Protein AF-0000000065935507 (afdb_homodimer)

Solvent-accessible surface area (backbone atoms only — not comparable to full-atom values): 35168 Å² total; per-residue (Å²): 128,72,79,51,70,60,95,55,45,67,59,52,52,48,49,51,38,52,49,48,50,52,52,51,53,55,51,49,30,61,72,34,66,67,34,59,68,48,77,45,73,50,75,39,92,76,32,50,29,35,41,39,28,42,26,56,72,30,75,40,30,46,34,33,30,43,33,37,37,39,36,36,39,64,70,74,57,65,78,54,33,73,77,38,58,78,31,60,92,25,48,35,40,38,35,35,28,38,34,30,37,34,44,63,52,44,59,37,47,29,39,38,38,36,42,35,42,40,38,17,71,67,43,48,29,37,32,33,36,37,37,37,30,58,55,52,66,33,51,54,54,53,32,46,33,45,47,36,49,38,52,22,34,41,74,69,37,76,64,50,40,65,25,19,31,45,34,17,42,60,67,49,42,33,74,63,72,71,31,28,71,23,68,33,39,34,27,50,45,69,44,49,46,80,14,61,65,60,70,75,87,55,79,84,36,65,16,38,52,43,24,61,71,70,41,74,45,87,37,48,63,68,49,51,51,48,37,54,51,35,44,60,60,26,45,59,76,31,45,50,62,48,43,70,71,32,69,81,61,84,81,51,72,67,50,48,50,49,35,23,39,52,40,31,52,51,47,49,35,42,44,65,63,33,62,68,49,43,49,33,48,73,67,70,41,66,47,60,71,61,56,43,62,49,57,53,51,27,20,48,63,77,80,73,74,63,55,86,85,34,69,62,31,47,37,63,71,56,45,22,39,89,69,62,73,81,72,43,60,68,59,49,52,51,28,54,76,67,72,32,30,126,130,72,78,52,69,61,95,57,45,66,60,52,51,49,49,52,38,50,50,48,49,51,53,50,52,54,51,50,31,61,72,34,66,67,33,59,67,47,77,47,74,51,72,39,93,76,32,49,29,34,40,40,30,40,26,56,72,30,75,42,32,46,34,32,30,44,34,37,37,38,38,36,39,66,69,73,58,65,78,54,32,74,78,38,58,78,31,60,92,25,49,35,40,38,33,35,27,38,34,30,38,34,43,64,51,43,60,38,47,31,40,38,38,35,42,35,40,40,36,17,70,68,41,49,28,36,33,33,36,37,36,38,31,56,56,53,66,34,52,52,55,53,33,46,34,44,48,36,49,39,53,24,32,40,75,70,37,74,64,51,42,66,24,19,30,45,36,16,41,60,66,49,42,34,74,63,72,72,31,27,70,21,70,30,39,35,30,49,47,68,45,50,47,80,14,61,65,58,71,76,87,55,81,83,38,65,15,38,52,42,24,61,72,70,42,71,44,87,39,50,64,66,50,52,52,47,36,52,52,36,44,59,60,26,46,58,75,31,45,50,61,47,43,70,72,34,68,80,61,83,79,53,72,67,50,47,52,48,34,24,38,51,38,31,52,51,46,48,34,43,44,66,64,34,61,68,50,44,50,31,47,74,67,69,42,64,46,62,70,62,55,43,63,48,57,55,52,26,21,50,64,76,82,73,73,63,56,85,85,34,68,62,30,47,36,61,72,54,45,21,40,89,71,63,72,80,74,43,60,68,59,50,52,51,28,53,76,68,73,32,31,125

Radius of gyration: 26.81 Å; Cα contacts (8 Å, |Δi|>4): 1349; chains: 2; bounding box: 56×71×61 Å

Sequence (684 aa):
MSKEPPNNSREKTKNLLLKLQDNICKNLENIDGKAKFTEESWLREEGGGGRSRVLKNGSIFEQAGVNFSEVYGKELPQSIISQRPEAKGHEWFATGTSMVLHPKNPFIPTVHLNYRYFEAGPVWWFGGGADLTPYYPYLSDVRHFHKEHSNACEKVNKKLHLVFKPWCDEYFFLKHRNESRGIGGIFYDYQDGSGNIYKGSNKDGNAYKESNNIGELNLNWNNLFALAENCGEAFLSSYQPIIEKRVSQNYTKEEREFQLYRRGRYVEFNLVWDRGTIFGLQTNGRTESILMSLPPLARWEYGYKAKQGSREDLLTKIFTRPQDWQNDKVLEEFCLENNIFDMSKEPPNNSREKTKNLLLKLQDNICKNLENIDGKAKFTEESWLREEGGGGRSRVLKNGSIFEQAGVNFSEVYGKELPQSIISQRPEAKGHEWFATGTSMVLHPKNPFIPTVHLNYRYFEAGPVWWFGGGADLTPYYPYLSDVRHFHKEHSNACEKVNKKLHLVFKPWCDEYFFLKHRNESRGIGGIFYDYQDGSGNIYKGSNKDGNAYKESNNIGELNLNWNNLFALAENCGEAFLSSYQPIIEKRVSQNYTKEEREFQLYRRGRYVEFNLVWDRGTIFGLQTNGRTESILMSLPPLARWEYGYKAKQGSREDLLTKIFTRPQDWQNDKVLEEFCLENNIFD

Foldseek 3Di:
DDLADDPCLQVLLLVLQVVLLVVVQVVVCVLQVAWHWDWDWDADPQAWTWIWTWTDDTLWFNIKIKIKTKGKHQADDPVVCVVPVVLGRFIKIKIKIKIWTHTQFLQAWIKIKMWMKMDRGSAIFIWMFMFTAHLQAALQLVQLLQVLLQVLQVVLNNLLSQQFQQVQQVQQADPVVRWGLWAGHGTFIGHSQPFQGHDDDDCPTSNNVSSVVVGGDGDHPVSVSSSSSSNSVSVCVSRVVSCVVPVPDDDDPVSSQSSQASLVVVVCCQCPRNPVLVVCVVVVHDNCNSCSNRDPHHDHDPPDDDDPLDSNNCCRVPTGHHDPSNDDVVVVVVCVVSVRND/DDLADDPCLQVLLLVLQVVLLVVVQVVVCVLQVFWHWDWDWDADPQAWTWIWTWTDDTLWFNIKIKIKTKGKHQADDPVVCVVVVVLGRFIKIKIKIKIWTHTQFLQAWIKIKMWMKMDRGSAIFIWMFMFTAHLQAALQLVQLLQVLLQVLQVVLNNLLSQQFQQVQQVQQADPVVRWGLWAGHGTFIGHSQPFQGHDDDDCPTSNNVSSVVVGGDGDHPVSVSSSSSSNSVSVCVSRVVSCVVPVPDDDDPVSSQSSQASLVVVVCCQCPRNPVLVVCVVVVHDNCNSCSNRDPHHDHDPPDDDDPLDSNNCCRVPTGHHDPSNDDVVVVVVCVVSVRND

Nearest PDB structures (foldseek):
  5eo6-assembly1_B  TM=9.504E-01  e=3.084E-32  Acinetobacter baumannii
  8t7w-assembly1_A  TM=9.229E-01  e=5.937E-33  Klebsiella aerogenes KCTC 2190
  5eo6-assembly1_A  TM=9.235E-01  e=1.359E-31  Acinetobacter baumannii
  3e8j-assembly1_A  TM=9.431E-01  e=3.891E-29  Leishmania naiffi
  3ejo-assembly1_B  TM=9.286E-01  e=7.946E-29  Leishmania donovani

Structure (mmCIF, N/CA/C/O backbone):
data_AF-0000000065935507-model_v1
#
loop_
_entity.id
_entity.type
_entity.pdbx_description
1 polymer 'Oxygen-dependent coproporphyrinogen-III oxidase'
#
loop_
_atom_site.group_PDB
_atom_site.id
_atom_site.type_symbol
_atom_site.label_atom_id
_atom_site.label_alt_id
_atom_site.label_comp_id
_atom_site.label_asym_id
_atom_site.label_entity_id
_atom_site.label_seq_id
_atom_site.pdbx_PDB_ins_code
_atom_site.Cartn_x
_atom_site.Cartn_y
_atom_site.Cartn_z
_atom_site.occupancy
_atom_site.B_iso_or_equiv
_atom_site.auth_seq_id
_atom_site.auth_comp_id
_atom_site.auth_asym_id
_atom_site.auth_atom_id
_atom_site.pdbx_PDB_model_num
ATOM 1 N N . MET A 1 1 ? 22.297 33.375 19.266 1 43.69 1 MET A N 1
ATOM 2 C CA . MET A 1 1 ? 21.297 32.594 19.984 1 43.69 1 MET A CA 1
ATOM 3 C C . MET A 1 1 ? 21.641 31.125 19.984 1 43.69 1 MET A C 1
ATOM 5 O O . MET A 1 1 ? 22.156 30.594 19 1 43.69 1 MET A O 1
ATOM 9 N N . SER A 1 2 ? 21.719 30.406 21.078 1 53.28 2 SER A N 1
ATOM 10 C CA . SER A 1 2 ? 22.266 29.062 21.25 1 53.28 2 SER A CA 1
ATOM 11 C C . SER A 1 2 ? 21.578 28.062 20.328 1 53.28 2 SER A C 1
ATOM 13 O O . SER A 1 2 ? 20.359 28.047 20.219 1 53.28 2 SER A O 1
ATOM 15 N N . LYS A 1 3 ? 22.328 27.531 19.562 1 74.06 3 LYS A N 1
ATOM 16 C CA . LYS A 1 3 ? 21.953 26.516 18.609 1 74.06 3 LYS A CA 1
ATOM 17 C C . LYS A 1 3 ? 21.516 25.234 19.312 1 74.06 3 LYS A C 1
ATOM 19 O O . LYS A 1 3 ? 20.969 24.328 18.672 1 74.06 3 LYS A O 1
ATOM 24 N N . GLU A 1 4 ? 21.594 25.406 20.656 1 82.94 4 GLU A N 1
ATOM 25 C CA . GLU A 1 4 ? 21.25 24.203 21.406 1 82.94 4 GLU A CA 1
ATOM 26 C C . GLU A 1 4 ? 19.812 24.281 21.938 1 82.94 4 GLU A C 1
ATOM 28 O O . GLU A 1 4 ? 19.328 25.375 22.25 1 82.94 4 GLU A O 1
ATOM 33 N N . PRO A 1 5 ? 19.172 23.203 22.031 1 92.44 5 PRO A N 1
ATOM 34 C CA . PRO A 1 5 ? 17.828 23.219 22.609 1 92.44 5 PRO A CA 1
ATOM 35 C C . PRO A 1 5 ? 17.828 23.5 24.109 1 92.44 5 PRO A C 1
ATOM 37 O O . PRO A 1 5 ? 18.844 23.281 24.781 1 92.44 5 PRO A O 1
ATOM 40 N N . PRO A 1 6 ? 16.797 24.109 24.625 1 92.06 6 PRO A N 1
ATOM 41 C CA . PRO A 1 6 ? 16.734 24.344 26.062 1 92.06 6 PRO A CA 1
ATOM 42 C C . PRO A 1 6 ? 16.781 23.047 26.875 1 92.06 6 PRO A C 1
ATOM 44 O O . PRO A 1 6 ? 16.469 21.984 26.359 1 92.06 6 PRO A O 1
ATOM 47 N N . ASN A 1 7 ? 17.109 23.078 28.156 1 90.5 7 ASN A N 1
ATOM 48 C CA . ASN A 1 7 ? 17.297 21.906 29.016 1 90.5 7 ASN A CA 1
ATOM 49 C C . ASN A 1 7 ? 16 21.125 29.172 1 90.5 7 ASN A C 1
ATOM 51 O O . ASN A 1 7 ? 16.031 19.906 29.391 1 90.5 7 ASN A O 1
ATOM 55 N N . ASN A 1 8 ? 14.898 21.75 29.016 1 95.44 8 ASN A N 1
ATOM 56 C CA . ASN A 1 8 ? 13.625 21.062 29.203 1 95.44 8 ASN A CA 1
ATOM 57 C C . ASN A 1 8 ? 12.906 20.859 27.859 1 95.44 8 ASN A C 1
ATOM 59 O O . ASN A 1 8 ? 11.672 20.781 27.828 1 95.44 8 ASN A O 1
ATOM 63 N N . SER A 1 9 ? 13.68 20.844 26.797 1 96.75 9 SER A N 1
ATOM 64 C CA . SER A 1 9 ? 13.109 20.781 25.453 1 96.75 9 SER A CA 1
ATOM 65 C C . SER A 1 9 ? 12.273 19.516 25.281 1 96.75 9 SER A C 1
ATOM 67 O O . SER A 1 9 ? 11.172 19.562 24.719 1 96.75 9 SER A O 1
ATOM 69 N N . ARG A 1 10 ? 12.766 18.391 25.812 1 96.44 10 ARG A N 1
ATOM 70 C CA . ARG A 1 10 ? 12.07 17.109 25.672 1 96.44 10 ARG A CA 1
ATOM 71 C C . ARG A 1 10 ? 10.719 17.141 26.375 1 96.44 10 ARG A C 1
ATOM 73 O O . ARG A 1 10 ? 9.695 16.797 25.766 1 96.44 10 ARG A O 1
ATOM 80 N N . GLU A 1 11 ? 10.734 17.578 27.5 1 97.31 11 GLU A N 1
ATOM 81 C CA . GLU A 1 11 ? 9.516 17.656 28.297 1 97.31 11 GLU A CA 1
ATOM 82 C C . GLU A 1 11 ? 8.523 18.656 27.703 1 97.31 11 GLU A C 1
ATOM 84 O O . GLU A 1 11 ? 7.32 18.375 27.656 1 97.31 11 GLU A O 1
ATOM 89 N N . LYS A 1 12 ? 9.016 19.797 27.266 1 97.94 12 LYS A N 1
ATOM 90 C CA . LYS A 1 12 ? 8.164 20.828 26.688 1 97.94 12 LYS A CA 1
ATOM 91 C C . LYS A 1 12 ? 7.457 20.312 25.438 1 97.94 12 LYS A C 1
ATOM 93 O O . LYS A 1 12 ? 6.254 20.516 25.266 1 97.94 12 LYS A O 1
ATOM 98 N N . THR A 1 13 ? 8.234 19.688 24.641 1 98.38 13 THR A N 1
ATOM 99 C CA . THR A 1 13 ? 7.664 19.219 23.375 1 98.38 13 THR A CA 1
ATOM 100 C C . THR A 1 13 ? 6.691 18.078 23.625 1 98.38 13 THR A C 1
ATOM 102 O O . THR A 1 13 ? 5.621 18.016 23.016 1 98.38 13 THR A O 1
ATOM 105 N N . LYS A 1 14 ? 7.105 17.172 24.484 1 98.06 14 LYS A N 1
ATOM 106 C CA . LYS A 1 14 ? 6.215 16.078 24.875 1 98.06 14 LYS A CA 1
ATOM 107 C C . LYS A 1 14 ? 4.875 16.609 25.375 1 98.06 14 LYS A C 1
ATOM 109 O O . LYS A 1 14 ? 3.816 16.156 24.953 1 98.06 14 LYS A O 1
ATOM 114 N N . ASN A 1 15 ? 4.961 17.562 26.219 1 98.38 15 ASN A N 1
ATOM 115 C CA . ASN A 1 15 ? 3.748 18.125 26.797 1 98.38 15 ASN A CA 1
ATOM 116 C C . ASN A 1 15 ? 2.879 18.797 25.75 1 98.38 15 ASN A C 1
ATOM 118 O O . ASN A 1 15 ? 1.651 18.688 25.781 1 98.38 15 ASN A O 1
ATOM 122 N N . LEU A 1 16 ? 3.504 19.516 24.906 1 98.56 16 LEU A N 1
ATOM 123 C CA . LEU A 1 16 ? 2.779 20.156 23.812 1 98.56 16 LEU A CA 1
ATOM 124 C C . LEU A 1 16 ? 2.002 19.141 23 1 98.56 16 LEU A C 1
ATOM 126 O O . LEU A 1 16 ? 0.812 19.328 22.734 1 98.56 16 LEU A O 1
ATOM 130 N N . LEU A 1 17 ? 2.646 18.078 22.656 1 98.69 17 LEU A N 1
ATOM 131 C CA . LEU A 1 17 ? 2.066 17.109 21.75 1 98.69 17 LEU A CA 1
ATOM 132 C C . LEU A 1 17 ? 1.008 16.266 22.438 1 98.69 17 LEU A C 1
ATOM 134 O O . LEU A 1 17 ? 0.019 15.867 21.828 1 98.69 17 LEU A O 1
ATOM 138 N N . LEU A 1 18 ? 1.213 16 23.703 1 98.5 18 LEU A N 1
ATOM 139 C CA . LEU A 1 18 ? 0.191 15.328 24.5 1 98.5 18 LEU A CA 1
ATOM 140 C C . LEU A 1 18 ? -1.058 16.188 24.625 1 98.5 18 LEU A C 1
ATOM 142 O O . LEU A 1 18 ? -2.178 15.703 24.469 1 98.5 18 LEU A O 1
ATOM 146 N N . LYS A 1 19 ? -0.816 17.438 24.906 1 98.38 19 LYS A N 1
ATOM 147 C CA . LYS A 1 19 ? -1.931 18.375 25 1 98.38 19 LYS A CA 1
ATOM 148 C C . LYS A 1 19 ? -2.684 18.484 23.688 1 98.38 19 LYS A C 1
ATOM 150 O O . LYS A 1 19 ? -3.91 18.594 23.672 1 98.38 19 LYS A O 1
ATOM 155 N N . LEU A 1 20 ? -1.916 18.531 22.688 1 98.5 20 LEU A N 1
ATOM 156 C CA . LEU A 1 20 ? -2.525 18.578 21.359 1 98.5 20 LEU A CA 1
ATOM 157 C C . LEU A 1 20 ? -3.43 17.375 21.125 1 98.5 20 LEU A C 1
ATOM 159 O O . LEU A 1 20 ? -4.566 17.531 20.672 1 98.5 20 LEU A O 1
ATOM 163 N N . GLN A 1 21 ? -2.945 16.172 21.391 1 98.69 21 GLN A N 1
ATOM 164 C CA . GLN A 1 21 ? -3.768 14.977 21.266 1 98.69 21 GLN A CA 1
ATOM 165 C C . GLN A 1 21 ? -5.039 15.086 22.094 1 98.69 21 GLN A C 1
ATOM 167 O O . GLN A 1 21 ? -6.137 14.812 21.609 1 98.69 21 GLN A O 1
ATOM 172 N N . ASP A 1 22 ? -4.895 15.508 23.344 1 98.56 22 ASP A N 1
ATOM 173 C CA . ASP A 1 22 ? -6.023 15.609 24.25 1 98.56 22 ASP A CA 1
ATOM 174 C C . ASP A 1 22 ? -7.086 16.562 23.719 1 98.56 22 ASP A C 1
ATOM 176 O O . ASP A 1 22 ? -8.273 16.234 23.703 1 98.56 22 ASP A O 1
ATOM 180 N N . ASN A 1 23 ? -6.652 17.688 23.344 1 98.44 23 ASN A N 1
ATOM 181 C CA . ASN A 1 23 ? -7.566 18.719 22.875 1 98.44 23 ASN A CA 1
ATOM 182 C C . ASN A 1 23 ? -8.297 18.266 21.609 1 98.44 23 ASN A C 1
ATOM 184 O O . ASN A 1 23 ? -9.508 18.453 21.484 1 98.44 23 ASN A O 1
ATOM 188 N N . ILE A 1 24 ? -7.543 17.719 20.688 1 98.44 24 ILE A N 1
ATOM 189 C CA . ILE A 1 24 ? -8.133 17.281 19.422 1 98.44 24 ILE A CA 1
ATOM 190 C C . ILE A 1 24 ? -9.164 16.188 19.703 1 98.44 24 ILE A C 1
ATOM 192 O O . ILE A 1 24 ? -10.297 16.25 19.203 1 98.44 24 ILE A O 1
ATOM 196 N N . CYS A 1 25 ? -8.797 15.18 20.5 1 98.62 25 CYS A N 1
ATOM 197 C CA . CYS A 1 25 ? -9.695 14.062 20.766 1 98.62 25 CYS A CA 1
ATOM 198 C C . CYS A 1 25 ? -10.969 14.547 21.453 1 98.62 25 CYS A C 1
ATOM 200 O O . CYS A 1 25 ? -12.07 14.148 21.062 1 98.62 25 CYS A O 1
ATOM 202 N N . LYS A 1 26 ? -10.789 15.414 22.406 1 98.5 26 LYS A N 1
ATOM 203 C CA . LYS A 1 26 ? -11.945 15.938 23.125 1 98.5 26 LYS A CA 1
ATOM 204 C C . LYS A 1 26 ? -12.906 16.656 22.188 1 98.5 26 LYS A C 1
ATOM 206 O O . LYS A 1 26 ? -14.109 16.406 22.219 1 98.5 26 LYS A O 1
ATOM 211 N N . ASN A 1 27 ? -12.391 17.484 21.375 1 98.38 27 ASN A N 1
ATOM 212 C CA . ASN A 1 27 ? -13.227 18.266 20.469 1 98.38 27 ASN A CA 1
ATOM 213 C C . ASN A 1 27 ? -13.859 17.391 19.391 1 98.38 27 ASN A C 1
ATOM 215 O O . ASN A 1 27 ? -15.016 17.578 19.031 1 98.38 27 ASN A O 1
ATOM 219 N N . LEU A 1 28 ? -13.109 16.406 18.891 1 98.38 28 LEU A N 1
ATOM 220 C CA . LEU A 1 28 ? -13.648 15.516 17.875 1 98.38 28 LEU A CA 1
ATOM 221 C C . LEU A 1 28 ? -14.781 14.664 18.453 1 98.38 28 LEU A C 1
ATOM 223 O O . LEU A 1 28 ? -15.75 14.359 17.75 1 98.38 28 LEU A O 1
ATOM 227 N N . GLU A 1 29 ? -14.648 14.219 19.703 1 98.62 29 GLU A N 1
ATOM 228 C CA . GLU A 1 29 ? -15.75 13.5 20.344 1 98.62 29 GLU A CA 1
ATOM 229 C C . GLU A 1 29 ? -17 14.367 20.422 1 98.62 29 GLU A C 1
ATOM 231 O O . GLU A 1 29 ? -18.109 13.883 20.156 1 98.62 29 GLU A O 1
ATOM 236 N N . ASN A 1 30 ? -16.766 15.602 20.75 1 98.19 30 ASN A N 1
ATOM 237 C CA . ASN A 1 30 ? -17.891 16.516 20.812 1 98.19 30 ASN A CA 1
ATOM 238 C C . ASN A 1 30 ? -18.531 16.734 19.438 1 98.19 30 ASN A C 1
ATOM 240 O O . ASN A 1 30 ? -19.766 16.781 19.328 1 98.19 30 ASN A O 1
ATOM 244 N N . ILE A 1 31 ? -17.719 16.906 18.453 1 97.5 31 ILE A N 1
ATOM 245 C CA . ILE A 1 31 ? -18.172 17.109 17.094 1 97.5 31 ILE A CA 1
ATOM 246 C C . ILE A 1 31 ? -18.938 15.875 16.609 1 97.5 31 ILE A C 1
ATOM 248 O O . ILE A 1 31 ? -20.016 15.992 16.031 1 97.5 31 ILE A O 1
ATOM 252 N N . ASP A 1 32 ? -18.422 14.703 16.859 1 97.94 32 ASP A N 1
ATOM 253 C CA . ASP A 1 32 ? -19.062 13.461 16.438 1 97.94 32 ASP A CA 1
ATOM 254 C C . ASP A 1 32 ? -20.375 13.227 17.188 1 97.94 32 ASP A C 1
ATOM 256 O O . ASP A 1 32 ? -21.391 12.883 16.578 1 97.94 32 ASP A O 1
ATOM 260 N N . GLY A 1 33 ? -20.312 13.383 18.484 1 97.5 33 GLY A N 1
ATOM 261 C CA . GLY A 1 33 ? -21.516 13.32 19.312 1 97.5 33 GLY A CA 1
ATOM 262 C C . GLY A 1 33 ? -21.953 11.898 19.625 1 97.5 33 GLY A C 1
ATOM 263 O O . GLY A 1 33 ? -22.828 11.68 20.469 1 97.5 33 GLY A O 1
ATOM 264 N N . LYS A 1 34 ? -21.438 10.914 18.984 1 96.56 34 LYS A N 1
ATOM 265 C CA . LYS A 1 34 ? -21.875 9.531 19.172 1 96.56 34 LYS A CA 1
ATOM 266 C C . LYS A 1 34 ? -20.734 8.664 19.719 1 96.56 34 LYS A C 1
ATOM 268 O O . LYS A 1 34 ? -20.859 8.094 20.812 1 96.56 34 LYS A O 1
ATOM 273 N N . ALA A 1 35 ? -19.656 8.625 19.062 1 97.12 35 ALA A N 1
ATOM 274 C CA . ALA A 1 35 ? -18.578 7.703 19.422 1 97.12 35 ALA A CA 1
ATOM 275 C C . ALA A 1 35 ? -17.5 8.414 20.234 1 97.12 35 ALA A C 1
ATOM 277 O O . ALA A 1 35 ? -17.375 9.641 20.172 1 97.12 35 ALA A O 1
ATOM 278 N N . LYS A 1 36 ? -16.766 7.656 20.984 1 98.12 36 LYS A N 1
ATOM 279 C CA . LYS A 1 36 ? -15.641 8.148 21.781 1 98.12 36 LYS A CA 1
ATOM 280 C C . LYS A 1 36 ? -14.344 7.453 21.391 1 98.12 36 LYS A C 1
ATOM 282 O O . LYS A 1 36 ? -14.359 6.363 20.828 1 98.12 36 LYS A O 1
ATOM 287 N N . PHE A 1 37 ? -13.258 8.062 21.734 1 98.44 37 PHE A N 1
ATOM 288 C CA . PHE A 1 37 ? -11.953 7.48 21.453 1 98.44 37 PHE A CA 1
ATOM 289 C C . PHE A 1 37 ? -11.641 6.359 22.438 1 98.44 37 PHE A C 1
ATOM 291 O O . PHE A 1 37 ? -11.867 6.504 23.641 1 98.44 37 PHE A O 1
ATOM 298 N N . THR A 1 38 ? -11.227 5.258 21.906 1 97.5 38 THR A N 1
ATOM 299 C CA . THR A 1 38 ? -10.594 4.219 22.703 1 97.5 38 THR A CA 1
ATOM 300 C C . THR A 1 38 ? -9.086 4.438 22.781 1 97.5 38 THR A C 1
ATOM 302 O O . THR A 1 38 ? -8.422 4.617 21.766 1 97.5 38 THR A O 1
ATOM 305 N N . GLU A 1 39 ? -8.602 4.422 24.016 1 97.12 39 GLU A N 1
ATOM 306 C CA . GLU A 1 39 ? -7.18 4.684 24.234 1 97.12 39 GLU A CA 1
ATOM 307 C C . GLU A 1 39 ? -6.414 3.387 24.484 1 97.12 39 GLU A C 1
ATOM 309 O O . GLU A 1 39 ? -6.898 2.504 25.188 1 97.12 39 GLU A O 1
ATOM 314 N N . GLU A 1 40 ? -5.332 3.23 23.828 1 95.94 40 GLU A N 1
ATOM 315 C CA . GLU A 1 40 ? -4.406 2.127 24.062 1 95.94 40 GLU A CA 1
ATOM 316 C C . GLU A 1 40 ? -2.973 2.631 24.203 1 95.94 40 GLU A C 1
ATOM 318 O O . GLU A 1 40 ? -2.445 3.291 23.312 1 95.94 40 GLU A O 1
ATOM 323 N N . SER A 1 41 ? -2.412 2.293 25.328 1 95.56 41 SER A N 1
ATOM 324 C CA . SER A 1 41 ? -1.013 2.641 25.562 1 95.56 41 SER A CA 1
ATOM 325 C C . SER A 1 41 ? -0.1 1.445 25.297 1 95.56 41 SER A C 1
ATOM 327 O O . SER A 1 41 ? -0.513 0.296 25.469 1 95.56 41 SER A O 1
ATOM 329 N N . TRP A 1 42 ? 0.991 1.725 24.906 1 93.19 42 TRP A N 1
ATOM 330 C CA . TRP A 1 42 ? 1.962 0.666 24.641 1 93.19 42 TRP A CA 1
ATOM 331 C C . TRP A 1 42 ? 3.377 1.139 24.953 1 93.19 42 TRP A C 1
ATOM 333 O O . TRP A 1 42 ? 3.652 2.342 24.953 1 93.19 42 TRP A O 1
ATOM 343 N N . LEU A 1 43 ? 4.203 0.151 25.234 1 93.62 43 LEU A N 1
ATOM 344 C CA . LEU A 1 43 ? 5.605 0.414 25.531 1 93.62 43 LEU A CA 1
ATOM 345 C C . LEU A 1 43 ? 6.512 -0.177 24.453 1 93.62 43 LEU A C 1
ATOM 347 O O . LEU A 1 43 ? 6.172 -1.188 23.844 1 93.62 43 LEU A O 1
ATOM 351 N N . ARG A 1 44 ? 7.543 0.513 24.203 1 91.31 44 ARG A N 1
ATOM 352 C CA . ARG A 1 44 ? 8.578 0.023 23.297 1 91.31 44 ARG A CA 1
ATOM 353 C C . ARG A 1 44 ? 9.727 -0.605 24.078 1 91.31 44 ARG A C 1
ATOM 355 O O . ARG A 1 44 ? 10.172 -0.06 25.094 1 91.31 44 ARG A O 1
ATOM 362 N N . GLU A 1 45 ? 10.219 -1.662 23.609 1 87.12 45 GLU A N 1
ATOM 363 C CA . GLU A 1 45 ? 11.242 -2.422 24.312 1 87.12 45 GLU A CA 1
ATOM 364 C C . GLU A 1 45 ? 12.508 -1.592 24.531 1 87.12 45 GLU A C 1
ATOM 366 O O . GLU A 1 45 ? 13.117 -1.637 25.594 1 87.12 45 GLU A O 1
ATOM 371 N N . GLU A 1 46 ? 12.891 -0.806 23.578 1 86.56 46 GLU A N 1
ATOM 372 C CA . GLU A 1 46 ? 14.141 -0.052 23.641 1 86.56 46 GLU A CA 1
ATOM 373 C C . GLU A 1 46 ? 13.977 1.228 24.453 1 86.56 46 GLU A C 1
ATOM 375 O O . GLU A 1 46 ? 14.961 1.836 24.875 1 86.56 46 GLU A O 1
ATOM 380 N N . GLY A 1 47 ? 12.695 1.694 24.578 1 91.19 47 GLY A N 1
ATOM 381 C CA . GLY A 1 47 ? 12.438 2.883 25.375 1 91.19 47 GLY A CA 1
ATOM 382 C C . GLY A 1 47 ? 11.266 3.701 24.875 1 91.19 47 GLY A C 1
ATOM 383 O O . GLY A 1 47 ? 11.172 3.996 23.672 1 91.19 47 GLY A O 1
ATOM 384 N N . GLY A 1 48 ? 10.484 4.035 25.781 1 94.69 48 GLY A N 1
ATOM 385 C CA . GLY A 1 48 ? 9.32 4.855 25.484 1 94.69 48 GLY A CA 1
ATOM 386 C C . GLY A 1 48 ? 8.102 4.043 25.078 1 94.69 48 GLY A C 1
ATOM 387 O O . GLY A 1 48 ? 7.879 2.953 25.609 1 94.69 48 GLY A O 1
ATOM 388 N N . GLY A 1 49 ? 7.324 4.656 24.234 1 95.5 49 GLY A N 1
ATOM 389 C CA . GLY A 1 49 ? 6.066 4.047 23.828 1 95.5 49 GLY A CA 1
ATOM 390 C C . GLY A 1 49 ? 5.105 5.035 23.203 1 95.5 49 GLY A C 1
ATOM 391 O O . GLY A 1 49 ? 5.516 5.895 22.422 1 95.5 49 GLY A O 1
ATOM 392 N N . GLY A 1 50 ? 3.871 4.797 23.438 1 96.81 50 GLY A N 1
ATOM 393 C CA . GLY A 1 50 ? 2.904 5.68 22.797 1 96.81 50 GLY A CA 1
ATOM 394 C C . GLY A 1 50 ? 1.489 5.477 23.312 1 96.81 50 GLY A C 1
ATOM 395 O O . GLY A 1 50 ? 1.255 4.652 24.203 1 96.81 50 GLY A O 1
ATOM 396 N N . ARG A 1 51 ? 0.703 6.344 22.938 1 97.81 51 ARG A N 1
ATOM 397 C CA . ARG A 1 51 ? -0.723 6.363 23.234 1 97.81 51 ARG A CA 1
ATOM 398 C C . ARG A 1 51 ? -1.556 6.492 21.969 1 97.81 51 ARG A C 1
ATOM 400 O O . ARG A 1 51 ? -1.561 7.543 21.328 1 97.81 51 ARG A O 1
ATOM 407 N N . SER A 1 52 ? -2.23 5.395 21.641 1 97.62 52 SER A N 1
ATOM 408 C CA . SER A 1 52 ? -3.117 5.41 20.469 1 97.62 52 SER A CA 1
ATOM 409 C C . SER A 1 52 ? -4.555 5.719 20.875 1 97.62 52 SER A C 1
ATOM 411 O O . SER A 1 52 ? -5.059 5.168 21.859 1 97.62 52 SER A O 1
ATOM 413 N N . ARG A 1 53 ? -5.117 6.617 20.203 1 98.56 53 ARG A N 1
ATOM 414 C CA . ARG A 1 53 ? -6.535 6.902 20.391 1 98.56 53 ARG A CA 1
ATOM 415 C C . ARG A 1 53 ? -7.297 6.785 19.062 1 98.56 53 ARG A C 1
ATOM 417 O O . ARG A 1 53 ? -7.035 7.531 18.125 1 98.56 53 ARG A O 1
ATOM 424 N N . VAL A 1 54 ? -8.258 5.875 19.094 1 98.44 54 VAL A N 1
ATOM 425 C CA . VAL A 1 54 ? -8.969 5.598 17.844 1 98.44 54 VAL A CA 1
ATOM 426 C C . VAL A 1 54 ? -10.477 5.621 18.094 1 98.44 54 VAL A C 1
ATOM 428 O O . VAL A 1 54 ? -10.961 5.02 19.047 1 98.44 54 VAL A O 1
ATOM 431 N N . LEU A 1 55 ? -11.188 6.395 17.344 1 98.31 55 LEU A N 1
ATOM 432 C CA . LEU A 1 55 ? -12.641 6.441 17.297 1 98.31 55 LEU A CA 1
ATOM 433 C C . LEU A 1 55 ? -13.172 5.738 16.062 1 98.31 55 LEU A C 1
ATOM 435 O O . LEU A 1 55 ? -12.719 6.008 14.945 1 98.31 55 LEU A O 1
ATOM 439 N N . LYS A 1 56 ? -14.109 4.801 16.266 1 96.81 56 LYS A N 1
ATOM 440 C CA . LYS A 1 56 ? -14.672 4.043 15.148 1 96.81 56 LYS A CA 1
ATOM 441 C C . LYS A 1 56 ? -16.188 4.141 15.133 1 96.81 56 LYS A C 1
ATOM 443 O O . LYS A 1 56 ? -16.828 4.258 16.188 1 96.81 56 LYS A O 1
ATOM 448 N N . ASN A 1 57 ? -16.688 4.035 13.938 1 95.94 57 ASN A N 1
ATOM 449 C CA . ASN A 1 57 ? -18.125 3.943 13.711 1 95.94 57 ASN A CA 1
ATOM 450 C C . ASN A 1 57 ? -18.875 5.074 14.406 1 95.94 57 ASN A C 1
ATOM 452 O O . ASN A 1 57 ? -19.844 4.824 15.133 1 95.94 57 ASN A O 1
ATOM 456 N N . GLY A 1 58 ? -18.359 6.301 14.203 1 97.75 58 GLY A N 1
ATOM 457 C CA . GLY A 1 58 ? -19.047 7.473 14.727 1 97.75 58 GLY A CA 1
ATOM 458 C C . GLY A 1 58 ? -20.125 7.98 13.797 1 97.75 58 GLY A C 1
ATOM 459 O O . GLY A 1 58 ? -20.406 7.375 12.766 1 97.75 58 GLY A O 1
ATOM 460 N N . SER A 1 59 ? -20.797 9 14.273 1 98.06 59 SER A N 1
ATOM 461 C CA . SER A 1 59 ? -21.828 9.617 13.438 1 98.06 59 SER A CA 1
ATOM 462 C C . SER A 1 59 ? -21.219 10.352 12.25 1 98.06 59 SER A C 1
ATOM 464 O O . SER A 1 59 ? -21.812 10.406 11.172 1 98.06 59 SER A O 1
ATOM 466 N N . ILE A 1 60 ? -20.031 10.922 12.492 1 98.38 60 ILE A N 1
ATOM 467 C CA . ILE A 1 60 ? -19.359 11.703 11.461 1 98.38 60 ILE A CA 1
ATOM 468 C C . ILE A 1 60 ? -18.109 10.953 10.984 1 98.38 60 ILE A C 1
ATOM 470 O O . ILE A 1 60 ? -17.891 10.82 9.773 1 98.38 60 ILE A O 1
ATOM 474 N N . PHE A 1 61 ? -17.391 10.445 11.922 1 98.44 61 PHE A N 1
ATOM 475 C CA . PHE A 1 61 ? -16.125 9.812 11.586 1 98.44 61 PHE A CA 1
ATOM 476 C C . PHE A 1 61 ? -16.266 8.297 11.523 1 98.44 61 PHE A C 1
ATOM 478 O O . PHE A 1 61 ? -16.547 7.652 12.531 1 98.44 61 PHE A O 1
ATOM 485 N N . GLU A 1 62 ? -16.016 7.762 10.312 1 97.62 62 GLU A N 1
ATOM 486 C CA . GLU A 1 62 ? -15.953 6.309 10.164 1 97.62 62 GLU A CA 1
ATOM 487 C C . GLU A 1 62 ? -14.766 5.723 10.922 1 97.62 62 GLU A C 1
ATOM 489 O O . GLU A 1 62 ? -14.883 4.664 11.539 1 97.62 62 GLU A O 1
ATOM 494 N N . GLN A 1 63 ? -13.664 6.398 10.859 1 97.62 63 GLN A N 1
ATOM 495 C CA . GLN A 1 63 ? -12.477 6.16 11.68 1 97.62 63 GLN A CA 1
ATOM 496 C C . GLN A 1 63 ? -11.695 7.449 11.906 1 97.62 63 GLN A C 1
ATOM 498 O O . GLN A 1 63 ? -11.516 8.242 10.984 1 97.62 63 GLN A O 1
ATOM 503 N N . ALA A 1 64 ? -11.336 7.648 13.094 1 98.44 64 ALA A N 1
ATOM 504 C CA . ALA A 1 64 ? -10.484 8.766 13.492 1 98.44 64 ALA A CA 1
ATOM 505 C C . ALA A 1 64 ? -9.359 8.289 14.414 1 98.44 64 ALA A C 1
ATOM 507 O O . ALA A 1 64 ? -9.617 7.684 15.453 1 98.44 64 ALA A O 1
ATOM 508 N N . GLY A 1 65 ? -8.18 8.484 13.984 1 98.56 65 GLY A N 1
ATOM 509 C CA . GLY A 1 65 ? -7.043 8.125 14.812 1 98.56 65 GLY A CA 1
ATOM 510 C C . GLY A 1 65 ? -6.172 9.312 15.172 1 98.56 65 GLY A C 1
ATOM 511 O O . GLY A 1 65 ? -5.883 10.156 14.328 1 98.56 65 GLY A O 1
ATOM 512 N N . VAL A 1 66 ? -5.828 9.453 16.391 1 98.69 66 VAL A N 1
ATOM 513 C CA . VAL A 1 66 ? -4.887 10.438 16.906 1 98.69 66 VAL A CA 1
ATOM 514 C C . VAL A 1 66 ? -3.846 9.75 17.797 1 98.69 66 VAL A C 1
ATOM 516 O O . VAL A 1 66 ? -4.121 9.414 18.938 1 98.69 66 VAL A O 1
ATOM 519 N N . ASN A 1 67 ? -2.699 9.648 17.281 1 98.38 67 ASN A N 1
ATOM 520 C CA . ASN A 1 67 ? -1.657 8.898 17.969 1 98.38 67 ASN A CA 1
ATOM 521 C C . ASN A 1 67 ? -0.587 9.82 18.547 1 98.38 67 ASN A C 1
ATOM 523 O O . ASN A 1 67 ? -0.265 10.852 17.953 1 98.38 67 ASN A O 1
ATOM 527 N N . PHE A 1 68 ? -0.118 9.469 19.672 1 98.38 68 PHE A N 1
ATOM 528 C CA . PHE A 1 68 ? 1.051 10.078 20.297 1 98.38 68 PHE A CA 1
ATOM 529 C C . PHE A 1 68 ? 2.137 9.039 20.547 1 98.38 68 PHE A C 1
ATOM 531 O O . PHE A 1 68 ? 1.84 7.891 20.891 1 98.38 68 PHE A O 1
ATOM 538 N N . SER A 1 69 ? 3.328 9.391 20.312 1 97.25 69 SER A N 1
ATOM 539 C CA . SER A 1 69 ? 4.438 8.5 20.656 1 97.25 69 SER A CA 1
ATOM 540 C C . SER A 1 69 ? 5.617 9.289 21.219 1 97.25 69 SER A C 1
ATOM 542 O O . SER A 1 69 ? 5.785 10.469 20.922 1 97.25 69 SER A O 1
ATOM 544 N N . GLU A 1 70 ? 6.309 8.742 22.094 1 97.06 70 GLU A N 1
ATOM 545 C CA . GLU A 1 70 ? 7.598 9.164 22.641 1 97.06 70 GLU A CA 1
ATOM 546 C C . GLU A 1 70 ? 8.57 7.996 22.719 1 97.06 70 GLU A C 1
ATOM 548 O O . GLU A 1 70 ? 8.359 7.047 23.469 1 97.06 70 GLU A O 1
ATOM 553 N N . VAL A 1 71 ? 9.57 8.047 21.953 1 94.31 71 VAL A N 1
ATOM 554 C CA . VAL A 1 71 ? 10.523 6.945 21.922 1 94.31 71 VAL A CA 1
ATOM 555 C C . VAL A 1 71 ? 11.938 7.477 22.125 1 94.31 71 VAL A C 1
ATOM 557 O O . VAL A 1 71 ? 12.234 8.617 21.766 1 94.31 71 VAL A O 1
ATOM 560 N N . TYR A 1 72 ? 12.734 6.77 22.781 1 94.25 72 TYR A N 1
ATOM 561 C CA . TYR A 1 72 ? 14.125 7.152 23 1 94.25 72 TYR A CA 1
ATOM 562 C C . TYR A 1 72 ? 15.031 5.926 23.031 1 94.25 72 TYR A C 1
ATOM 564 O O . TYR A 1 72 ? 14.547 4.793 23.125 1 94.25 72 TYR A O 1
ATOM 572 N N . GLY A 1 73 ? 16.266 6.129 22.828 1 92 73 GLY A N 1
ATOM 573 C CA . GLY A 1 73 ? 17.25 5.059 22.812 1 92 73 GLY A CA 1
ATOM 574 C C . GLY A 1 73 ? 18.656 5.551 23.062 1 92 73 GLY A C 1
ATOM 575 O O . GLY A 1 73 ? 18.906 6.758 23.125 1 92 73 GLY A O 1
ATOM 576 N N . LYS A 1 74 ? 19.547 4.531 23.203 1 89.69 74 LYS A N 1
ATOM 577 C CA . LYS A 1 74 ? 20.922 4.844 23.594 1 89.69 74 LYS A CA 1
ATOM 578 C C . LYS A 1 74 ? 21.766 5.219 22.375 1 89.69 74 LYS A C 1
ATOM 580 O O . LYS A 1 74 ? 22.594 6.125 22.453 1 89.69 74 LYS A O 1
ATOM 585 N N . GLU A 1 75 ? 21.578 4.488 21.297 1 84.62 75 GLU A N 1
ATOM 586 C CA . GLU A 1 75 ? 22.406 4.77 20.125 1 84.62 75 GLU A CA 1
ATOM 587 C C . GLU A 1 75 ? 21.562 4.848 18.859 1 84.62 75 GLU A C 1
ATOM 589 O O . GLU A 1 75 ? 20.594 4.094 18.703 1 84.62 75 GLU A O 1
ATOM 594 N N . LEU A 1 76 ? 21.969 5.844 18.016 1 85 76 LEU A N 1
ATOM 595 C CA . LEU A 1 76 ? 21.328 5.973 16.703 1 85 76 LEU A CA 1
ATOM 596 C C . LEU A 1 76 ? 21.922 4.984 15.711 1 85 76 LEU A C 1
ATOM 598 O O . LEU A 1 76 ? 23.094 4.609 15.836 1 85 76 LEU A O 1
ATOM 602 N N . PRO A 1 77 ? 21 4.562 14.812 1 75 77 PRO A N 1
ATOM 603 C CA . PRO A 1 77 ? 21.562 3.721 13.758 1 75 77 PRO A CA 1
ATOM 604 C C . PRO A 1 77 ? 22.688 4.414 12.992 1 75 77 PRO A C 1
ATOM 606 O O . PRO A 1 77 ? 22.719 5.641 12.891 1 75 77 PRO A O 1
ATOM 609 N N . GLN A 1 78 ? 23.516 3.609 12.445 1 76.75 78 GLN A N 1
ATOM 610 C CA . GLN A 1 78 ? 24.688 4.105 11.711 1 76.75 78 GLN A CA 1
ATOM 611 C C . GLN A 1 78 ? 24.25 4.961 10.523 1 76.75 78 GLN A C 1
ATOM 613 O O . GLN A 1 78 ? 24.922 5.926 10.164 1 76.75 78 GLN A O 1
ATOM 618 N N . SER A 1 79 ? 23.156 4.637 9.977 1 71.69 79 SER A N 1
ATOM 619 C CA . SER A 1 79 ? 22.672 5.383 8.82 1 71.69 79 SER A CA 1
ATOM 620 C C . SER A 1 79 ? 22.391 6.84 9.18 1 71.69 79 SER A C 1
ATOM 622 O O . SER A 1 79 ? 22.578 7.734 8.352 1 71.69 79 SER A O 1
ATOM 624 N N . ILE A 1 80 ? 22.016 7.145 10.328 1 74.38 80 ILE A N 1
ATOM 625 C CA . ILE A 1 80 ? 21.734 8.5 10.773 1 74.38 80 ILE A CA 1
ATOM 626 C C . ILE A 1 80 ? 23.031 9.18 11.219 1 74.38 80 ILE A C 1
ATOM 628 O O . ILE A 1 80 ? 23.266 10.344 10.898 1 74.38 80 ILE A O 1
ATOM 632 N N . ILE A 1 81 ? 23.875 8.352 11.844 1 81.31 81 ILE A N 1
ATOM 633 C CA . ILE A 1 81 ? 25.109 8.891 12.383 1 81.31 81 ILE A CA 1
ATOM 634 C C . ILE A 1 81 ? 26.016 9.359 11.234 1 81.31 81 ILE A C 1
ATOM 636 O O . ILE A 1 81 ? 26.719 10.367 11.359 1 81.31 81 ILE A O 1
ATOM 640 N N . SER A 1 82 ? 25.875 8.625 10.156 1 82.62 82 SER A N 1
ATOM 641 C CA . SER A 1 82 ? 26.688 9.008 9.008 1 82.62 82 SER A CA 1
ATOM 642 C C . SER A 1 82 ? 26.297 10.391 8.484 1 82.62 82 SER A C 1
ATOM 644 O O . SER A 1 82 ? 27.141 11.141 7.992 1 82.62 82 SER A O 1
ATOM 646 N N . GLN A 1 83 ? 25.078 10.781 8.68 1 78.31 83 GLN A N 1
ATOM 647 C CA . GLN A 1 83 ? 24.578 12.062 8.211 1 78.31 83 GLN A CA 1
ATOM 648 C C . GLN A 1 83 ? 24.734 13.141 9.281 1 78.31 83 GLN A C 1
ATOM 650 O O . GLN A 1 83 ? 24.891 14.32 8.961 1 78.31 83 GLN A O 1
ATOM 655 N N . ARG A 1 84 ? 24.719 12.703 10.469 1 85.62 84 ARG A N 1
ATOM 656 C CA . ARG A 1 84 ? 24.812 13.609 11.609 1 85.62 84 ARG A CA 1
ATOM 657 C C . ARG A 1 84 ? 25.797 13.094 12.648 1 85.62 84 ARG A C 1
ATOM 659 O O . ARG A 1 84 ? 25.422 12.734 13.758 1 85.62 84 ARG A O 1
ATOM 666 N N . PRO A 1 85 ? 27.031 13.172 12.336 1 87.56 85 PRO A N 1
ATOM 667 C CA . PRO A 1 85 ? 28.047 12.625 13.219 1 87.56 85 PRO A CA 1
ATOM 668 C C . PRO A 1 85 ? 28.016 13.242 14.617 1 87.56 85 PRO A C 1
ATOM 670 O O . PRO A 1 85 ? 28.438 12.609 15.586 1 87.56 85 PRO A O 1
ATOM 673 N N . GLU A 1 86 ? 27.594 14.422 14.688 1 86.94 86 GLU A N 1
ATOM 674 C CA . GLU A 1 86 ? 27.547 15.125 15.969 1 86.94 86 GLU A CA 1
ATOM 675 C C . GLU A 1 86 ? 26.609 14.43 16.953 1 86.94 86 GLU A C 1
ATOM 677 O O . GLU A 1 86 ? 26.656 14.695 18.156 1 86.94 86 GLU A O 1
ATOM 682 N N . ALA A 1 87 ? 25.766 13.656 16.469 1 88.19 87 ALA A N 1
ATOM 683 C CA . ALA A 1 87 ? 24.812 12.953 17.312 1 88.19 87 ALA A CA 1
ATOM 684 C C . ALA A 1 87 ? 25.438 11.711 17.938 1 88.19 87 ALA A C 1
ATOM 686 O O . ALA A 1 87 ? 24.859 11.109 18.844 1 88.19 87 ALA A O 1
ATOM 687 N N . LYS A 1 88 ? 26.609 11.297 17.469 1 87.94 88 LYS A N 1
ATOM 688 C CA . LYS A 1 88 ? 27.266 10.078 17.938 1 87.94 88 LYS A CA 1
ATOM 689 C C . LYS A 1 88 ? 27.453 10.117 19.453 1 87.94 88 LYS A C 1
ATOM 691 O O . LYS A 1 88 ? 27.891 11.133 20 1 87.94 88 LYS A O 1
ATOM 696 N N . GLY A 1 89 ? 27.125 9.055 20.094 1 87.38 89 GLY A N 1
ATOM 697 C CA . GLY A 1 89 ? 27.375 8.914 21.516 1 87.38 89 GLY A CA 1
ATOM 698 C C . GLY A 1 89 ? 26.266 9.508 22.375 1 87.38 89 GLY A C 1
ATOM 699 O O . GLY A 1 89 ? 26.297 9.391 23.594 1 87.38 89 GLY A O 1
ATOM 700 N N . HIS A 1 90 ? 25.375 10.133 21.781 1 90.5 90 HIS A N 1
ATOM 701 C CA . HIS A 1 90 ? 24.266 10.742 22.531 1 90.5 90 HIS A CA 1
ATOM 702 C C . HIS A 1 90 ? 23.031 9.859 22.484 1 90.5 90 HIS A C 1
ATOM 704 O O . HIS A 1 90 ? 22.781 9.164 21.5 1 90.5 90 HIS A O 1
ATOM 710 N N . GLU A 1 91 ? 22.281 9.953 23.594 1 92.5 91 GLU A N 1
ATOM 711 C CA . GLU A 1 91 ? 20.938 9.359 23.578 1 92.5 91 GLU A CA 1
ATOM 712 C C . GLU A 1 91 ? 20 10.164 22.688 1 92.5 91 GLU A C 1
ATOM 714 O O . GLU A 1 91 ? 20.125 11.383 22.578 1 92.5 91 GLU A O 1
ATOM 719 N N . TRP A 1 92 ? 19.156 9.461 22.031 1 94.19 92 TRP A N 1
ATOM 720 C CA . TRP A 1 92 ? 18.234 10.18 21.172 1 94.19 92 TRP A CA 1
ATOM 721 C C . TRP A 1 92 ? 16.812 10.086 21.703 1 94.19 92 TRP A C 1
ATOM 723 O O . TRP A 1 92 ? 16.5 9.203 22.516 1 94.19 92 TRP A O 1
ATOM 733 N N . PHE A 1 93 ? 16.016 11.094 21.328 1 95.19 93 PHE A N 1
ATOM 734 C CA . PHE A 1 93 ? 14.625 11.266 21.734 1 95.19 93 PHE A CA 1
ATOM 735 C C . PHE A 1 93 ? 13.773 11.742 20.562 1 95.19 93 PHE A C 1
ATOM 737 O O . PHE A 1 93 ? 14.195 12.609 19.797 1 95.19 93 PHE A O 1
ATOM 744 N N . ALA A 1 94 ? 12.688 11.016 20.344 1 95.94 94 ALA A N 1
ATOM 745 C CA . ALA A 1 94 ? 11.727 11.438 19.328 1 95.94 94 ALA A CA 1
ATOM 746 C C . ALA A 1 94 ? 10.297 11.383 19.875 1 95.94 94 ALA A C 1
ATOM 748 O O . ALA A 1 94 ? 9.945 10.461 20.609 1 95.94 94 ALA A O 1
ATOM 749 N N . THR A 1 95 ? 9.539 12.391 19.547 1 98.06 95 THR A N 1
ATOM 750 C CA . THR A 1 95 ? 8.133 12.43 19.953 1 98.06 95 THR A CA 1
ATOM 751 C C . THR A 1 95 ? 7.273 13.031 18.828 1 98.06 95 THR A C 1
ATOM 753 O O . THR A 1 95 ? 7.789 13.695 17.938 1 98.06 95 THR A O 1
ATOM 756 N N . GLY A 1 96 ? 6.016 12.625 18.812 1 98.12 96 GLY A N 1
ATOM 757 C CA . GLY A 1 96 ? 5.137 13.148 17.781 1 98.12 96 GLY A CA 1
ATOM 758 C C . GLY A 1 96 ? 3.674 12.82 18.016 1 98.12 96 GLY A C 1
ATOM 759 O O . GLY A 1 96 ? 3.354 11.875 18.75 1 98.12 96 GLY A O 1
ATOM 760 N N . THR A 1 97 ? 2.875 13.633 17.516 1 98.56 97 THR A N 1
ATOM 761 C CA . THR A 1 97 ? 1.441 13.383 17.406 1 98.56 97 THR A CA 1
ATOM 762 C C . THR A 1 97 ? 1.01 13.359 15.938 1 98.56 97 THR A C 1
ATOM 764 O O . THR A 1 97 ? 1.354 14.258 15.164 1 98.56 97 THR A O 1
ATOM 767 N N . SER A 1 98 ? 0.372 12.289 15.555 1 98.12 98 SER A N 1
ATOM 768 C CA . SER A 1 98 ? -0.138 12.117 14.195 1 98.12 98 SER A CA 1
ATOM 769 C C . SER A 1 98 ? -1.624 11.773 14.203 1 98.12 98 SER A C 1
ATOM 771 O O . SER A 1 98 ? -2.104 11.086 15.109 1 98.12 98 SER A O 1
ATOM 773 N N . MET A 1 99 ? -2.289 12.297 13.219 1 98.56 99 MET A N 1
ATOM 774 C CA . MET A 1 99 ? -3.738 12.125 13.172 1 98.56 99 MET A CA 1
ATOM 775 C C . MET A 1 99 ? -4.211 11.922 11.734 1 98.56 99 MET A C 1
ATOM 777 O O . MET A 1 99 ? -3.727 12.594 10.82 1 98.56 99 MET A O 1
ATOM 781 N N . VAL A 1 100 ? -5.137 11.031 11.531 1 98.75 100 VAL A N 1
ATOM 782 C CA . VAL A 1 100 ? -5.887 10.891 10.289 1 98.75 100 VAL A CA 1
ATOM 783 C C . VAL A 1 100 ? -7.371 10.695 10.602 1 98.75 100 VAL A C 1
ATOM 785 O O . VAL A 1 100 ? -7.73 9.867 11.438 1 98.75 100 VAL A O 1
ATOM 788 N N . LEU A 1 101 ? -8.219 11.445 9.961 1 98.81 101 LEU A N 1
ATOM 789 C CA . LEU A 1 101 ? -9.664 11.336 10.125 1 98.81 101 LEU A CA 1
ATOM 790 C C . LEU A 1 101 ? -10.336 10.953 8.805 1 98.81 101 LEU A C 1
ATOM 792 O O . LEU A 1 101 ? -10.148 11.625 7.793 1 98.81 101 LEU A O 1
ATOM 796 N N . HIS A 1 102 ? -11.078 9.898 8.852 1 98.81 102 HIS A N 1
ATOM 797 C CA . HIS A 1 102 ? -11.859 9.469 7.695 1 98.81 102 HIS A CA 1
ATOM 798 C C . HIS A 1 102 ? -13.352 9.625 7.949 1 98.81 102 HIS A C 1
ATOM 800 O O . HIS A 1 102 ? -13.969 8.758 8.57 1 98.81 102 HIS A O 1
ATOM 806 N N . PRO A 1 103 ? -13.945 10.625 7.418 1 98.62 103 PRO A N 1
ATOM 807 C CA . PRO A 1 103 ? -15.383 10.82 7.613 1 98.62 103 PRO A CA 1
ATOM 808 C C . PRO A 1 103 ? -16.234 9.875 6.762 1 98.62 103 PRO A C 1
ATOM 810 O O . PRO A 1 103 ? -15.758 9.375 5.738 1 98.62 103 PRO A O 1
ATOM 813 N N . LYS A 1 104 ? -17.406 9.672 7.156 1 97.81 104 LYS A N 1
ATOM 814 C CA . LYS A 1 104 ? -18.359 8.844 6.43 1 97.81 104 LYS A CA 1
ATOM 815 C C . LYS A 1 104 ? -18.969 9.609 5.254 1 97.81 104 LYS A C 1
ATOM 817 O O . LYS A 1 104 ? -19.094 9.062 4.156 1 97.81 104 LYS A O 1
ATOM 822 N N . ASN A 1 105 ? -19.344 10.852 5.504 1 98.31 105 ASN A N 1
ATOM 823 C CA . ASN A 1 105 ? -19.953 11.703 4.492 1 98.31 105 ASN A CA 1
ATOM 824 C C . ASN A 1 105 ? -18.938 12.141 3.441 1 98.31 105 ASN A C 1
ATOM 826 O O . ASN A 1 105 ? -17.922 12.781 3.77 1 98.31 105 ASN A O 1
ATOM 830 N N . PRO A 1 106 ? -19.188 11.875 2.145 1 98.5 106 PRO A N 1
ATOM 831 C CA . PRO A 1 106 ? -18.219 12.188 1.101 1 98.5 106 PRO A CA 1
ATOM 832 C C . PRO A 1 106 ? -17.984 13.688 0.95 1 98.5 106 PRO A C 1
ATOM 834 O O . PRO A 1 106 ? -17.016 14.102 0.301 1 98.5 106 PRO A O 1
ATOM 837 N N . PHE A 1 107 ? -18.797 14.492 1.521 1 98.5 107 PHE A N 1
ATOM 838 C CA . PHE A 1 107 ? -18.641 15.938 1.391 1 98.5 107 PHE A CA 1
ATOM 839 C C . PHE A 1 107 ? -17.703 16.484 2.459 1 98.5 107 PHE A C 1
ATOM 841 O O . PHE A 1 107 ? -17.297 17.641 2.4 1 98.5 107 PHE A O 1
ATOM 848 N N . ILE A 1 108 ? -17.391 15.711 3.463 1 98.69 108 ILE A N 1
ATOM 849 C CA . ILE A 1 108 ? -16.406 16.047 4.469 1 98.69 108 ILE A CA 1
ATOM 850 C C . ILE A 1 108 ? -15.055 15.422 4.102 1 98.69 108 ILE A C 1
ATOM 852 O O . ILE A 1 108 ? -14.953 14.203 3.961 1 98.69 108 ILE A O 1
ATOM 856 N N . PRO A 1 109 ? -14.023 16.203 3.943 1 98.81 109 PRO A N 1
ATOM 857 C CA . PRO A 1 109 ? -12.742 15.68 3.477 1 98.81 109 PRO A CA 1
ATOM 858 C C . PRO A 1 109 ? -12.023 14.852 4.543 1 98.81 109 PRO A C 1
ATOM 860 O O . PRO A 1 109 ? -12.234 15.062 5.738 1 98.81 109 PRO A O 1
ATOM 863 N N . THR A 1 110 ? -11.25 13.898 4.125 1 98.88 110 THR A N 1
ATOM 864 C CA . THR A 1 110 ? -10.227 13.305 4.977 1 98.88 110 THR A CA 1
ATOM 865 C C . THR A 1 110 ? -9.148 14.328 5.316 1 98.88 110 THR A C 1
ATOM 867 O O . THR A 1 110 ? -8.797 15.172 4.484 1 98.88 110 THR A O 1
ATOM 870 N N . VAL A 1 111 ? -8.617 14.266 6.531 1 98.81 111 VAL A N 1
ATOM 871 C CA . VAL A 1 111 ? -7.578 15.203 6.938 1 98.81 111 VAL A CA 1
ATOM 872 C C . VAL A 1 111 ? -6.477 14.453 7.688 1 98.81 111 VAL A C 1
ATOM 874 O O . VAL A 1 111 ? -6.734 13.43 8.32 1 98.81 111 VAL A O 1
ATOM 877 N N . HIS A 1 112 ? -5.281 14.906 7.508 1 98.69 112 HIS A N 1
ATOM 878 C CA . HIS A 1 112 ? -4.086 14.367 8.148 1 98.69 112 HIS A CA 1
ATOM 879 C C . HIS A 1 112 ? -3.264 15.477 8.797 1 98.69 112 HIS A C 1
ATOM 881 O O . HIS A 1 112 ? -3.156 16.578 8.242 1 98.69 112 HIS A O 1
ATOM 887 N N . LEU A 1 113 ? -2.713 15.281 9.945 1 98.25 113 LEU A N 1
ATOM 888 C CA . LEU A 1 113 ? -1.682 16.156 10.492 1 98.25 113 LEU A CA 1
ATOM 889 C C . LEU A 1 113 ? -0.6 15.344 11.195 1 98.25 113 LEU A C 1
ATOM 891 O O . LEU A 1 113 ? -0.851 14.219 11.641 1 98.25 113 LEU A O 1
ATOM 895 N N . ASN A 1 114 ? 0.534 15.805 11.25 1 98 114 ASN A N 1
ATOM 896 C CA . ASN A 1 114 ? 1.694 15.25 11.945 1 98 114 ASN A CA 1
ATOM 897 C C . ASN A 1 114 ? 2.617 16.359 12.453 1 98 114 ASN A C 1
ATOM 899 O O . ASN A 1 114 ? 3.027 17.234 11.688 1 98 114 ASN A O 1
ATOM 903 N N . TYR A 1 115 ? 2.895 16.391 13.727 1 98.69 115 TYR A N 1
ATOM 904 C CA . TYR A 1 115 ? 3.887 17.266 14.336 1 98.69 115 TYR A CA 1
ATOM 905 C C . TYR A 1 115 ? 4.863 16.469 15.195 1 98.69 115 TYR A C 1
ATOM 907 O O . TYR A 1 115 ? 4.453 15.672 16.047 1 98.69 115 TYR A O 1
ATOM 915 N N . ARG A 1 116 ? 6.109 16.672 14.992 1 98.19 116 ARG A N 1
ATOM 916 C CA . ARG A 1 116 ? 7.102 15.797 15.617 1 98.19 116 ARG A CA 1
ATOM 917 C C . ARG A 1 116 ? 8.367 16.578 15.977 1 98.19 116 ARG A C 1
ATOM 919 O O . ARG A 1 116 ? 8.594 17.672 15.445 1 98.19 116 ARG A O 1
ATOM 926 N N . TYR A 1 117 ? 9.141 16.031 16.891 1 98.12 117 TYR A N 1
ATOM 927 C CA . TYR A 1 117 ? 10.398 16.578 17.406 1 98.12 117 TYR A CA 1
ATOM 928 C C . TYR A 1 117 ? 11.43 15.477 17.609 1 98.12 117 TYR A C 1
ATOM 930 O O . TYR A 1 117 ? 11.102 14.383 18.062 1 98.12 117 TYR A O 1
ATOM 938 N N . PHE A 1 118 ? 12.633 15.758 17.234 1 96.31 118 PHE A N 1
ATOM 939 C CA . PHE A 1 118 ? 13.766 14.852 17.422 1 96.31 118 PHE A CA 1
ATOM 940 C C . PHE A 1 118 ? 14.922 15.57 18.109 1 96.31 118 PHE A C 1
ATOM 942 O O . PHE A 1 118 ? 15.172 16.75 17.844 1 96.31 118 PHE A O 1
ATOM 949 N N . GLU A 1 119 ? 15.617 14.82 18.953 1 95.38 119 GLU A N 1
ATOM 950 C CA . GLU A 1 119 ? 16.766 15.391 19.641 1 95.38 119 GLU A CA 1
ATOM 951 C C . GLU A 1 119 ? 17.812 14.32 19.969 1 95.38 119 GLU A C 1
ATOM 953 O O . GLU A 1 119 ? 17.453 13.211 20.375 1 95.38 119 GLU A O 1
ATOM 958 N N . ALA A 1 120 ? 19.016 14.594 19.703 1 93.75 120 ALA A N 1
ATOM 959 C CA . ALA A 1 120 ? 20.188 13.797 20.109 1 93.75 120 ALA A CA 1
ATOM 960 C C . ALA A 1 120 ? 21.391 14.695 20.375 1 93.75 120 ALA A C 1
ATOM 962 O O . ALA A 1 120 ? 22.188 14.969 19.469 1 93.75 120 ALA A O 1
ATOM 963 N N . GLY A 1 121 ? 21.531 14.984 21.641 1 89.94 121 GLY A N 1
ATOM 964 C CA . GLY A 1 121 ? 22.578 15.953 21.969 1 89.94 121 GLY A CA 1
ATOM 965 C C . GLY A 1 121 ? 22.344 17.312 21.344 1 89.94 121 GLY A C 1
ATOM 966 O O . GLY A 1 121 ? 21.281 17.906 21.516 1 89.94 121 GLY A O 1
ATOM 967 N N . PRO A 1 122 ? 23.344 17.734 20.547 1 88.94 122 PRO A N 1
ATOM 968 C CA . PRO A 1 122 ? 23.188 19.062 19.922 1 88.94 122 PRO A CA 1
ATOM 969 C C . PRO A 1 122 ? 22.297 19.031 18.688 1 88.94 122 PRO A C 1
ATOM 971 O O . PRO A 1 122 ? 21.938 20.094 18.172 1 88.94 122 PRO A O 1
ATOM 974 N N . VAL A 1 123 ? 21.953 17.859 18.266 1 92.06 123 VAL A N 1
ATOM 975 C CA . VAL A 1 123 ? 21.141 17.719 17.062 1 92.06 123 VAL A CA 1
ATOM 976 C C . VAL A 1 123 ? 19.656 17.703 17.438 1 92.06 123 VAL A C 1
ATOM 978 O O . VAL A 1 123 ? 19.25 16.984 18.344 1 92.06 123 VAL A O 1
ATOM 981 N N . TRP A 1 124 ? 18.969 18.562 16.797 1 95.06 124 TRP A N 1
ATOM 982 C CA . TRP A 1 124 ? 17.531 18.594 17.016 1 95.06 124 TRP A CA 1
ATOM 983 C C . TRP A 1 124 ? 16.797 19.141 15.789 1 95.06 124 TRP A C 1
ATOM 985 O O . TRP A 1 124 ? 17.391 19.859 14.977 1 95.06 124 TRP A O 1
ATOM 995 N N . TRP A 1 125 ? 15.547 18.766 15.617 1 96.06 125 TRP A N 1
ATOM 996 C CA . TRP A 1 125 ? 14.734 19.391 14.578 1 96.06 125 TRP A CA 1
ATOM 997 C C . TRP A 1 125 ? 13.25 19.156 14.844 1 96.06 125 TRP A C 1
ATOM 999 O O . TRP A 1 125 ? 12.867 18.234 15.562 1 96.06 125 TRP A O 1
ATOM 1009 N N . PHE A 1 126 ? 12.492 20.109 14.336 1 98 126 PHE A N 1
ATOM 1010 C CA . PHE A 1 126 ? 11.039 19.984 14.281 1 98 126 PHE A CA 1
ATOM 1011 C C . PHE A 1 126 ? 10.57 19.594 12.883 1 98 126 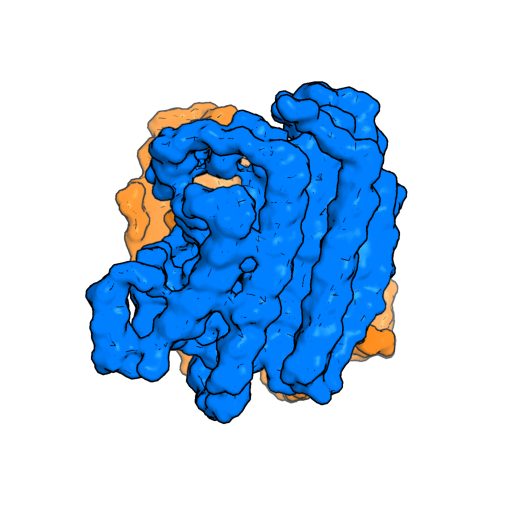PHE A C 1
ATOM 1013 O O . PHE A 1 126 ? 11.211 19.969 11.891 1 98 126 PHE A O 1
ATOM 1020 N N . GLY A 1 127 ? 9.477 18.828 12.828 1 98 127 GLY A N 1
ATOM 1021 C CA . GLY A 1 127 ? 8.727 18.562 11.609 1 98 127 GLY A CA 1
ATOM 1022 C C . GLY A 1 127 ? 7.227 18.562 11.82 1 98 127 GLY A C 1
ATOM 1023 O O . GLY A 1 127 ? 6.754 18.406 12.953 1 98 127 GLY A O 1
ATOM 1024 N N . GLY A 1 128 ? 6.562 18.781 10.703 1 98.06 128 GLY A N 1
ATOM 1025 C CA . GLY A 1 128 ? 5.117 18.75 10.852 1 98.06 128 GLY A CA 1
ATOM 1026 C C . GLY A 1 128 ? 4.379 19.172 9.594 1 98.06 128 GLY A C 1
ATOM 1027 O O . GLY A 1 128 ? 4.996 19.422 8.562 1 98.06 128 GLY A O 1
ATOM 1028 N N . GLY A 1 129 ? 3.053 19.094 9.742 1 98.25 129 GLY A N 1
ATOM 1029 C CA . GLY A 1 129 ? 2.201 19.516 8.641 1 98.25 129 GLY A CA 1
ATOM 1030 C C . GLY A 1 129 ? 0.772 19.016 8.773 1 98.25 129 GLY A C 1
ATOM 1031 O O . GLY A 1 129 ? 0.441 18.312 9.719 1 98.25 129 GLY A O 1
ATOM 1032 N N . ALA A 1 130 ? -0.028 19.547 7.938 1 98.75 130 ALA A N 1
ATOM 1033 C CA . ALA A 1 130 ? -1.428 19.156 7.781 1 98.75 130 ALA A CA 1
ATOM 1034 C C . ALA A 1 130 ? -1.864 19.25 6.324 1 98.75 130 ALA A C 1
ATOM 1036 O O . ALA A 1 130 ? -1.472 20.172 5.605 1 98.75 130 ALA A O 1
ATOM 1037 N N . ASP A 1 131 ? -2.59 18.328 5.914 1 98.75 131 ASP A N 1
ATOM 1038 C CA . ASP A 1 131 ? -3.096 18.328 4.547 1 98.75 131 ASP A CA 1
ATOM 1039 C C . ASP A 1 131 ? -4.527 17.797 4.488 1 98.75 131 ASP A C 1
ATOM 1041 O O . ASP A 1 131 ? -4.953 17.047 5.375 1 98.75 131 ASP A O 1
ATOM 1045 N N . LEU A 1 132 ? -5.246 18.219 3.512 1 98.81 132 LEU A N 1
ATOM 1046 C CA . LEU A 1 132 ? -6.668 17.938 3.344 1 98.81 132 LEU A CA 1
ATOM 1047 C C . LEU A 1 132 ? -6.918 17.172 2.051 1 98.81 132 LEU A C 1
ATOM 1049 O O . LEU A 1 132 ? -6.336 17.484 1.011 1 98.81 132 LEU A O 1
ATOM 1053 N N . THR A 1 133 ? -7.77 16.125 2.107 1 98.81 133 THR A N 1
ATOM 1054 C CA . THR A 1 133 ? -8.094 15.297 0.949 1 98.81 133 THR A CA 1
ATOM 1055 C C . THR A 1 133 ? -9.602 15.242 0.727 1 98.81 133 THR A C 1
ATOM 1057 O O . THR A 1 133 ? -10.273 14.328 1.217 1 98.81 133 THR A O 1
ATOM 1060 N N . PRO A 1 134 ? -10.094 16.141 -0.082 1 98.56 134 PRO A N 1
ATOM 1061 C CA . PRO A 1 134 ? -11.539 16.141 -0.343 1 98.56 134 PRO A CA 1
ATOM 1062 C C . PRO A 1 134 ? -11.938 15.133 -1.422 1 98.56 134 PRO A C 1
ATOM 1064 O O . PRO A 1 134 ? -11.102 14.719 -2.225 1 98.56 134 PRO A O 1
ATOM 1067 N N . TYR A 1 135 ? -13.219 14.766 -1.38 1 98.25 135 TYR A N 1
ATOM 1068 C CA . TYR A 1 135 ? -13.828 13.914 -2.402 1 98.25 135 TYR A CA 1
ATOM 1069 C C . TYR A 1 135 ? -14.773 14.719 -3.283 1 98.25 135 TYR A C 1
ATOM 1071 O O . TYR A 1 135 ? -14.789 14.555 -4.504 1 98.25 135 TYR A O 1
ATOM 1079 N N . TYR A 1 136 ? -15.516 15.516 -2.693 1 98 136 TYR A N 1
ATOM 1080 C CA . TYR A 1 136 ? -16.344 16.531 -3.332 1 98 136 TYR A CA 1
ATOM 1081 C C . TYR A 1 136 ? -16.062 17.906 -2.764 1 98 136 TYR A C 1
ATOM 1083 O O . TYR A 1 136 ? -16.797 18.406 -1.913 1 98 136 TYR A O 1
ATOM 1091 N N . PRO A 1 137 ? -15.07 18.547 -3.305 1 97.06 137 PRO A N 1
ATOM 1092 C CA . PRO A 1 137 ? -14.562 19.781 -2.695 1 97.06 137 PRO A CA 1
ATOM 1093 C C . PRO A 1 137 ? -15.438 21 -2.992 1 97.06 137 PRO A C 1
ATOM 1095 O O . PRO A 1 137 ? -16.172 21 -3.984 1 97.06 137 PRO A O 1
ATOM 1098 N N . TYR A 1 138 ? -15.391 21.891 -2.117 1 97.44 138 TYR A N 1
ATOM 1099 C CA . TYR A 1 138 ? -15.812 23.281 -2.297 1 97.44 138 TYR A CA 1
ATOM 1100 C C . TYR A 1 138 ? -14.633 24.234 -2.143 1 97.44 138 TYR A C 1
ATOM 1102 O O . TYR A 1 138 ? -13.859 24.125 -1.187 1 97.44 138 TYR A O 1
ATOM 1110 N N . LEU A 1 139 ? -14.484 25.172 -3.098 1 97.88 139 LEU A N 1
ATOM 1111 C CA . LEU A 1 139 ? -13.336 26.062 -3.074 1 97.88 139 LEU A CA 1
ATOM 1112 C C . LEU A 1 139 ? -13.312 26.875 -1.782 1 97.88 139 LEU A C 1
ATOM 1114 O O . LEU A 1 139 ? -12.234 27.172 -1.251 1 97.88 139 LEU A O 1
ATOM 1118 N N . SER A 1 140 ? -14.438 27.203 -1.227 1 97.81 140 SER A N 1
ATOM 1119 C CA . SER A 1 140 ? -14.492 27.953 0.017 1 97.81 140 SER A CA 1
ATOM 1120 C C . SER A 1 140 ? -13.883 27.172 1.173 1 97.81 140 SER A C 1
ATOM 1122 O O . SER A 1 140 ? -13.211 27.75 2.033 1 97.81 140 SER A O 1
ATOM 1124 N N . ASP A 1 141 ? -14.156 25.859 1.246 1 98.38 141 ASP A N 1
ATOM 1125 C CA . ASP A 1 141 ? -13.562 25 2.271 1 98.38 141 ASP A CA 1
ATOM 1126 C C . ASP A 1 141 ? -12.047 24.922 2.107 1 98.38 141 ASP A C 1
ATOM 1128 O O . ASP A 1 141 ? -11.305 25 3.09 1 98.38 141 ASP A O 1
ATOM 1132 N N . VAL A 1 142 ? -11.617 24.812 0.854 1 98.5 142 VAL A N 1
ATOM 1133 C CA . VAL A 1 142 ? -10.195 24.703 0.519 1 98.5 142 VAL A CA 1
ATOM 1134 C C . VAL A 1 142 ? -9.469 25.969 0.949 1 98.5 142 VAL A C 1
ATOM 1136 O O . VAL A 1 142 ? -8.445 25.906 1.625 1 98.5 142 VAL A O 1
ATOM 1139 N N . ARG A 1 143 ? -10.023 27.094 0.593 1 98.25 143 ARG A N 1
ATOM 1140 C CA . ARG A 1 143 ? -9.43 28.391 0.936 1 98.25 143 ARG A CA 1
ATOM 1141 C C . ARG A 1 143 ? -9.383 28.578 2.447 1 98.25 143 ARG A C 1
ATOM 1143 O O . ARG A 1 143 ? -8.383 29.078 2.98 1 98.25 143 ARG A O 1
ATOM 1150 N N . HIS A 1 144 ? -10.414 28.203 3.074 1 98.44 144 HIS A N 1
ATOM 1151 C CA . HIS A 1 144 ? -10.469 28.344 4.527 1 98.44 144 HIS A CA 1
ATOM 1152 C C . HIS A 1 144 ? -9.359 27.531 5.191 1 98.44 144 HIS A C 1
ATOM 1154 O O . HIS A 1 144 ? -8.641 28.031 6.055 1 98.44 144 HIS A O 1
ATOM 1160 N N . PHE A 1 145 ? -9.211 26.281 4.805 1 98.75 145 PHE A N 1
ATOM 1161 C CA . PHE A 1 145 ? -8.195 25.406 5.359 1 98.75 145 PHE A CA 1
ATOM 1162 C C . PHE A 1 145 ? -6.801 26 5.164 1 98.75 145 PHE A C 1
ATOM 1164 O O . PHE A 1 145 ? -6.016 26.062 6.109 1 98.75 145 PHE A O 1
ATOM 1171 N N . HIS A 1 146 ? -6.5 26.422 3.947 1 98.69 146 HIS A N 1
ATOM 1172 C CA . HIS A 1 146 ? -5.191 26.984 3.633 1 98.69 146 HIS A CA 1
ATOM 1173 C C . HIS A 1 146 ? -4.957 28.281 4.391 1 98.69 146 HIS A C 1
ATOM 1175 O O . HIS A 1 146 ? -3.844 28.547 4.855 1 98.69 146 HIS A O 1
ATOM 1181 N N . LYS A 1 147 ? -5.973 29.078 4.516 1 98.5 147 LYS A N 1
ATOM 1182 C CA . LYS A 1 147 ? -5.848 30.344 5.211 1 98.5 147 LYS A CA 1
ATOM 1183 C C . LYS A 1 147 ? -5.484 30.141 6.68 1 98.5 147 LYS A C 1
ATOM 1185 O O . LYS A 1 147 ? -4.605 30.828 7.207 1 98.5 147 LYS A O 1
ATOM 1190 N N . GLU A 1 148 ? -6.164 29.234 7.344 1 98.75 148 GLU A N 1
ATOM 1191 C CA . GLU A 1 148 ? -5.898 28.969 8.75 1 98.75 148 GLU A CA 1
ATOM 1192 C C . GLU A 1 148 ? -4.461 28.516 8.969 1 98.75 148 GLU A C 1
ATOM 1194 O O . GLU A 1 148 ? -3.803 28.938 9.922 1 98.75 148 GLU A O 1
ATOM 1199 N N . HIS A 1 149 ? -3.949 27.688 8.109 1 98.69 149 HIS A N 1
ATOM 1200 C CA . HIS A 1 149 ? -2.59 27.172 8.273 1 98.69 149 HIS A CA 1
ATOM 1201 C C . HIS A 1 149 ? -1.562 28.234 7.867 1 98.69 149 HIS A C 1
ATOM 1203 O O . HIS A 1 149 ? -0.477 28.297 8.445 1 98.69 149 HIS A O 1
ATOM 1209 N N . SER A 1 150 ? -1.914 29.031 6.863 1 98.56 150 SER A N 1
ATOM 1210 C CA . SER A 1 150 ? -1.065 30.172 6.527 1 98.56 150 SER A CA 1
ATOM 1211 C C . SER A 1 150 ? -0.934 31.125 7.711 1 98.56 150 SER A C 1
ATOM 1213 O O . SER A 1 150 ? 0.174 31.547 8.062 1 98.56 150 SER A O 1
ATOM 1215 N N . ASN A 1 151 ? -2.051 31.438 8.305 1 98.75 151 ASN A N 1
ATOM 1216 C CA . ASN A 1 151 ? -2.061 32.312 9.469 1 98.75 151 ASN A CA 1
ATOM 1217 C C . ASN A 1 151 ? -1.201 31.766 10.602 1 98.75 151 ASN A C 1
ATOM 1219 O O . ASN A 1 151 ? -0.502 32.531 11.281 1 98.75 151 ASN A O 1
ATOM 1223 N N . ALA A 1 152 ? -1.26 30.5 10.836 1 98.69 152 ALA A N 1
ATOM 1224 C CA . ALA A 1 152 ? -0.478 29.859 11.898 1 98.69 152 ALA A CA 1
ATOM 1225 C C . ALA A 1 152 ? 1.018 30.047 11.656 1 98.69 152 ALA A C 1
ATOM 1227 O O . ALA A 1 152 ? 1.769 30.328 12.594 1 98.69 152 ALA A O 1
ATOM 1228 N N . CYS A 1 153 ? 1.445 29.875 10.422 1 98.5 153 CYS A N 1
ATOM 1229 C CA . CYS A 1 153 ? 2.844 30.078 10.062 1 98.5 153 CYS A CA 1
ATOM 1230 C C . CYS A 1 153 ? 3.254 31.531 10.258 1 98.5 153 CYS A C 1
ATOM 1232 O O . CYS A 1 153 ? 4.34 31.812 10.766 1 98.5 153 CYS A O 1
ATOM 1234 N N . GLU A 1 154 ? 2.371 32.438 9.898 1 98.06 154 GLU A N 1
ATOM 1235 C CA . GLU A 1 154 ? 2.676 33.875 9.883 1 98.06 154 GLU A CA 1
ATOM 1236 C C . GLU A 1 154 ? 2.857 34.406 11.297 1 98.06 154 GLU A C 1
ATOM 1238 O O . GLU A 1 154 ? 3.473 35.469 11.492 1 98.06 154 GLU A O 1
ATOM 1243 N N . LYS A 1 155 ? 2.326 33.75 12.227 1 98.38 155 LYS A N 1
ATOM 1244 C CA . LYS A 1 155 ? 2.541 34.125 13.617 1 98.38 155 LYS A CA 1
ATOM 1245 C C . LYS A 1 155 ? 4.023 34.062 13.984 1 98.38 155 LYS A C 1
ATOM 1247 O O . LYS A 1 155 ? 4.473 34.75 14.906 1 98.38 155 LYS A O 1
ATOM 1252 N N . VAL A 1 156 ? 4.758 33.188 13.32 1 97.94 156 VAL A N 1
ATOM 1253 C CA . VAL A 1 156 ? 6.191 33.062 13.555 1 97.94 156 VAL A CA 1
ATOM 1254 C C . VAL A 1 156 ? 6.961 33.906 12.523 1 97.94 156 VAL A C 1
ATOM 1256 O O . VAL A 1 156 ? 7.828 34.688 12.875 1 97.94 156 VAL A O 1
ATOM 1259 N N . ASN A 1 157 ? 6.605 33.656 11.289 1 97.62 157 ASN A N 1
ATOM 1260 C CA . ASN A 1 157 ? 7.23 34.375 10.188 1 97.62 157 ASN A CA 1
ATOM 1261 C C . ASN A 1 157 ? 6.375 34.312 8.922 1 97.62 157 ASN A C 1
ATOM 1263 O O . ASN A 1 157 ? 5.93 33.25 8.523 1 97.62 157 ASN A O 1
ATOM 1267 N N . LYS A 1 158 ? 6.23 35.406 8.203 1 96.56 158 LYS A N 1
ATOM 1268 C CA . LYS A 1 158 ? 5.328 35.531 7.062 1 96.56 158 LYS A CA 1
ATOM 1269 C C . LYS A 1 158 ? 5.852 34.75 5.855 1 96.56 158 LYS A C 1
ATOM 1271 O O . LYS A 1 158 ? 5.102 34.5 4.91 1 96.56 158 LYS A O 1
ATOM 1276 N N . LYS A 1 159 ? 7.074 34.375 5.895 1 97.69 159 LYS A N 1
ATOM 1277 C CA . LYS A 1 159 ? 7.695 33.781 4.715 1 97.69 159 LYS A CA 1
ATOM 1278 C C . LYS A 1 159 ? 7.586 32.281 4.742 1 97.69 159 LYS A C 1
ATOM 1280 O O . LYS A 1 159 ? 7.809 31.609 3.727 1 97.69 159 LYS A O 1
ATOM 1285 N N . LEU A 1 160 ? 7.242 31.688 5.863 1 98.06 160 LEU A N 1
ATOM 1286 C CA . LEU A 1 160 ? 7.289 30.234 6.027 1 98.06 160 LEU A CA 1
ATOM 1287 C C . LEU A 1 160 ? 6.277 29.562 5.117 1 98.06 160 LEU A C 1
ATOM 1289 O O . LEU A 1 160 ? 6.59 28.547 4.484 1 98.06 160 LEU A O 1
ATOM 1293 N N . HIS A 1 161 ? 5.098 30.125 5.051 1 98.06 161 HIS A N 1
ATOM 1294 C CA . HIS A 1 161 ? 4.031 29.5 4.277 1 98.06 161 HIS A CA 1
ATOM 1295 C C . HIS A 1 161 ? 4.387 29.453 2.795 1 98.06 161 HIS A C 1
ATOM 1297 O O . HIS A 1 161 ? 3.979 28.516 2.088 1 98.06 161 HIS A O 1
ATOM 1303 N N . LEU A 1 162 ? 5.168 30.391 2.287 1 97.69 162 LEU A N 1
ATOM 1304 C CA . LEU A 1 162 ? 5.578 30.438 0.889 1 97.69 162 LEU A CA 1
ATOM 1305 C C . LEU A 1 162 ? 6.363 29.203 0.501 1 97.69 162 LEU A C 1
ATOM 1307 O O . LEU A 1 162 ? 6.383 28.812 -0.668 1 97.69 162 LEU A O 1
ATOM 1311 N N . VAL A 1 163 ? 6.992 28.578 1.491 1 98.44 163 VAL A N 1
ATOM 1312 C CA . VAL A 1 163 ? 7.809 27.406 1.24 1 98.44 163 VAL A CA 1
ATOM 1313 C C . VAL A 1 163 ? 7.039 26.141 1.652 1 98.44 163 VAL A C 1
ATOM 1315 O O . VAL A 1 163 ? 7.051 25.141 0.938 1 98.44 163 VAL A O 1
ATOM 1318 N N . PHE A 1 164 ? 6.352 26.188 2.758 1 98.69 164 PHE A N 1
ATOM 1319 C CA . PHE A 1 164 ? 5.734 25 3.348 1 98.69 164 PHE A CA 1
ATOM 1320 C C . PHE A 1 164 ? 4.559 24.531 2.504 1 98.69 164 PHE A C 1
ATOM 1322 O O . PHE A 1 164 ? 4.293 23.328 2.416 1 98.69 164 PHE A O 1
ATOM 1329 N N . LYS A 1 165 ? 3.855 25.453 1.806 1 98.69 165 LYS A N 1
ATOM 1330 C CA . LYS A 1 165 ? 2.717 25.078 0.971 1 98.69 165 LYS A CA 1
ATOM 1331 C C . LYS A 1 165 ? 3.172 24.297 -0.261 1 98.69 165 LYS A C 1
ATOM 1333 O O . LYS A 1 165 ? 2.721 23.172 -0.494 1 98.69 165 LYS A O 1
ATOM 1338 N N . PRO A 1 166 ? 4.133 24.812 -1.047 1 98.5 166 PRO A N 1
ATOM 1339 C CA . PRO A 1 166 ? 4.582 24 -2.178 1 98.5 166 PRO A CA 1
ATOM 1340 C C . PRO A 1 166 ? 5.309 22.734 -1.736 1 98.5 166 PRO A C 1
ATOM 1342 O O . PRO A 1 166 ? 5.289 21.719 -2.449 1 98.5 166 PRO A O 1
ATOM 1345 N N . TRP A 1 167 ? 5.961 22.781 -0.547 1 98.62 167 TRP A N 1
ATOM 1346 C CA . TRP A 1 167 ? 6.59 21.578 -0.014 1 98.62 167 TRP A CA 1
ATOM 1347 C C . TRP A 1 167 ? 5.547 20.484 0.261 1 98.62 167 TRP A C 1
ATOM 1349 O O . TRP A 1 167 ? 5.789 19.312 0.006 1 98.62 167 TRP A O 1
ATOM 1359 N N . CYS A 1 168 ? 4.434 20.906 0.722 1 98.56 168 CYS A N 1
ATOM 1360 C CA . CYS A 1 168 ? 3.326 19.984 0.956 1 98.56 168 CYS A CA 1
ATOM 1361 C C . CYS A 1 168 ? 2.83 19.391 -0.354 1 98.56 168 CYS A C 1
ATOM 1363 O O . CYS A 1 168 ? 2.564 18.188 -0.429 1 98.56 168 CYS A O 1
ATOM 1365 N N . ASP A 1 169 ? 2.74 20.219 -1.393 1 98.06 169 ASP A N 1
ATOM 1366 C CA . ASP A 1 169 ? 2.328 19.75 -2.713 1 98.06 169 ASP A CA 1
ATOM 1367 C C . ASP A 1 169 ? 3.277 18.672 -3.232 1 98.06 169 ASP A C 1
ATOM 1369 O O . ASP A 1 169 ? 2.84 17.688 -3.836 1 98.06 169 ASP A O 1
ATOM 1373 N N . GLU A 1 170 ? 4.488 18.891 -2.939 1 97.38 170 GLU A N 1
ATOM 1374 C CA . GLU A 1 170 ? 5.508 17.953 -3.414 1 97.38 170 GLU A CA 1
ATOM 1375 C C . GLU A 1 170 ? 5.457 16.641 -2.641 1 97.38 170 GLU A C 1
ATOM 1377 O O . GLU A 1 170 ? 5.613 15.562 -3.225 1 97.38 170 GLU A O 1
ATOM 1382 N N . TYR A 1 171 ? 5.301 16.766 -1.377 1 97.44 171 TYR A N 1
ATOM 1383 C CA . TYR A 1 171 ? 5.383 15.586 -0.522 1 97.44 171 TYR A CA 1
ATOM 1384 C C . TYR A 1 171 ? 4.199 14.656 -0.761 1 97.44 171 TYR A C 1
ATOM 1386 O O . TYR A 1 171 ? 4.375 13.438 -0.9 1 97.44 171 TYR A O 1
ATOM 1394 N N . PHE A 1 172 ? 3.023 15.219 -0.781 1 98 172 PHE A N 1
ATOM 1395 C CA . PHE A 1 172 ? 1.818 14.406 -0.878 1 98 172 PHE A CA 1
ATOM 1396 C C . PHE A 1 172 ? 1.39 14.242 -2.332 1 98 172 PHE A C 1
ATOM 1398 O O . PHE A 1 172 ? 0.25 14.547 -2.688 1 98 172 PHE A O 1
ATOM 1405 N N . PHE A 1 173 ? 2.271 13.766 -3.146 1 97.44 173 PHE A N 1
ATOM 1406 C CA . PHE A 1 173 ? 2.088 13.555 -4.578 1 97.44 173 PHE A CA 1
ATOM 1407 C C . PHE A 1 173 ? 2.238 12.078 -4.926 1 97.44 173 PHE A C 1
ATOM 1409 O O . PHE A 1 173 ? 3.201 11.43 -4.512 1 97.44 173 PHE A O 1
ATOM 1416 N N . LEU A 1 174 ? 1.225 11.492 -5.574 1 97.25 174 LEU A N 1
ATOM 1417 C CA . LEU A 1 174 ? 1.289 10.125 -6.094 1 97.25 174 LEU A CA 1
ATOM 1418 C C . LEU A 1 174 ? 1.991 10.094 -7.449 1 97.25 174 LEU A C 1
ATOM 1420 O O . LEU A 1 174 ? 1.351 10.258 -8.492 1 97.25 174 LEU A O 1
ATOM 1424 N N . LYS A 1 175 ? 3.193 9.766 -7.465 1 95.88 175 LYS A N 1
ATOM 1425 C CA . LYS A 1 175 ? 4.004 9.852 -8.68 1 95.88 175 LYS A CA 1
ATOM 1426 C C . LYS A 1 175 ? 3.479 8.906 -9.758 1 95.88 175 LYS A C 1
ATOM 1428 O O . LYS A 1 175 ? 3.377 9.289 -10.922 1 95.88 175 LYS A O 1
ATOM 1433 N N . HIS A 1 176 ? 3.059 7.707 -9.383 1 95.69 176 HIS A N 1
ATOM 1434 C CA . HIS A 1 176 ? 2.643 6.711 -10.359 1 95.69 176 HIS A CA 1
ATOM 1435 C C . HIS A 1 176 ? 1.282 7.055 -10.953 1 95.69 176 HIS A C 1
ATOM 1437 O O . HIS A 1 176 ? 0.891 6.5 -11.984 1 95.69 176 HIS A O 1
ATOM 1443 N N . ARG A 1 177 ? 0.556 7.945 -10.312 1 96.5 177 ARG A N 1
ATOM 1444 C CA . ARG A 1 177 ? -0.738 8.398 -10.812 1 96.5 177 ARG A CA 1
ATOM 1445 C C . ARG A 1 177 ? -0.635 9.797 -11.406 1 96.5 177 ARG A C 1
ATOM 1447 O O . ARG A 1 177 ? -1.565 10.273 -12.07 1 96.5 177 ARG A O 1
ATOM 1454 N N . ASN A 1 178 ? 0.432 10.453 -11.164 1 95.62 178 ASN A N 1
ATOM 1455 C CA . ASN A 1 178 ? 0.617 11.852 -11.531 1 95.62 178 ASN A CA 1
ATOM 1456 C C . ASN A 1 178 ? -0.494 12.727 -10.969 1 95.62 178 ASN A C 1
ATOM 1458 O O . ASN A 1 178 ? -1.127 13.484 -11.703 1 95.62 178 ASN A O 1
ATOM 1462 N N . GLU A 1 179 ? -0.775 12.57 -9.711 1 97.25 179 GLU A N 1
ATOM 1463 C CA . GLU A 1 179 ? -1.785 13.375 -9.031 1 97.25 179 GLU A CA 1
ATOM 1464 C C . GLU A 1 179 ? -1.4 13.633 -7.582 1 97.25 179 GLU A C 1
ATOM 1466 O O . GLU A 1 179 ? -0.709 12.828 -6.961 1 97.25 179 GLU A O 1
ATOM 1471 N N . SER A 1 180 ? -1.87 14.766 -7.047 1 98.19 180 SER A N 1
ATOM 1472 C CA . SER A 1 180 ? -1.768 15.016 -5.613 1 98.19 180 SER A CA 1
ATOM 1473 C C . SER A 1 180 ? -2.754 14.156 -4.828 1 98.19 180 SER A C 1
ATOM 1475 O O . SER A 1 180 ? -3.824 13.812 -5.336 1 98.19 180 SER A O 1
ATOM 1477 N N . ARG A 1 181 ? -2.418 13.773 -3.652 1 98.06 181 ARG A N 1
ATOM 1478 C CA . ARG A 1 181 ? -3.355 13.031 -2.818 1 98.06 181 ARG A CA 1
ATOM 1479 C C . ARG A 1 181 ? -4.598 13.859 -2.516 1 98.06 181 ARG A C 1
ATOM 1481 O O . ARG A 1 181 ? -5.711 13.328 -2.475 1 98.06 181 ARG A O 1
ATOM 1488 N N . GLY A 1 182 ? -4.418 15.086 -2.312 1 98.19 182 GLY A N 1
ATOM 1489 C CA . GLY A 1 182 ? -5.453 16.062 -2.041 1 98.19 182 GLY A CA 1
ATOM 1490 C C . GLY A 1 182 ? -5.047 17.484 -2.408 1 98.19 182 GLY A C 1
ATOM 1491 O O . GLY A 1 182 ? -4.34 17.703 -3.395 1 98.19 182 GLY A O 1
ATOM 1492 N N . ILE A 1 183 ? -5.547 18.453 -1.633 1 98.62 183 ILE A N 1
ATOM 1493 C CA . ILE A 1 183 ? -5.316 19.844 -1.969 1 98.62 183 ILE A CA 1
ATOM 1494 C C . ILE A 1 183 ? -4.094 20.359 -1.214 1 98.62 183 ILE A C 1
ATOM 1496 O O . ILE A 1 183 ? -3.715 21.531 -1.355 1 98.62 183 ILE A O 1
ATOM 1500 N N . GLY A 1 184 ? -3.48 19.547 -0.428 1 98.38 184 GLY A N 1
ATOM 1501 C CA . GLY A 1 184 ? -2.311 19.953 0.337 1 98.38 184 GLY A CA 1
ATOM 1502 C C . GLY A 1 184 ? -2.654 20.781 1.561 1 98.38 184 GLY A C 1
ATOM 1503 O O . GLY A 1 184 ? -3.758 20.672 2.1 1 98.38 184 GLY A O 1
ATOM 1504 N N . GLY A 1 185 ? -1.774 21.531 1.983 1 98.69 185 GLY A N 1
ATOM 1505 C CA . GLY A 1 185 ? -1.719 22.391 3.156 1 98.69 185 GLY A CA 1
ATOM 1506 C C . GLY A 1 185 ? -0.325 22.922 3.443 1 98.69 185 GLY A C 1
ATOM 1507 O O . GLY A 1 185 ? 0.237 23.672 2.643 1 98.69 185 GLY A O 1
ATOM 1508 N N . ILE A 1 186 ? 0.261 22.438 4.559 1 98.81 186 ILE A N 1
ATOM 1509 C CA . ILE A 1 186 ? 1.644 22.797 4.859 1 98.81 186 ILE A CA 1
ATOM 1510 C C . ILE A 1 186 ? 2.43 21.547 5.227 1 98.81 186 ILE A C 1
ATOM 1512 O O . ILE A 1 186 ? 1.869 20.594 5.777 1 98.81 186 ILE A O 1
ATOM 1516 N N . PHE A 1 187 ? 3.658 21.562 4.906 1 98.69 187 PHE A N 1
ATOM 1517 C CA . PHE A 1 187 ? 4.582 20.5 5.285 1 98.69 187 PHE A CA 1
ATOM 1518 C C . PHE A 1 187 ? 5.984 21.047 5.5 1 98.69 187 PHE A C 1
ATOM 1520 O O . PHE A 1 187 ? 6.449 21.891 4.73 1 98.69 187 PHE A O 1
ATOM 1527 N N . TYR A 1 188 ? 6.648 20.703 6.562 1 98.06 188 TYR A N 1
ATOM 1528 C CA . TYR A 1 188 ? 8.047 21.031 6.816 1 98.06 188 TYR A CA 1
ATOM 1529 C C . TYR A 1 188 ? 8.742 19.891 7.555 1 98.06 188 TYR A C 1
ATOM 1531 O O . TYR A 1 188 ? 8.102 19.125 8.266 1 98.06 188 TYR A O 1
ATOM 1539 N N . ASP A 1 189 ? 9.938 19.766 7.371 1 96.69 189 ASP A N 1
ATOM 1540 C CA . ASP A 1 189 ? 10.773 18.75 8.023 1 96.69 189 ASP A CA 1
ATOM 1541 C C . ASP A 1 189 ? 12.18 19.297 8.273 1 96.69 189 ASP A C 1
ATOM 1543 O O . ASP A 1 189 ? 12.602 20.266 7.645 1 96.69 189 ASP A O 1
ATOM 1547 N N . TYR A 1 190 ? 12.82 18.75 9.367 1 94.38 190 TYR A N 1
ATOM 1548 C CA . TYR A 1 190 ? 14.211 19.031 9.688 1 94.38 190 TYR A CA 1
ATOM 1549 C C . TYR A 1 190 ? 14.422 20.531 9.93 1 94.38 190 TYR A C 1
ATOM 1551 O O . TYR A 1 190 ? 15.422 21.094 9.492 1 94.38 190 TYR A O 1
ATOM 1559 N N . GLN A 1 191 ? 13.445 21.188 10.484 1 96.38 191 GLN A N 1
ATOM 1560 C CA . GLN A 1 191 ? 13.641 22.562 10.922 1 96.38 191 GLN A CA 1
ATOM 1561 C C . GLN A 1 191 ? 14.492 22.625 12.18 1 96.38 191 GLN A C 1
ATOM 1563 O O . GLN A 1 191 ? 14.008 22.344 13.281 1 96.38 191 GLN A O 1
ATOM 1568 N N . ASP A 1 192 ? 15.742 23.031 12.055 1 93.06 192 ASP A N 1
ATOM 1569 C CA . ASP A 1 192 ? 16.734 22.844 13.117 1 93.06 192 ASP A CA 1
ATOM 1570 C C . ASP A 1 192 ? 17.406 24.172 13.477 1 93.06 192 ASP A C 1
ATOM 1572 O O . ASP A 1 192 ? 18.5 24.188 14.031 1 93.06 192 ASP A O 1
ATOM 1576 N N . GLY A 1 193 ? 16.891 25.25 13.047 1 88.75 193 GLY A N 1
ATOM 1577 C CA . GLY A 1 193 ? 17.438 26.562 13.367 1 88.75 193 GLY A CA 1
ATOM 1578 C C . GLY A 1 193 ? 18.609 26.969 12.492 1 88.75 193 GLY A C 1
ATOM 1579 O O . GLY A 1 193 ? 19.172 28.047 12.648 1 88.75 193 GLY A O 1
ATOM 1580 N N . SER A 1 194 ? 18.984 26.109 11.516 1 87.31 194 SER A N 1
ATOM 1581 C CA . SER A 1 194 ? 20.125 26.391 10.648 1 87.31 194 SER A CA 1
ATOM 1582 C C . SER A 1 194 ? 19.797 27.469 9.625 1 87.31 194 SER A C 1
ATOM 1584 O O . SER A 1 194 ? 20.703 28 8.969 1 87.31 194 SER A O 1
ATOM 1586 N N . GLY A 1 195 ? 18.547 27.797 9.531 1 89.12 195 GLY A N 1
ATOM 1587 C CA . GLY A 1 195 ? 18.172 28.891 8.641 1 89.12 195 GLY A CA 1
ATOM 1588 C C . GLY A 1 195 ? 17.531 28.406 7.352 1 89.12 195 GLY A C 1
ATOM 1589 O O . GLY A 1 195 ? 16.688 29.094 6.777 1 89.12 195 GLY A O 1
ATOM 1590 N N . ASN A 1 196 ? 17.984 27.297 6.863 1 91.56 196 ASN A N 1
ATOM 1591 C CA . ASN A 1 196 ? 17.375 26.75 5.652 1 91.56 196 ASN A CA 1
ATOM 1592 C C . ASN A 1 196 ? 15.953 26.266 5.91 1 91.56 196 ASN A C 1
ATOM 1594 O O . ASN A 1 196 ? 15.727 25.438 6.797 1 91.56 196 ASN A O 1
ATOM 1598 N N . ILE A 1 197 ? 15.109 26.828 5.074 1 95.69 197 ILE A N 1
ATOM 1599 C CA . ILE A 1 197 ? 13.711 26.516 5.32 1 95.69 197 ILE A CA 1
ATOM 1600 C C . ILE A 1 197 ? 13.344 25.203 4.637 1 95.69 197 ILE A C 1
ATOM 1602 O O . ILE A 1 197 ? 12.75 24.312 5.254 1 95.69 197 ILE A O 1
ATOM 1606 N N . TYR A 1 198 ? 13.727 25.016 3.361 1 97.12 198 TYR A N 1
ATOM 1607 C CA . TYR A 1 198 ? 13.445 23.797 2.619 1 97.12 198 TYR A CA 1
ATOM 1608 C C . TYR A 1 198 ? 14.594 22.797 2.773 1 97.12 198 TYR A C 1
ATOM 1610 O O . TYR A 1 198 ? 15.75 23.109 2.484 1 97.12 198 TYR A O 1
ATOM 1618 N N . LYS A 1 199 ? 14.289 21.641 3.221 1 93 199 LYS A N 1
ATOM 1619 C CA . LYS A 1 199 ? 15.305 20.609 3.432 1 93 199 LYS A CA 1
ATOM 1620 C C . LYS A 1 199 ? 14.992 19.359 2.611 1 93 199 LYS A C 1
ATOM 1622 O O . LYS A 1 199 ? 15.516 18.281 2.895 1 93 199 LYS A O 1
ATOM 1627 N N . GLY A 1 200 ? 14.102 19.453 1.664 1 91.44 200 GLY A N 1
ATOM 1628 C CA . GLY A 1 200 ? 13.781 18.328 0.789 1 91.44 200 GLY A CA 1
ATOM 1629 C C . GLY A 1 200 ? 14.82 18.094 -0.285 1 91.44 200 GLY A C 1
ATOM 1630 O O . GLY A 1 200 ? 15.828 18.812 -0.349 1 91.44 200 GLY A O 1
ATOM 1631 N N . SER A 1 201 ? 14.602 17.141 -1.101 1 90.5 201 SER A N 1
ATOM 1632 C CA . SER A 1 201 ? 15.609 16.703 -2.066 1 90.5 201 SER A CA 1
ATOM 1633 C C . SER A 1 201 ? 15.266 17.188 -3.471 1 90.5 201 SER A C 1
ATOM 1635 O O . SER A 1 201 ? 16.062 17.016 -4.402 1 90.5 201 SER A O 1
ATOM 1637 N N . ASN A 1 202 ? 14.117 17.781 -3.637 1 94.38 202 ASN A N 1
ATOM 1638 C CA . ASN A 1 202 ? 13.703 18.219 -4.969 1 94.38 202 ASN A CA 1
ATOM 1639 C C . ASN A 1 202 ? 14.227 19.609 -5.297 1 94.38 202 ASN A C 1
ATOM 1641 O O . ASN A 1 202 ? 13.547 20.609 -5.055 1 94.38 202 ASN A O 1
ATOM 1645 N N . LYS A 1 203 ? 15.344 19.766 -6.02 1 92.94 203 LYS A N 1
ATOM 1646 C CA . LYS A 1 203 ? 16.016 21.047 -6.273 1 92.94 203 LYS A CA 1
ATOM 1647 C C . LYS A 1 203 ? 15.375 21.781 -7.441 1 92.94 203 LYS A C 1
ATOM 1649 O O . LYS A 1 203 ? 15.672 22.953 -7.684 1 92.94 203 LYS A O 1
ATOM 1654 N N . ASP A 1 204 ? 14.469 21.094 -8.062 1 93.62 204 ASP A N 1
ATOM 1655 C CA . ASP A 1 204 ? 13.789 21.719 -9.203 1 93.62 204 ASP A CA 1
ATOM 1656 C C . ASP A 1 204 ? 12.375 22.156 -8.828 1 93.62 204 ASP A C 1
ATOM 1658 O O . ASP A 1 204 ? 11.664 22.719 -9.648 1 93.62 204 ASP A O 1
ATOM 1662 N N . GLY A 1 205 ? 11.977 21.891 -7.613 1 95.25 205 GLY A N 1
ATOM 1663 C CA . GLY A 1 205 ? 10.609 22.172 -7.207 1 95.25 205 GLY A CA 1
ATOM 1664 C C . GLY A 1 205 ? 10.398 23.594 -6.727 1 95.25 205 GLY A C 1
ATOM 1665 O O . GLY A 1 205 ? 11.367 24.312 -6.473 1 95.25 205 GLY A O 1
ATOM 1666 N N . ASN A 1 206 ? 9.164 23.938 -6.617 1 96 206 ASN A N 1
ATOM 1667 C CA . ASN A 1 206 ? 8.805 25.297 -6.219 1 96 206 ASN A CA 1
ATOM 1668 C C . ASN A 1 206 ? 9.219 25.578 -4.781 1 96 206 ASN A C 1
ATOM 1670 O O . ASN A 1 206 ? 9.57 26.719 -4.445 1 96 206 ASN A O 1
ATOM 1674 N N . ALA A 1 207 ? 9.117 24.625 -3.914 1 97.62 207 ALA A N 1
ATOM 1675 C CA . ALA A 1 207 ? 9.5 24.828 -2.521 1 97.62 207 ALA A CA 1
ATOM 1676 C C . ALA A 1 207 ? 10.969 25.25 -2.414 1 97.62 207 ALA A C 1
ATOM 1678 O O . ALA A 1 207 ? 11.305 26.172 -1.679 1 97.62 207 ALA A O 1
ATOM 1679 N N . TYR A 1 208 ? 11.828 24.578 -3.133 1 97.44 208 TYR A N 1
ATOM 1680 C CA . TYR A 1 208 ? 13.25 24.875 -3.146 1 97.44 208 TYR A CA 1
ATOM 1681 C C . TYR A 1 208 ? 13.508 26.281 -3.682 1 97.44 208 TYR A C 1
ATOM 1683 O O . TYR A 1 208 ? 14.266 27.047 -3.088 1 97.44 208 TYR A O 1
ATOM 1691 N N . LYS A 1 209 ? 12.891 26.562 -4.805 1 97.12 209 LYS A N 1
ATOM 1692 C CA . LYS A 1 209 ? 13.062 27.875 -5.43 1 97.12 209 LYS A CA 1
ATOM 1693 C C . LYS A 1 209 ? 12.664 29 -4.477 1 97.12 209 LYS A C 1
ATOM 1695 O O . LYS A 1 209 ? 13.391 29.984 -4.332 1 97.12 209 LYS A O 1
ATOM 1700 N N . GLU A 1 210 ? 11.508 28.812 -3.877 1 97.12 210 GLU A N 1
ATOM 1701 C CA . GLU A 1 210 ? 11.031 29.844 -2.945 1 97.12 210 GLU A CA 1
ATOM 1702 C C . GLU A 1 210 ? 11.977 29.969 -1.75 1 97.12 210 GLU A C 1
ATOM 1704 O O . GLU A 1 210 ? 12.25 31.078 -1.29 1 97.12 210 GLU A O 1
ATOM 1709 N N . SER A 1 211 ? 12.383 28.859 -1.2 1 97.44 211 SER A N 1
ATOM 1710 C CA . SER A 1 211 ? 13.312 28.891 -0.081 1 97.44 211 SER A CA 1
ATOM 1711 C C . SER A 1 211 ? 14.602 29.625 -0.447 1 97.44 211 SER A C 1
ATOM 1713 O O . SER A 1 211 ? 15.109 30.422 0.344 1 97.44 211 SER A O 1
ATOM 1715 N N . ASN A 1 212 ? 15.102 29.359 -1.612 1 96.5 212 ASN A N 1
ATOM 1716 C CA . ASN A 1 212 ? 16.312 30.016 -2.082 1 96.5 212 ASN A CA 1
ATOM 1717 C C . ASN A 1 212 ? 16.094 31.531 -2.227 1 96.5 212 ASN A C 1
ATOM 1719 O O . ASN A 1 212 ? 17 32.312 -1.916 1 96.5 212 ASN A O 1
ATOM 1723 N N . ASN A 1 213 ? 15.016 31.891 -2.723 1 97 213 ASN A N 1
ATOM 1724 C CA . ASN A 1 213 ? 14.695 33.312 -2.869 1 97 213 ASN A CA 1
ATOM 1725 C C . ASN A 1 213 ? 14.656 34 -1.52 1 97 213 ASN A C 1
ATOM 1727 O O . ASN A 1 213 ? 15.086 35.156 -1.407 1 97 213 ASN A O 1
ATOM 1731 N N . ILE A 1 214 ? 14.125 33.375 -0.537 1 96.44 214 ILE A N 1
ATOM 1732 C CA . ILE A 1 214 ? 13.977 33.969 0.799 1 96.44 214 ILE A CA 1
ATOM 1733 C C . ILE A 1 214 ? 15.344 34.031 1.479 1 96.44 214 ILE A C 1
ATOM 1735 O O . ILE A 1 214 ? 15.648 35 2.168 1 96.44 214 ILE A O 1
ATOM 1739 N N . GLY A 1 215 ? 16.125 33 1.25 1 94.81 215 GLY A N 1
ATOM 1740 C CA . GLY A 1 215 ? 17.406 32.906 1.926 1 94.81 215 GLY A CA 1
ATOM 1741 C C . GLY A 1 215 ? 17.297 32.344 3.332 1 94.81 215 GLY A C 1
ATOM 1742 O O . GLY A 1 215 ? 16.391 31.562 3.629 1 94.81 215 GLY A O 1
ATOM 1743 N N . GLU A 1 216 ? 18.219 32.688 4.137 1 93.62 216 GLU A N 1
ATOM 1744 C CA . GLU A 1 216 ? 18.266 32.125 5.48 1 93.62 216 GLU A CA 1
ATOM 1745 C C . GLU A 1 216 ? 17.297 32.844 6.422 1 93.62 216 GLU A C 1
ATOM 1747 O O . GLU A 1 216 ? 17.219 34.062 6.418 1 93.62 216 GLU A O 1
ATOM 1752 N N . LEU A 1 217 ? 16.578 32.062 7.078 1 93.06 217 LEU A N 1
ATOM 1753 C CA . LEU A 1 217 ? 15.711 32.562 8.133 1 93.06 217 LEU A CA 1
ATOM 1754 C C . LEU A 1 217 ? 16.188 32.094 9.5 1 93.06 217 LEU A C 1
ATOM 1756 O O . LEU A 1 217 ? 16.203 30.875 9.766 1 93.06 217 LEU A O 1
ATOM 1760 N N . ASN A 1 218 ? 16.578 32.969 10.312 1 89.19 218 ASN A N 1
ATOM 1761 C CA . ASN A 1 218 ? 17.109 32.594 11.625 1 89.19 218 ASN A CA 1
ATOM 1762 C C . ASN A 1 218 ? 15.984 32.344 12.633 1 89.19 218 ASN A C 1
ATOM 1764 O O . ASN A 1 218 ? 15.508 33.281 13.273 1 89.19 218 ASN A O 1
ATOM 1768 N N . LEU A 1 219 ? 15.57 31.141 12.781 1 94.44 219 LEU A N 1
ATOM 1769 C CA . LEU A 1 219 ? 14.57 30.719 13.766 1 94.44 219 LEU A CA 1
ATOM 1770 C C . LEU A 1 219 ? 15.211 29.859 14.852 1 94.44 219 LEU A C 1
ATOM 1772 O O . LEU A 1 219 ? 15.867 28.859 14.547 1 94.44 219 LEU A O 1
ATOM 1776 N N . ASN A 1 220 ? 15.078 30.312 16.078 1 94.38 220 ASN A N 1
ATOM 1777 C CA . ASN A 1 220 ? 15.633 29.516 17.172 1 94.38 220 ASN A CA 1
ATOM 1778 C C . ASN A 1 220 ? 14.656 28.438 17.641 1 94.38 220 ASN A C 1
ATOM 1780 O O . ASN A 1 220 ? 13.578 28.281 17.062 1 94.38 220 ASN A O 1
ATOM 1784 N N . TRP A 1 221 ? 15.031 27.672 18.625 1 96.62 221 TRP A N 1
ATOM 1785 C CA . TRP A 1 221 ? 14.227 26.562 19.109 1 96.62 221 TRP A CA 1
ATOM 1786 C C . TRP A 1 221 ? 12.844 27.031 19.531 1 96.62 221 TRP A C 1
ATOM 1788 O O . TRP A 1 221 ? 11.836 26.406 19.203 1 96.62 221 TRP A O 1
ATOM 1798 N N . ASN A 1 222 ? 12.805 28.172 20.188 1 97 222 ASN A N 1
ATOM 1799 C CA . ASN A 1 222 ? 11.531 28.688 20.688 1 97 222 ASN A CA 1
ATOM 1800 C C . ASN A 1 222 ? 10.602 29.094 19.547 1 97 222 ASN A C 1
ATOM 1802 O O . ASN A 1 222 ? 9.383 28.922 19.641 1 97 222 ASN A O 1
ATOM 1806 N N . ASN A 1 223 ? 11.172 29.672 18.547 1 97.19 223 ASN A N 1
ATOM 1807 C CA . ASN A 1 223 ? 10.375 30 17.375 1 97.19 223 ASN A CA 1
ATOM 1808 C C . ASN A 1 223 ? 9.758 28.766 16.75 1 97.19 223 ASN A C 1
ATOM 1810 O O . ASN A 1 223 ? 8.578 28.766 16.391 1 97.19 223 ASN A O 1
ATOM 1814 N N . LEU A 1 224 ? 10.594 27.781 16.656 1 97.81 224 LEU A N 1
ATOM 1815 C CA . LEU A 1 224 ? 10.141 26.562 15.992 1 97.81 224 LEU A CA 1
ATOM 1816 C C . LEU A 1 224 ? 9.164 25.781 16.875 1 97.81 224 LEU A C 1
ATOM 1818 O O . LEU A 1 224 ? 8.234 25.141 16.375 1 97.81 224 LEU A O 1
ATOM 1822 N N . PHE A 1 225 ? 9.383 25.812 18.156 1 98.38 225 PHE A N 1
ATOM 1823 C CA . PHE A 1 225 ? 8.406 25.281 19.109 1 98.38 225 PHE A CA 1
ATOM 1824 C C . PHE A 1 225 ? 7.066 25.984 18.953 1 98.38 225 PHE A C 1
ATOM 1826 O O . PHE A 1 225 ? 6.02 25.328 18.891 1 98.38 225 PHE A O 1
ATOM 1833 N N . ALA A 1 226 ? 7.109 27.281 18.828 1 98.5 226 ALA A N 1
ATOM 1834 C CA . ALA A 1 226 ? 5.895 28.078 18.641 1 98.5 226 ALA A CA 1
ATOM 1835 C C . ALA A 1 226 ? 5.223 27.734 17.312 1 98.5 226 ALA A C 1
ATOM 1837 O O . ALA A 1 226 ? 3.994 27.734 17.219 1 98.5 226 ALA A O 1
ATOM 1838 N N . LEU A 1 227 ? 6.039 27.5 16.344 1 98.44 227 LEU A N 1
ATOM 1839 C CA . LEU A 1 227 ? 5.5 27.109 15.039 1 98.44 227 LEU A CA 1
ATOM 1840 C C . LEU A 1 227 ? 4.68 25.828 15.156 1 98.44 227 LEU A C 1
ATOM 1842 O O . LEU A 1 227 ? 3.549 25.766 14.672 1 98.44 227 LEU A O 1
ATOM 1846 N N . ALA A 1 228 ? 5.254 24.828 15.82 1 98.56 228 ALA A N 1
ATOM 1847 C CA . ALA A 1 228 ? 4.551 23.562 16.016 1 98.56 228 ALA A CA 1
ATOM 1848 C C . ALA A 1 228 ? 3.252 23.766 16.797 1 98.56 228 ALA A C 1
ATOM 1850 O O . ALA A 1 228 ? 2.213 23.203 16.453 1 98.56 228 ALA A O 1
ATOM 1851 N N . GLU A 1 229 ? 3.344 24.562 17.797 1 98.62 229 GLU A N 1
ATOM 1852 C CA . GLU A 1 229 ? 2.18 24.859 18.625 1 98.62 229 GLU A CA 1
ATOM 1853 C C . GLU A 1 229 ? 1.086 25.547 17.828 1 98.62 229 GLU A C 1
ATOM 1855 O O . GLU A 1 229 ? -0.072 25.125 17.844 1 98.62 229 GLU A O 1
ATOM 1860 N N . ASN A 1 230 ? 1.453 26.609 17.094 1 98.69 230 ASN A N 1
ATOM 1861 C CA . ASN A 1 230 ? 0.502 27.359 16.281 1 98.69 230 ASN A CA 1
ATOM 1862 C C . ASN A 1 230 ? -0.154 26.484 15.219 1 98.69 230 ASN A C 1
ATOM 1864 O O . ASN A 1 230 ? -1.372 26.531 15.039 1 98.69 230 ASN A O 1
ATOM 1868 N N . CYS A 1 231 ? 0.657 25.75 14.547 1 98.69 231 CYS A N 1
ATOM 1869 C CA . CYS A 1 231 ? 0.147 24.906 13.477 1 98.69 231 CYS A CA 1
ATOM 1870 C C . CYS A 1 231 ? -0.754 23.812 14.031 1 98.69 231 CYS A C 1
ATOM 1872 O O . CYS A 1 231 ? -1.782 23.484 13.438 1 98.69 231 CYS A O 1
ATOM 1874 N N . GLY A 1 232 ? -0.358 23.203 15.141 1 98.38 232 GLY A N 1
ATOM 1875 C CA . GLY A 1 232 ? -1.216 22.219 15.789 1 98.38 232 GLY A CA 1
ATOM 1876 C C . GLY A 1 232 ? -2.574 22.781 16.172 1 98.38 232 GLY A C 1
ATOM 1877 O O . GLY A 1 232 ? -3.602 22.125 15.945 1 98.38 232 GLY A O 1
ATOM 1878 N N . GLU A 1 233 ? -2.592 23.953 16.641 1 97.31 233 GLU A N 1
ATOM 1879 C CA . GLU A 1 233 ? -3.814 24.609 17.109 1 97.31 233 GLU A CA 1
ATOM 1880 C C . GLU A 1 233 ? -4.695 25.031 15.93 1 97.31 233 GLU A C 1
ATOM 1882 O O . GLU A 1 233 ? -5.902 25.219 16.094 1 97.31 233 GLU A O 1
ATOM 1887 N N . ALA A 1 234 ? -4.102 25.234 14.828 1 98.38 234 ALA A N 1
ATOM 1888 C CA . ALA A 1 234 ? -4.84 25.672 13.648 1 98.38 234 ALA A CA 1
ATOM 1889 C C . ALA A 1 234 ? -5.75 24.562 13.125 1 98.38 234 ALA A C 1
ATOM 1891 O O . ALA A 1 234 ? -6.645 24.812 12.312 1 98.38 234 ALA A O 1
ATOM 1892 N N . PHE A 1 235 ? -5.523 23.359 13.547 1 97.94 235 PHE A N 1
ATOM 1893 C CA . PHE A 1 235 ? -6.238 22.219 13 1 97.94 235 PHE A CA 1
ATOM 1894 C C . PHE A 1 235 ? -7.742 22.359 13.219 1 97.94 235 PHE A C 1
ATOM 1896 O O . PHE A 1 235 ? -8.516 22.344 12.258 1 97.94 235 PHE A O 1
ATOM 1903 N N . LEU A 1 236 ? -8.188 22.516 14.43 1 98 236 LEU A N 1
ATOM 1904 C CA . LEU A 1 236 ? -9.617 22.516 14.75 1 98 236 LEU A CA 1
ATOM 1905 C C . LEU A 1 236 ? -10.32 23.688 14.062 1 98 236 LEU A C 1
ATOM 1907 O O . LEU A 1 236 ? -11.398 23.5 13.484 1 98 236 LEU A O 1
ATOM 1911 N N . SER A 1 237 ? -9.664 24.859 14.062 1 98.25 237 SER A N 1
ATOM 1912 C CA . SER A 1 237 ? -10.273 26.031 13.43 1 98.25 237 SER A CA 1
ATOM 1913 C C . SER A 1 237 ? -10.359 25.859 11.914 1 98.25 237 SER A C 1
ATOM 1915 O O . SER A 1 237 ? -11.211 26.469 11.266 1 98.25 237 SER A O 1
ATOM 1917 N N . SER A 1 238 ? -9.469 25.031 11.367 1 98.75 238 SER A N 1
ATOM 1918 C CA . SER A 1 238 ? -9.438 24.844 9.922 1 98.75 238 SER A CA 1
ATOM 1919 C C . SER A 1 238 ? -10.438 23.781 9.477 1 98.75 238 SER A C 1
ATOM 1921 O O . SER A 1 238 ? -10.93 23.812 8.352 1 98.75 238 SER A O 1
ATOM 1923 N N . TYR A 1 239 ? -10.758 22.828 10.336 1 98.75 239 TYR A N 1
ATOM 1924 C CA . TYR A 1 239 ? -11.484 21.641 9.906 1 98.75 239 TYR A CA 1
ATOM 1925 C C . TYR A 1 239 ? -12.914 21.656 10.43 1 98.75 239 TYR A C 1
ATOM 1927 O O . TYR A 1 239 ? -13.852 21.297 9.711 1 98.75 239 TYR A O 1
ATOM 1935 N N . GLN A 1 240 ? -13.148 22.094 11.633 1 98.44 240 GLN A N 1
ATOM 1936 C CA . GLN A 1 240 ? -14.453 22.016 12.281 1 98.44 240 GLN A CA 1
ATOM 1937 C C . GLN A 1 240 ? -15.508 22.766 11.477 1 98.44 240 GLN A C 1
ATOM 1939 O O . GLN A 1 240 ? -16.625 22.266 11.281 1 98.44 240 GLN A O 1
ATOM 1944 N N . PRO A 1 241 ? -15.211 23.984 11.008 1 98.56 241 PRO A N 1
ATOM 1945 C CA . PRO A 1 241 ? -16.234 24.688 10.227 1 98.56 241 PRO A CA 1
ATOM 1946 C C . PRO A 1 241 ? -16.641 23.938 8.969 1 98.56 241 PRO A C 1
ATOM 1948 O O . PRO A 1 241 ? -17.797 24.031 8.531 1 98.56 241 PRO A O 1
ATOM 1951 N N . ILE A 1 242 ? -15.734 23.203 8.352 1 98.56 242 ILE A N 1
ATOM 1952 C CA . ILE A 1 242 ? -16.062 22.406 7.172 1 98.56 242 ILE A CA 1
ATOM 1953 C C . ILE A 1 242 ? -17.062 21.312 7.547 1 98.56 242 ILE A C 1
ATOM 1955 O O . ILE A 1 242 ? -18.062 21.125 6.852 1 98.56 242 ILE A O 1
ATOM 1959 N N . ILE A 1 243 ? -16.844 20.625 8.656 1 98.56 243 ILE A N 1
ATOM 1960 C CA . ILE A 1 243 ? -17.75 19.594 9.125 1 98.56 243 ILE A CA 1
ATOM 1961 C C . ILE A 1 243 ? -19.141 20.188 9.359 1 98.56 243 ILE A C 1
ATOM 1963 O O . ILE A 1 243 ? -20.141 19.641 8.891 1 98.56 243 ILE A O 1
ATOM 1967 N N . GLU A 1 244 ? -19.156 21.328 10.039 1 97.81 244 GLU A N 1
ATOM 1968 C CA . GLU A 1 244 ? -20.422 21.953 10.406 1 97.81 244 GLU A CA 1
ATOM 1969 C C . GLU A 1 244 ? -21.234 22.328 9.172 1 97.81 244 GLU A C 1
ATOM 1971 O O . GLU A 1 244 ? -22.469 22.203 9.164 1 97.81 244 GLU A O 1
ATOM 1976 N N . LYS A 1 245 ? -20.547 22.719 8.195 1 97.56 245 LYS A N 1
ATOM 1977 C CA . LYS A 1 245 ? -21.219 23.156 6.969 1 97.56 245 LYS A CA 1
ATOM 1978 C C . LYS A 1 245 ? -21.719 21.953 6.156 1 97.56 245 LYS A C 1
ATOM 1980 O O . LYS A 1 245 ? -22.734 22.047 5.461 1 97.56 245 LYS A O 1
ATOM 1985 N N . ARG A 1 246 ? -21.062 20.797 6.242 1 98.25 246 ARG A N 1
ATOM 1986 C CA . ARG A 1 246 ? -21.266 19.75 5.258 1 98.25 246 ARG A CA 1
ATOM 1987 C C . ARG A 1 246 ? -22 18.562 5.875 1 98.25 246 ARG A C 1
ATOM 1989 O O . ARG A 1 246 ? -22.547 17.719 5.16 1 98.25 246 ARG A O 1
ATOM 1996 N N . VAL A 1 247 ? -22.047 18.422 7.141 1 97.06 247 VAL A N 1
ATOM 1997 C CA . VAL A 1 247 ? -22.453 17.203 7.844 1 97.06 247 VAL A CA 1
ATOM 1998 C C . VAL A 1 247 ? -23.906 16.859 7.516 1 97.06 247 VAL A C 1
ATOM 2000 O O . VAL A 1 247 ? -24.281 15.695 7.48 1 97.06 247 VAL A O 1
ATOM 2003 N N . SER A 1 248 ? -24.719 17.844 7.203 1 96.25 248 SER A N 1
ATOM 2004 C CA . SER A 1 248 ? -26.141 17.609 6.996 1 96.25 248 SER A CA 1
ATOM 2005 C C . SER A 1 248 ? -26.438 17.281 5.535 1 96.25 248 SER A C 1
ATOM 2007 O O . SER A 1 248 ? -27.578 16.969 5.188 1 96.25 248 SER A O 1
ATOM 2009 N N . GLN A 1 249 ? -25.453 17.359 4.691 1 96.81 249 GLN A N 1
ATOM 2010 C CA . GLN A 1 249 ? -25.672 17.109 3.271 1 96.81 249 GLN A CA 1
ATOM 2011 C C . GLN A 1 249 ? -25.922 15.625 3.01 1 96.81 249 GLN A C 1
ATOM 2013 O O . GLN A 1 249 ? -25.141 14.773 3.443 1 96.81 249 GLN A O 1
ATOM 2018 N N . ASN A 1 250 ? -27.031 15.352 2.33 1 97.69 250 ASN A N 1
ATOM 2019 C CA . ASN A 1 250 ? -27.297 13.992 1.887 1 97.69 250 ASN A CA 1
ATOM 2020 C C . ASN A 1 250 ? -26.406 13.609 0.704 1 97.69 250 ASN A C 1
ATOM 2022 O O . ASN A 1 250 ? -26.016 14.461 -0.089 1 97.69 250 ASN A O 1
ATOM 2026 N N . TYR A 1 251 ? -26.078 12.359 0.66 1 97.94 251 TYR A N 1
ATOM 2027 C CA . TYR A 1 251 ? -25.266 11.906 -0.463 1 97.94 251 TYR A CA 1
ATOM 2028 C C . TYR A 1 251 ? -25.812 10.609 -1.044 1 97.94 251 TYR A C 1
ATOM 2030 O O . TYR A 1 251 ? -26.516 9.867 -0.36 1 97.94 251 TYR A O 1
ATOM 2038 N N . THR A 1 252 ? -25.469 10.305 -2.277 1 98.06 252 THR A N 1
ATOM 2039 C CA . THR A 1 252 ? -25.953 9.133 -3.002 1 98.06 252 THR A CA 1
ATOM 2040 C C . THR A 1 252 ? -24.953 7.988 -2.896 1 98.06 252 THR A C 1
ATOM 2042 O O . THR A 1 252 ? -23.828 8.188 -2.434 1 98.06 252 THR A O 1
ATOM 2045 N N . LYS A 1 253 ? -25.469 6.855 -3.285 1 97.69 253 LYS A N 1
ATOM 2046 C CA . LYS A 1 253 ? -24.594 5.691 -3.346 1 97.69 253 LYS A CA 1
ATOM 2047 C C . LYS A 1 253 ? -23.406 5.93 -4.289 1 97.69 253 LYS A C 1
ATOM 2049 O O . LYS A 1 253 ? -22.297 5.5 -4.016 1 97.69 253 LYS A O 1
ATOM 2054 N N . GLU A 1 254 ? -23.641 6.605 -5.363 1 97.12 254 GLU A N 1
ATOM 2055 C CA . GLU A 1 254 ? -22.594 6.898 -6.344 1 97.12 254 GLU A CA 1
ATOM 2056 C C . GLU A 1 254 ? -21.516 7.785 -5.746 1 97.12 254 GLU A C 1
ATOM 2058 O O . GLU A 1 254 ? -20.328 7.578 -6.008 1 97.12 254 GLU A O 1
ATOM 2063 N N . GLU A 1 255 ? -21.906 8.719 -4.98 1 98.25 255 GLU A N 1
ATOM 2064 C CA . GLU A 1 255 ? -20.953 9.617 -4.332 1 98.25 255 GLU A CA 1
ATOM 2065 C C . GLU A 1 255 ? -20.109 8.867 -3.299 1 98.25 255 GLU A C 1
ATOM 2067 O O . GLU A 1 255 ? -18.906 9.102 -3.188 1 98.25 255 GLU A O 1
ATOM 2072 N N . ARG A 1 256 ? -20.797 7.969 -2.613 1 98.5 256 ARG A N 1
ATOM 2073 C CA . ARG A 1 256 ? -20.078 7.129 -1.668 1 98.5 256 ARG A CA 1
ATOM 2074 C C . ARG A 1 256 ? -19.078 6.23 -2.391 1 98.5 256 ARG A C 1
ATOM 2076 O O . ARG A 1 256 ? -17.922 6.094 -1.959 1 98.5 256 ARG A O 1
ATOM 2083 N N . GLU A 1 257 ? -19.469 5.68 -3.494 1 97.94 257 GLU A N 1
ATOM 2084 C CA . GLU A 1 257 ? -18.594 4.812 -4.277 1 97.94 257 GLU A CA 1
ATOM 2085 C C . GLU A 1 257 ? -17.375 5.574 -4.797 1 97.94 257 GLU A C 1
ATOM 2087 O O . GLU A 1 257 ? -16.266 5.035 -4.844 1 97.94 257 GLU A O 1
ATOM 2092 N N . PHE A 1 258 ? -17.562 6.781 -5.172 1 98.44 258 PHE A N 1
ATOM 2093 C CA . PHE A 1 258 ? -16.438 7.594 -5.629 1 98.44 258 PHE A CA 1
ATOM 2094 C C . PHE A 1 258 ? -15.492 7.91 -4.477 1 98.44 258 PHE A C 1
ATOM 2096 O O . PHE A 1 258 ? -14.266 7.898 -4.648 1 98.44 258 PHE A O 1
ATOM 2103 N N . GLN A 1 259 ? -16.062 8.195 -3.305 1 98.69 259 GLN A N 1
ATOM 2104 C CA . GLN A 1 259 ? -15.242 8.391 -2.113 1 98.69 259 GLN A CA 1
ATOM 2105 C C . GLN A 1 259 ? -14.344 7.188 -1.865 1 98.69 259 GLN A C 1
ATOM 2107 O O . GLN A 1 259 ? -13.141 7.344 -1.641 1 98.69 259 GLN A O 1
ATOM 2112 N N . LEU A 1 260 ? -14.969 6.031 -1.932 1 98.75 260 LEU A N 1
ATOM 2113 C CA . LEU A 1 260 ? -14.211 4.805 -1.691 1 98.75 260 LEU A CA 1
ATOM 2114 C C . LEU A 1 260 ? -13.133 4.617 -2.752 1 98.75 260 LEU A C 1
ATOM 2116 O O . LEU A 1 260 ? -12.039 4.133 -2.449 1 98.75 260 LEU A O 1
ATOM 2120 N N . TYR A 1 261 ? -13.445 4.984 -3.936 1 98.44 261 TYR A N 1
ATOM 2121 C CA . TYR A 1 261 ? -12.469 4.914 -5.016 1 98.44 261 TYR A CA 1
ATOM 2122 C C . TYR A 1 261 ? -11.289 5.832 -4.746 1 98.44 261 TYR A C 1
ATOM 2124 O O . TYR A 1 261 ? -10.133 5.426 -4.883 1 98.44 261 TYR A O 1
ATOM 2132 N N . ARG A 1 262 ? -11.531 7.02 -4.32 1 98.5 262 ARG A N 1
ATOM 2133 C CA . ARG A 1 262 ? -10.477 7.984 -4.012 1 98.5 262 ARG A CA 1
ATOM 2134 C C . ARG A 1 262 ? -9.688 7.559 -2.775 1 98.5 262 ARG A C 1
ATOM 2136 O O . ARG A 1 262 ? -8.492 7.82 -2.678 1 98.5 262 ARG A O 1
ATOM 2143 N N . ARG A 1 263 ? -10.406 6.906 -1.846 1 98.81 263 ARG A N 1
ATOM 2144 C CA . ARG A 1 263 ? -9.703 6.367 -0.684 1 98.81 263 ARG A CA 1
ATOM 2145 C C . ARG A 1 263 ? -8.664 5.332 -1.103 1 98.81 263 ARG A C 1
ATOM 2147 O O . ARG A 1 263 ? -7.676 5.117 -0.399 1 98.81 263 ARG A O 1
ATOM 2154 N N . GLY A 1 264 ? -8.945 4.688 -2.262 1 98.69 264 GLY A N 1
ATOM 2155 C CA . GLY A 1 264 ? -7.91 3.826 -2.816 1 98.69 264 GLY A CA 1
ATOM 2156 C C . GLY A 1 264 ? -6.609 4.555 -3.084 1 98.69 264 GLY A C 1
ATOM 2157 O O . GLY A 1 264 ? -5.527 4.02 -2.824 1 98.69 264 GLY A O 1
ATOM 2158 N N . ARG A 1 265 ? -6.727 5.812 -3.566 1 98.5 265 ARG A N 1
ATOM 2159 C CA . ARG A 1 265 ? -5.543 6.637 -3.797 1 98.5 265 ARG A CA 1
ATOM 2160 C C . ARG A 1 265 ? -4.816 6.93 -2.488 1 98.5 265 ARG A C 1
ATOM 2162 O O . ARG A 1 265 ? -3.584 6.961 -2.449 1 98.5 265 ARG A O 1
ATOM 2169 N N . TYR A 1 266 ? -5.598 7.168 -1.469 1 98.62 266 TYR A N 1
ATOM 2170 C CA . TYR A 1 266 ? -5.012 7.434 -0.159 1 98.62 266 TYR A CA 1
ATOM 2171 C C . TYR A 1 266 ? -4.188 6.25 0.323 1 98.62 266 TYR A C 1
ATOM 2173 O O . TYR A 1 266 ? -3.074 6.422 0.827 1 98.62 266 TYR A O 1
ATOM 2181 N N . VAL A 1 267 ? -4.707 5.047 0.142 1 98.75 267 VAL A N 1
ATOM 2182 C CA . VAL A 1 267 ? -4.012 3.822 0.534 1 98.75 267 VAL A CA 1
ATOM 2183 C C . VAL A 1 267 ? -2.729 3.674 -0.278 1 98.75 267 VAL A C 1
ATOM 2185 O O . VAL A 1 267 ? -1.667 3.375 0.275 1 98.75 267 VAL A O 1
ATOM 2188 N N . GLU A 1 268 ? -2.85 3.906 -1.585 1 98.38 268 GLU A N 1
ATOM 2189 C CA . GLU A 1 268 ? -1.686 3.816 -2.461 1 98.38 268 GLU A CA 1
ATOM 2190 C C . GLU A 1 268 ? -0.576 4.758 -2 1 98.38 268 GLU A C 1
ATOM 2192 O O . GLU A 1 268 ? 0.584 4.355 -1.898 1 98.38 268 GLU A O 1
ATOM 2197 N N . PHE A 1 269 ? -0.917 5.969 -1.692 1 98.5 269 PHE A N 1
ATOM 2198 C CA . PHE A 1 269 ? 0.092 6.926 -1.255 1 98.5 269 PHE A CA 1
ATOM 2199 C C . PHE A 1 269 ? 0.768 6.453 0.027 1 98.5 269 PHE A C 1
ATOM 2201 O O . PHE A 1 269 ? 1.997 6.434 0.116 1 98.5 269 PHE A O 1
ATOM 2208 N N . ASN A 1 270 ? -0.056 6.09 1.032 1 98.19 270 ASN A N 1
ATOM 2209 C CA . ASN A 1 270 ? 0.469 5.75 2.35 1 98.19 270 ASN A CA 1
ATOM 2210 C C . ASN A 1 270 ? 1.404 4.547 2.291 1 98.19 270 ASN A C 1
ATOM 2212 O O . ASN A 1 270 ? 2.418 4.508 2.99 1 98.19 270 ASN A O 1
ATOM 2216 N N . LEU A 1 271 ? 1.094 3.652 1.414 1 97.75 271 LEU A N 1
ATOM 2217 C CA . LEU A 1 271 ? 1.824 2.391 1.447 1 97.75 271 LEU A CA 1
ATOM 2218 C C . LEU A 1 271 ? 2.961 2.393 0.43 1 97.75 271 LEU A C 1
ATOM 2220 O O . LEU A 1 271 ? 3.885 1.581 0.522 1 97.75 271 LEU A O 1
ATOM 2224 N N . VAL A 1 272 ? 2.943 3.34 -0.543 1 96.12 272 VAL A N 1
ATOM 2225 C CA . VAL A 1 272 ? 3.955 3.309 -1.595 1 96.12 272 VAL A CA 1
ATOM 2226 C C . VAL A 1 272 ? 4.898 4.496 -1.438 1 96.12 272 VAL A C 1
ATOM 2228 O O . VAL A 1 272 ? 6.098 4.387 -1.715 1 96.12 272 VAL A O 1
ATOM 2231 N N . TRP A 1 273 ? 4.359 5.629 -0.96 1 95.56 273 TRP A N 1
ATOM 2232 C CA . TRP A 1 273 ? 5.156 6.84 -1.103 1 95.56 273 TRP A CA 1
ATOM 2233 C C . TRP A 1 273 ? 5.398 7.496 0.253 1 95.56 273 TRP A C 1
ATOM 2235 O O . TRP A 1 273 ? 6.375 8.227 0.432 1 95.56 273 TRP A O 1
ATOM 2245 N N . ASP A 1 274 ? 4.5 7.219 1.195 1 96.19 274 ASP A N 1
ATOM 2246 C CA . ASP A 1 274 ? 4.668 7.867 2.492 1 96.19 274 ASP A CA 1
ATOM 2247 C C . ASP A 1 274 ? 5.898 7.32 3.221 1 96.19 274 ASP A C 1
ATOM 2249 O O . ASP A 1 274 ? 5.871 6.203 3.74 1 96.19 274 ASP A O 1
ATOM 2253 N N . ARG A 1 275 ? 6.867 8.055 3.424 1 92 275 ARG A N 1
ATOM 2254 C CA . ARG A 1 275 ? 8.156 7.637 3.971 1 92 275 ARG A CA 1
ATOM 2255 C C . ARG A 1 275 ? 8.008 7.172 5.418 1 92 275 ARG A C 1
ATOM 2257 O O . ARG A 1 275 ? 8.641 6.195 5.828 1 92 275 ARG A O 1
ATOM 2264 N N . GLY A 1 276 ? 7.188 7.906 6.098 1 90.69 276 GLY A N 1
ATOM 2265 C CA . GLY A 1 276 ? 6.973 7.523 7.484 1 90.69 276 GLY A CA 1
ATOM 2266 C C . GLY A 1 276 ? 6.348 6.152 7.637 1 90.69 276 GLY A C 1
ATOM 2267 O O . GLY A 1 276 ? 6.809 5.34 8.438 1 90.69 276 GLY A O 1
ATOM 2268 N N . THR A 1 277 ? 5.34 5.914 6.902 1 93 277 THR A N 1
ATOM 2269 C CA . THR A 1 277 ? 4.625 4.641 6.949 1 93 277 THR A CA 1
ATOM 2270 C C . THR A 1 277 ? 5.531 3.494 6.516 1 93 277 THR A C 1
ATOM 2272 O O . THR A 1 277 ? 5.652 2.492 7.223 1 93 277 THR A O 1
ATOM 2275 N N . ILE A 1 278 ? 6.145 3.678 5.422 1 90.81 278 ILE A N 1
ATOM 2276 C CA . ILE A 1 278 ? 6.98 2.625 4.859 1 90.81 278 ILE A CA 1
ATOM 2277 C C . ILE A 1 278 ? 8.117 2.297 5.828 1 90.81 278 ILE A C 1
ATOM 2279 O O . ILE A 1 278 ? 8.352 1.13 6.148 1 90.81 278 ILE A O 1
ATOM 2283 N N . PHE A 1 279 ? 8.773 3.303 6.34 1 86.81 279 PHE A N 1
ATOM 2284 C CA . PHE A 1 279 ? 9.867 3.111 7.285 1 86.81 279 PHE A CA 1
ATOM 2285 C C . PHE A 1 279 ? 9.375 2.402 8.539 1 86.81 279 PHE A C 1
ATOM 2287 O O . PHE A 1 279 ? 10.031 1.484 9.039 1 86.81 279 PHE A O 1
ATOM 2294 N N . GLY A 1 280 ? 8.289 2.828 8.969 1 89.62 280 GLY A N 1
ATOM 2295 C CA . GLY A 1 280 ? 7.73 2.197 10.156 1 89.62 280 GLY A CA 1
ATOM 2296 C C . GLY A 1 280 ? 7.457 0.717 9.969 1 89.62 280 GLY A C 1
ATOM 2297 O O . GLY A 1 280 ? 7.789 -0.095 10.836 1 89.62 280 GLY A O 1
ATOM 2298 N N . LEU A 1 281 ? 6.848 0.425 8.891 1 91.56 281 LEU A N 1
ATOM 2299 C CA . LEU A 1 281 ? 6.496 -0.965 8.625 1 91.56 281 LEU A CA 1
ATOM 2300 C C . LEU A 1 281 ? 7.746 -1.812 8.422 1 91.56 281 LEU A C 1
ATOM 2302 O O . LEU A 1 281 ? 7.781 -2.982 8.805 1 91.56 281 LEU A O 1
ATOM 2306 N N . GLN A 1 282 ? 8.758 -1.225 7.906 1 85.31 282 GLN A N 1
ATOM 2307 C CA . GLN A 1 282 ? 9.969 -1.964 7.57 1 85.31 282 GLN A CA 1
ATOM 2308 C C . GLN A 1 282 ? 10.906 -2.062 8.773 1 85.31 282 GLN A C 1
ATOM 2310 O O . GLN A 1 282 ? 11.844 -2.865 8.773 1 85.31 282 GLN A O 1
ATOM 2315 N N . THR A 1 283 ? 10.742 -1.217 9.82 1 79.69 283 THR A N 1
ATOM 2316 C CA . THR A 1 283 ? 11.633 -1.231 10.977 1 79.69 283 THR A CA 1
ATOM 2317 C C . THR A 1 283 ? 10.891 -1.724 12.219 1 79.69 283 THR A C 1
ATOM 2319 O O . THR A 1 283 ? 11.172 -1.282 13.336 1 79.69 283 THR A O 1
ATOM 2322 N N . ASN A 1 284 ? 9.93 -2.469 11.992 1 82.94 284 ASN A N 1
ATOM 2323 C CA . ASN A 1 284 ? 9.18 -3.184 13.023 1 82.94 284 ASN A CA 1
ATOM 2324 C C . ASN A 1 284 ? 8.461 -2.221 13.961 1 82.94 284 ASN A C 1
ATOM 2326 O O . ASN A 1 284 ? 8.438 -2.434 15.18 1 82.94 284 ASN A O 1
ATOM 2330 N N . GLY A 1 285 ? 8.039 -1.133 13.453 1 87.44 285 GLY A N 1
ATOM 2331 C CA . GLY A 1 285 ? 7.125 -0.3 14.211 1 87.44 285 GLY A CA 1
ATOM 2332 C C . GLY A 1 285 ? 5.816 -0.997 14.539 1 87.44 285 GLY A C 1
ATOM 2333 O O . GLY A 1 285 ? 5.531 -2.074 14.008 1 87.44 285 GLY A O 1
ATOM 2334 N N . ARG A 1 286 ? 5.109 -0.406 15.477 1 92.75 286 ARG A N 1
ATOM 2335 C CA . ARG A 1 286 ? 3.826 -0.991 15.852 1 92.75 286 ARG A CA 1
ATOM 2336 C C . ARG A 1 286 ? 2.828 -0.891 14.703 1 92.75 286 ARG A C 1
ATOM 2338 O O . ARG A 1 286 ? 2.223 0.162 14.492 1 92.75 286 ARG A O 1
ATOM 2345 N N . THR A 1 287 ? 2.518 -1.953 14.078 1 94.19 287 THR A N 1
ATOM 2346 C CA . THR A 1 287 ? 1.745 -2.029 12.844 1 94.19 287 THR A CA 1
ATOM 2347 C C . THR A 1 287 ? 0.366 -1.403 13.031 1 94.19 287 THR A C 1
ATOM 2349 O O . THR A 1 287 ? -0.079 -0.612 12.195 1 94.19 287 THR A O 1
ATOM 2352 N N . GLU A 1 288 ? -0.332 -1.709 14.109 1 94.19 288 GLU A N 1
ATOM 2353 C CA . GLU A 1 288 ? -1.684 -1.211 14.344 1 94.19 288 GLU A CA 1
ATOM 2354 C C . GLU A 1 288 ? -1.706 0.314 14.406 1 94.19 288 GLU A C 1
ATOM 2356 O O . GLU A 1 288 ? -2.605 0.951 13.859 1 94.19 288 GLU A O 1
ATOM 2361 N N . SER A 1 289 ? -0.726 0.869 15.008 1 93.88 289 SER A N 1
ATOM 2362 C CA . SER A 1 289 ? -0.658 2.322 15.117 1 93.88 289 SER A CA 1
ATOM 2363 C C . SER A 1 289 ? -0.33 2.967 13.773 1 93.88 289 SER A C 1
ATOM 2365 O O . SER A 1 289 ? -0.876 4.02 13.438 1 93.88 289 SER A O 1
ATOM 2367 N N . ILE A 1 290 ? 0.541 2.34 13.086 1 95.31 290 ILE A N 1
ATOM 2368 C CA . ILE A 1 290 ? 0.971 2.871 11.797 1 95.31 290 ILE A CA 1
ATOM 2369 C C . ILE A 1 290 ? -0.19 2.824 10.805 1 95.31 290 ILE A C 1
ATOM 2371 O O . ILE A 1 290 ? -0.48 3.816 10.133 1 95.31 290 ILE A O 1
ATOM 2375 N N . LEU A 1 291 ? -0.903 1.704 10.758 1 97.38 291 LEU A N 1
ATOM 2376 C CA . LEU A 1 291 ? -1.899 1.485 9.719 1 97.38 291 LEU A CA 1
ATOM 2377 C C . LEU A 1 291 ? -3.26 2.029 10.141 1 97.38 291 LEU A C 1
ATOM 2379 O O . LEU A 1 291 ? -4.23 1.943 9.391 1 97.38 291 LEU A O 1
ATOM 2383 N N . MET A 1 292 ? -3.307 2.625 11.336 1 96 292 MET A N 1
ATOM 2384 C CA . MET A 1 292 ? -4.5 3.354 11.758 1 96 292 MET A CA 1
ATOM 2385 C C . MET A 1 292 ? -4.875 4.418 10.734 1 96 292 MET A C 1
ATOM 2387 O O . MET A 1 292 ? -6.051 4.766 10.594 1 96 292 MET A O 1
ATOM 2391 N N . SER A 1 293 ? -3.906 4.805 9.938 1 97.06 293 SER A N 1
ATOM 2392 C CA . SER A 1 293 ? -4.062 5.895 8.984 1 97.06 293 SER A CA 1
ATOM 2393 C C . SER A 1 293 ? -4.871 5.457 7.766 1 97.06 293 SER A C 1
ATOM 2395 O O . SER A 1 293 ? -5.332 6.293 6.984 1 97.06 293 SER A O 1
ATOM 2397 N N . LEU A 1 294 ? -5.035 4.215 7.559 1 98.56 294 LEU A N 1
ATOM 2398 C CA . LEU A 1 294 ? -5.75 3.744 6.375 1 98.56 294 LEU A CA 1
ATOM 2399 C C . LEU A 1 294 ? -7.258 3.881 6.559 1 98.56 294 LEU A C 1
ATOM 2401 O O . LEU A 1 294 ? -7.766 3.764 7.676 1 98.56 294 LEU A O 1
ATOM 2405 N N . PRO A 1 295 ? -7.941 4.133 5.434 1 98.56 295 PRO A N 1
ATOM 2406 C CA . PRO A 1 295 ? -9.398 4.227 5.547 1 98.56 295 PRO A CA 1
ATOM 2407 C C . PRO A 1 295 ? -10.055 2.885 5.871 1 98.56 295 PRO A C 1
ATOM 2409 O O . PRO A 1 295 ? -9.539 1.833 5.48 1 98.56 295 PRO A O 1
ATOM 2412 N N . PRO A 1 296 ? -11.211 2.92 6.516 1 98.19 296 PRO A N 1
ATOM 2413 C CA . PRO A 1 296 ? -11.898 1.678 6.875 1 98.19 296 PRO A CA 1
ATOM 2414 C C . PRO A 1 296 ? -12.352 0.883 5.652 1 98.19 296 PRO A C 1
ATOM 2416 O O . PRO A 1 296 ? -12.492 -0.342 5.723 1 98.19 296 PRO A O 1
ATOM 2419 N N . LEU A 1 297 ? -12.602 1.597 4.602 1 98.56 297 LEU A N 1
ATOM 2420 C CA . LEU A 1 297 ? -13.039 0.984 3.354 1 98.56 297 LEU A CA 1
ATOM 2421 C C . LEU A 1 297 ? -12.469 1.728 2.152 1 98.56 297 LEU A C 1
ATOM 2423 O O . LEU A 1 297 ? -12.453 2.961 2.127 1 98.56 297 LEU A O 1
ATOM 2427 N N . ALA A 1 298 ? -11.945 0.987 1.179 1 98.75 298 ALA A N 1
ATOM 2428 C CA . ALA A 1 298 ? -11.414 1.554 -0.059 1 98.75 298 ALA A CA 1
ATOM 2429 C C . ALA A 1 298 ? -11.695 0.639 -1.247 1 98.75 298 ALA A C 1
ATOM 2431 O O . ALA A 1 298 ? -11.875 -0.569 -1.079 1 98.75 298 ALA A O 1
ATOM 2432 N N . ARG A 1 299 ? -11.75 1.168 -2.412 1 98.19 299 ARG A N 1
ATOM 2433 C CA . ARG A 1 299 ? -12.047 0.36 -3.59 1 98.19 299 ARG A CA 1
ATOM 2434 C C . ARG A 1 299 ? -11.094 0.687 -4.734 1 98.19 299 ARG A C 1
ATOM 2436 O O . ARG A 1 299 ? -10.531 1.78 -4.781 1 98.19 299 ARG A O 1
ATOM 2443 N N . TRP A 1 300 ? -10.836 -0.205 -5.562 1 98.19 300 TRP A N 1
ATOM 2444 C CA . TRP A 1 300 ? -10.078 -0.058 -6.801 1 98.19 300 TRP A CA 1
ATOM 2445 C C . TRP A 1 300 ? -10.891 -0.55 -7.996 1 98.19 300 TRP A C 1
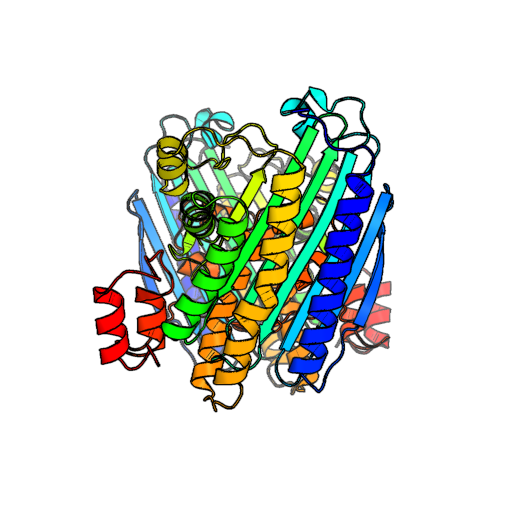ATOM 2447 O O . TRP A 1 300 ? -11.664 -1.506 -7.883 1 98.19 300 TRP A O 1
ATOM 2457 N N . GLU A 1 301 ? -10.719 0.084 -9 1 96.19 301 GLU A N 1
ATOM 2458 C CA . GLU A 1 301 ? -11.383 -0.28 -10.25 1 96.19 301 GLU A CA 1
ATOM 2459 C C . GLU A 1 301 ? -10.477 -0.032 -11.453 1 96.19 301 GLU A C 1
ATOM 2461 O O . GLU A 1 301 ? -10.008 1.089 -11.664 1 96.19 301 GLU A O 1
ATOM 2466 N N . TYR A 1 302 ? -10.242 -1.099 -12.188 1 95.62 302 TYR A N 1
ATOM 2467 C CA . TYR A 1 302 ? -9.414 -0.983 -13.383 1 95.62 302 TYR A CA 1
ATOM 2468 C C . TYR A 1 302 ? -10.078 -0.079 -14.422 1 95.62 302 TYR A C 1
ATOM 2470 O O . TYR A 1 302 ? -11.242 -0.273 -14.766 1 95.62 302 TYR A O 1
ATOM 2478 N N . GLY A 1 303 ? -9.359 0.924 -14.852 1 93.88 303 GLY A N 1
ATOM 2479 C CA . GLY A 1 303 ? -9.797 1.757 -15.969 1 93.88 303 GLY A CA 1
ATOM 2480 C C . GLY A 1 303 ? -10.953 2.67 -15.609 1 93.88 303 GLY A C 1
ATOM 2481 O O . GLY A 1 303 ? -11.797 2.971 -16.453 1 93.88 303 GLY A O 1
ATOM 2482 N N . TYR A 1 304 ? -11.086 3.074 -14.391 1 94.44 304 TYR A N 1
ATOM 2483 C CA . TYR A 1 304 ? -12.148 3.98 -13.984 1 94.44 304 TYR A CA 1
ATOM 2484 C C . TYR A 1 304 ? -12.055 5.309 -14.727 1 94.44 304 TYR A C 1
ATOM 2486 O O . TYR A 1 304 ? -10.961 5.863 -14.875 1 94.44 304 TYR A O 1
ATOM 2494 N N . LYS A 1 305 ? -13.18 5.801 -15.18 1 93.5 305 LYS A N 1
ATOM 2495 C CA . LYS A 1 305 ? -13.32 7.117 -15.797 1 93.5 305 LYS A CA 1
ATOM 2496 C C . LYS A 1 305 ? -14.578 7.828 -15.305 1 93.5 305 LYS A C 1
ATOM 2498 O O . LYS A 1 305 ? -15.688 7.328 -15.469 1 93.5 305 LYS A O 1
ATOM 2503 N N . ALA A 1 306 ? -14.328 8.969 -14.742 1 95.25 306 ALA A N 1
ATOM 2504 C CA . ALA A 1 306 ? -15.477 9.766 -14.32 1 95.25 306 ALA A CA 1
ATOM 2505 C C . ALA A 1 306 ? -16.219 10.344 -15.531 1 95.25 306 ALA A C 1
ATOM 2507 O O . ALA A 1 306 ? -15.609 10.602 -16.562 1 95.25 306 ALA A O 1
ATOM 2508 N N . LYS A 1 307 ? -17.547 10.555 -15.367 1 96.38 307 LYS A N 1
ATOM 2509 C CA . LYS A 1 307 ? -18.328 11.203 -16.422 1 96.38 307 LYS A CA 1
ATOM 2510 C C . LYS A 1 307 ? -17.828 12.625 -16.672 1 96.38 307 LYS A C 1
ATOM 2512 O O . LYS A 1 307 ? -17.641 13.398 -15.734 1 96.38 307 LYS A O 1
ATOM 2517 N N . GLN A 1 308 ? -17.672 12.961 -17.922 1 95.88 308 GLN A N 1
ATOM 2518 C CA . GLN A 1 308 ? -17.172 14.281 -18.297 1 95.88 308 GLN A CA 1
ATOM 2519 C C . GLN A 1 308 ? -18.078 15.383 -17.734 1 95.88 308 GLN A C 1
ATOM 2521 O O . GLN A 1 308 ? -19.297 15.32 -17.875 1 95.88 308 GLN A O 1
ATOM 2526 N N . GLY A 1 309 ? -17.453 16.281 -17.062 1 94.75 309 GLY A N 1
ATOM 2527 C CA . GLY A 1 309 ? -18.188 17.422 -16.547 1 94.75 309 GLY A CA 1
ATOM 2528 C C . GLY A 1 309 ? -18.781 17.172 -15.172 1 94.75 309 GLY A C 1
ATOM 2529 O O . GLY A 1 309 ? -19.281 18.109 -14.539 1 94.75 309 GLY A O 1
ATOM 2530 N N . SER A 1 310 ? -18.75 15.898 -14.734 1 96.19 310 SER A N 1
ATOM 2531 C CA . SER A 1 310 ? -19.266 15.586 -13.398 1 96.19 310 SER A CA 1
ATOM 2532 C C . SER A 1 310 ? -18.375 16.172 -12.312 1 96.19 310 SER A C 1
ATOM 2534 O O . SER A 1 310 ? -17.266 16.609 -12.586 1 96.19 310 SER A O 1
ATOM 2536 N N . ARG A 1 311 ? -18.875 16.25 -11.133 1 95.88 311 ARG A N 1
ATOM 2537 C CA . ARG A 1 311 ? -18.078 16.703 -10.008 1 95.88 311 ARG A CA 1
ATOM 2538 C C . ARG A 1 311 ? -16.844 15.82 -9.812 1 95.88 311 ARG A C 1
ATOM 2540 O O . ARG A 1 311 ? -15.781 16.312 -9.438 1 95.88 311 ARG A O 1
ATOM 2547 N N . GLU A 1 312 ? -17.031 14.523 -10.102 1 97.44 312 GLU A N 1
ATOM 2548 C CA . GLU A 1 312 ? -15.914 13.586 -10.008 1 97.44 312 GLU A CA 1
ATOM 2549 C C . GLU A 1 312 ? -14.828 13.906 -11.031 1 97.44 312 GLU A C 1
ATOM 2551 O O . GLU A 1 312 ? -13.641 13.844 -10.734 1 97.44 312 GLU A O 1
ATOM 2556 N N . ASP A 1 313 ? -15.273 14.289 -12.18 1 96.88 313 ASP A N 1
ATOM 2557 C CA . ASP A 1 313 ? -14.367 14.695 -13.242 1 96.88 313 ASP A CA 1
ATOM 2558 C C . ASP A 1 313 ? -13.617 15.977 -12.867 1 96.88 313 ASP A C 1
ATOM 2560 O O . ASP A 1 313 ? -12.398 16.062 -13.039 1 96.88 313 ASP A O 1
ATOM 2564 N N . LEU A 1 314 ? -14.312 16.891 -12.328 1 96.06 314 LEU A N 1
ATOM 2565 C CA . LEU A 1 314 ? -13.734 18.172 -11.961 1 96.06 314 LEU A CA 1
ATOM 2566 C C . LEU A 1 314 ? -12.75 18.031 -10.812 1 96.06 314 LEU A C 1
ATOM 2568 O O . LEU A 1 314 ? -11.703 18.672 -10.797 1 96.06 314 LEU A O 1
ATOM 2572 N N . LEU A 1 315 ? -13.102 17.188 -9.812 1 96.25 315 LEU A N 1
ATOM 2573 C CA . LEU A 1 315 ? -12.156 16.891 -8.742 1 96.25 315 LEU A CA 1
ATOM 2574 C C . LEU A 1 315 ? -10.828 16.406 -9.305 1 96.25 315 LEU A C 1
ATOM 2576 O O . LEU A 1 315 ? -9.766 16.906 -8.914 1 96.25 315 LEU A O 1
ATOM 2580 N N . THR A 1 316 ? -10.891 15.492 -10.219 1 94.75 316 THR A N 1
ATOM 2581 C CA . THR A 1 316 ? -9.703 14.836 -10.75 1 94.75 316 THR A CA 1
ATOM 2582 C C . THR A 1 316 ? -8.867 15.812 -11.578 1 94.75 316 THR A C 1
ATOM 2584 O O . THR A 1 316 ? -7.641 15.75 -11.562 1 94.75 316 THR A O 1
ATOM 2587 N N . LYS A 1 317 ? -9.531 16.734 -12.188 1 94.88 317 LYS A N 1
ATOM 2588 C CA . LYS A 1 317 ? -8.844 17.625 -13.109 1 94.88 317 LYS A CA 1
ATOM 2589 C C . LYS A 1 317 ? -8.281 18.844 -12.375 1 94.88 317 LYS A C 1
ATOM 2591 O O . LYS A 1 317 ? -7.258 19.406 -12.781 1 94.88 317 LYS A O 1
ATOM 2596 N N . ILE A 1 318 ? -8.898 19.188 -11.289 1 96.12 318 ILE A N 1
ATOM 2597 C CA . ILE A 1 318 ? -8.594 20.5 -10.719 1 96.12 318 ILE A CA 1
ATOM 2598 C C . ILE A 1 318 ? -8.016 20.328 -9.312 1 96.12 318 ILE A C 1
ATOM 2600 O O . ILE A 1 318 ? -7.043 21 -8.953 1 96.12 318 ILE A O 1
ATOM 2604 N N . PHE A 1 319 ? -8.539 19.406 -8.539 1 97.12 319 PHE A N 1
ATOM 2605 C CA . PHE A 1 319 ? -8.266 19.391 -7.105 1 97.12 319 PHE A CA 1
ATOM 2606 C C . PHE A 1 319 ? -7.223 18.344 -6.766 1 97.12 319 PHE A C 1
ATOM 2608 O O . PHE A 1 319 ? -6.91 18.125 -5.59 1 97.12 319 PHE A O 1
ATOM 2615 N N . THR A 1 320 ? -6.688 17.641 -7.797 1 97.69 320 THR A N 1
ATOM 2616 C CA . THR A 1 320 ? -5.625 16.672 -7.574 1 97.69 320 THR A CA 1
ATOM 2617 C C . THR A 1 320 ? -4.324 17.125 -8.219 1 97.69 320 THR A C 1
ATOM 2619 O O . THR A 1 320 ? -3.543 16.312 -8.711 1 97.69 320 THR A O 1
ATOM 2622 N N . ARG A 1 321 ? -4.133 18.406 -8.273 1 97.19 321 ARG A N 1
ATOM 2623 C CA . ARG A 1 321 ? -2.885 19.031 -8.703 1 97.19 321 ARG A CA 1
ATOM 2624 C C . ARG A 1 321 ? -2.613 20.312 -7.918 1 97.19 321 ARG A C 1
ATOM 2626 O O . ARG A 1 321 ? -3.543 20.953 -7.426 1 97.19 321 ARG A O 1
ATOM 2633 N N . PRO A 1 322 ? -1.358 20.641 -7.816 1 96.62 322 PRO A N 1
ATOM 2634 C CA . PRO A 1 322 ? -1.058 21.906 -7.113 1 96.62 322 PRO A CA 1
ATOM 2635 C C . PRO A 1 322 ? -1.752 23.109 -7.742 1 96.62 322 PRO A C 1
ATOM 2637 O O . PRO A 1 322 ? -1.829 23.219 -8.969 1 96.62 322 PRO A O 1
ATOM 2640 N N . GLN A 1 323 ? -2.334 23.938 -6.922 1 96.94 323 GLN A N 1
ATOM 2641 C CA . GLN A 1 323 ? -3.014 25.156 -7.34 1 96.94 323 GLN A CA 1
ATOM 2642 C C . GLN A 1 323 ? -2.709 26.312 -6.387 1 96.94 323 GLN A C 1
ATOM 2644 O O . GLN A 1 323 ? -2.291 26.078 -5.25 1 96.94 323 GLN A O 1
ATOM 2649 N N . ASP A 1 324 ? -2.811 27.5 -6.926 1 96.94 324 ASP A N 1
ATOM 2650 C CA . ASP A 1 324 ? -2.922 28.656 -6.047 1 96.94 324 ASP A CA 1
ATOM 2651 C C . ASP A 1 324 ? -4.348 28.812 -5.523 1 96.94 324 ASP A C 1
ATOM 2653 O O . ASP A 1 324 ? -5.117 29.625 -6.039 1 96.94 324 ASP A O 1
ATOM 2657 N N . TRP A 1 325 ? -4.621 28.156 -4.473 1 97.19 325 TRP A N 1
ATOM 2658 C CA . TRP A 1 325 ? -5.98 28.047 -3.959 1 97.19 325 TRP A CA 1
ATOM 2659 C C . TRP A 1 325 ? -6.512 29.391 -3.486 1 97.19 325 TRP A C 1
ATOM 2661 O O . TRP A 1 325 ? -7.719 29.641 -3.529 1 97.19 325 TRP A O 1
ATOM 2671 N N . GLN A 1 326 ? -5.676 30.234 -3.045 1 94.94 326 GLN A N 1
ATOM 2672 C CA . GLN A 1 326 ? -6.098 31.438 -2.326 1 94.94 326 GLN A CA 1
ATOM 2673 C C . GLN A 1 326 ? -6.273 32.625 -3.277 1 94.94 326 GLN A C 1
ATOM 2675 O O . GLN A 1 326 ? -7.164 33.438 -3.086 1 94.94 326 GLN A O 1
ATOM 2680 N N . ASN A 1 327 ? -5.516 32.625 -4.375 1 94.62 327 ASN A N 1
ATOM 2681 C CA . ASN A 1 327 ? -5.461 33.875 -5.102 1 94.62 327 ASN A CA 1
ATOM 2682 C C . ASN A 1 327 ? -5.832 33.688 -6.57 1 94.62 327 ASN A C 1
ATOM 2684 O O . ASN A 1 327 ? -5.914 34.688 -7.316 1 94.62 327 ASN A O 1
ATOM 2688 N N . ASP A 1 328 ? -6.012 32.562 -7.016 1 96.5 328 ASP A N 1
ATOM 2689 C CA . ASP A 1 328 ? -6.316 32.312 -8.422 1 96.5 328 ASP A CA 1
ATOM 2690 C C . ASP A 1 328 ? -7.758 32.688 -8.75 1 96.5 328 ASP A C 1
ATOM 2692 O O . ASP A 1 328 ? -8.68 31.906 -8.508 1 96.5 328 ASP A O 1
ATOM 2696 N N . LYS A 1 329 ? -7.941 33.75 -9.477 1 96.69 329 LYS A N 1
ATOM 2697 C CA . LYS A 1 329 ? -9.266 34.25 -9.805 1 96.69 329 LYS A CA 1
ATOM 2698 C C . LYS A 1 329 ? -9.922 33.438 -10.914 1 96.69 329 LYS A C 1
ATOM 2700 O O . LYS A 1 329 ? -11.141 33.312 -10.953 1 96.69 329 LYS A O 1
ATOM 2705 N N . VAL A 1 330 ? -9.117 32.969 -11.766 1 96.81 330 VAL A N 1
ATOM 2706 C CA . VAL A 1 330 ? -9.641 32.125 -12.844 1 96.81 330 VAL A CA 1
ATOM 2707 C C . VAL A 1 330 ? -10.258 30.859 -12.273 1 96.81 330 VAL A C 1
ATOM 2709 O O . VAL A 1 330 ? -11.352 30.453 -12.672 1 96.81 330 VAL A O 1
ATOM 2712 N N . LEU A 1 331 ? -9.562 30.328 -11.344 1 96.5 331 LEU A N 1
ATOM 2713 C CA . LEU A 1 331 ? -10.078 29.156 -10.656 1 96.5 331 LEU A CA 1
ATOM 2714 C C . LEU A 1 331 ? -11.375 29.484 -9.914 1 96.5 331 LEU A C 1
ATOM 2716 O O . LEU A 1 331 ? -12.32 28.703 -9.93 1 96.5 331 LEU A O 1
ATOM 2720 N N . GLU A 1 332 ? -11.406 30.594 -9.281 1 96.69 332 GLU A N 1
ATOM 2721 C CA . GLU A 1 332 ? -12.594 31.031 -8.555 1 96.69 332 GLU A CA 1
ATOM 2722 C C . GLU A 1 332 ? -13.797 31.156 -9.477 1 96.69 332 GLU A C 1
ATOM 2724 O O . GLU A 1 332 ? -14.883 30.656 -9.156 1 96.69 332 GLU A O 1
ATOM 2729 N N . GLU A 1 333 ? -13.664 31.781 -10.602 1 97.06 333 GLU A N 1
ATOM 2730 C CA . GLU A 1 333 ? -14.742 31.953 -11.57 1 97.06 333 GLU A CA 1
ATOM 2731 C C . GLU A 1 333 ? -15.234 30.609 -12.094 1 97.06 333 GLU A C 1
ATOM 2733 O O . GLU A 1 333 ? -16.438 30.391 -12.211 1 97.06 333 GLU A O 1
ATOM 2738 N N . PHE A 1 334 ? -14.312 29.812 -12.383 1 96.19 334 PHE A N 1
ATOM 2739 C CA . PHE A 1 334 ? -14.656 28.484 -12.859 1 96.19 334 PHE A CA 1
ATOM 2740 C C . PHE A 1 334 ? -15.5 27.75 -11.828 1 96.19 334 PHE A C 1
ATOM 2742 O O . PHE A 1 334 ? -16.516 27.141 -12.172 1 96.19 334 PHE A O 1
ATOM 2749 N N . CYS A 1 335 ? -15.07 27.75 -10.578 1 95.62 335 CYS A N 1
ATOM 2750 C CA . CYS A 1 335 ? -15.773 27.047 -9.508 1 95.62 335 CYS A CA 1
ATOM 2751 C C . CYS A 1 335 ? -17.156 27.641 -9.289 1 95.62 335 CYS A C 1
ATOM 2753 O O . CYS A 1 335 ? -18.109 26.906 -9.008 1 95.62 335 CYS A O 1
ATOM 2755 N N . LEU A 1 336 ? -17.266 28.969 -9.43 1 95.56 336 LEU A N 1
ATOM 2756 C CA . LEU A 1 336 ? -18.562 29.609 -9.32 1 95.56 336 LEU A CA 1
ATOM 2757 C C . LEU A 1 336 ? -19.5 29.156 -10.43 1 95.56 336 LEU A C 1
ATOM 2759 O O . LEU A 1 336 ? -20.656 28.812 -10.172 1 95.56 336 LEU A O 1
ATOM 2763 N N . GLU A 1 337 ? -18.984 29.047 -11.602 1 94.81 337 GLU A N 1
ATOM 2764 C CA . GLU A 1 337 ? -19.781 28.672 -12.773 1 94.81 337 GLU A CA 1
ATOM 2765 C C . GLU A 1 337 ? -20.234 27.219 -12.703 1 94.81 337 GLU A C 1
ATOM 2767 O O . GLU A 1 337 ? -21.281 26.859 -13.25 1 94.81 337 GLU A O 1
ATOM 2772 N N . ASN A 1 338 ? -19.484 26.453 -11.984 1 93.31 338 ASN A N 1
ATOM 2773 C CA . ASN A 1 338 ? -19.781 25.016 -11.93 1 93.31 338 ASN A CA 1
ATOM 2774 C C . ASN A 1 338 ? -20.391 24.641 -10.578 1 93.31 338 ASN A C 1
ATOM 2776 O O . ASN A 1 338 ? -20.484 23.453 -10.258 1 93.31 338 ASN A O 1
ATOM 2780 N N . ASN A 1 339 ? -20.656 25.594 -9.734 1 90.31 339 ASN A N 1
ATOM 2781 C CA . ASN A 1 339 ? -21.359 25.438 -8.469 1 90.31 339 ASN A CA 1
ATOM 2782 C C . ASN A 1 339 ? -20.562 24.578 -7.492 1 90.31 339 ASN A C 1
ATOM 2784 O O . ASN A 1 339 ? -21.109 23.703 -6.824 1 90.31 339 ASN A O 1
ATOM 2788 N N . ILE A 1 340 ? -19.234 24.781 -7.461 1 91.5 340 ILE A N 1
ATOM 2789 C CA . ILE A 1 340 ? -18.406 24.031 -6.531 1 91.5 340 ILE A CA 1
ATOM 2790 C C . ILE A 1 340 ? -17.688 24.984 -5.586 1 91.5 340 ILE A C 1
ATOM 2792 O O . ILE A 1 340 ? -16.781 24.578 -4.844 1 91.5 340 ILE A O 1
ATOM 2796 N N . PHE A 1 341 ? -17.938 26.375 -5.73 1 86.75 341 PHE A N 1
ATOM 2797 C CA . PHE A 1 341 ? -17.375 27.359 -4.809 1 86.75 341 PHE A CA 1
ATOM 2798 C C . PHE A 1 341 ? -18.172 27.375 -3.508 1 86.75 341 PHE A C 1
ATOM 2800 O O . PHE A 1 341 ? -17.594 27.25 -2.422 1 86.75 341 PHE A O 1
ATOM 2807 N N . ASP A 1 342 ? -19.219 27.297 -3.199 1 84.06 342 ASP A N 1
ATOM 2808 C CA . ASP A 1 342 ? -20.344 27.5 -2.281 1 84.06 342 ASP A CA 1
ATOM 2809 C C . ASP A 1 342 ? -21.344 28.5 -2.859 1 84.06 342 ASP A C 1
ATOM 2811 O O . ASP A 1 342 ? -20.969 29.422 -3.58 1 84.06 342 ASP A O 1
ATOM 2815 N N . MET B 1 1 ? 25.5 -29.359 -22.406 1 43.22 1 MET B N 1
ATOM 2816 C CA . MET B 1 1 ? 24.312 -28.766 -23.031 1 43.22 1 MET B CA 1
ATOM 2817 C C . MET B 1 1 ? 24.406 -27.25 -23.047 1 43.22 1 MET B C 1
ATOM 2819 O O . MET B 1 1 ? 24.922 -26.641 -22.109 1 43.22 1 MET B O 1
ATOM 2823 N N . SER B 1 2 ? 24.234 -26.547 -24.125 1 52.94 2 SER B N 1
ATOM 2824 C CA . SER B 1 2 ? 24.516 -25.141 -24.344 1 52.94 2 SER B CA 1
ATOM 2825 C C . SER B 1 2 ? 23.781 -24.25 -23.344 1 52.94 2 SER B C 1
ATOM 2827 O O . SER B 1 2 ? 22.578 -24.438 -23.125 1 52.94 2 SER B O 1
ATOM 2829 N N . LYS B 1 3 ? 24.516 -23.625 -22.672 1 73.88 3 LYS B N 1
ATOM 2830 C CA . LYS B 1 3 ? 24.094 -22.672 -21.656 1 73.88 3 LYS B CA 1
ATOM 2831 C C . LYS B 1 3 ? 23.344 -21.5 -22.297 1 73.88 3 LYS B C 1
ATOM 2833 O O . LYS B 1 3 ? 22.734 -20.688 -21.578 1 73.88 3 LYS B O 1
ATOM 2838 N N . GLU B 1 4 ? 23.297 -21.641 -23.641 1 82.69 4 GLU B N 1
ATOM 2839 C CA . GLU B 1 4 ? 22.641 -20.531 -24.344 1 82.69 4 GLU B CA 1
ATOM 2840 C C . GLU B 1 4 ? 21.203 -20.875 -24.688 1 82.69 4 GLU B C 1
ATOM 2842 O O . GLU B 1 4 ? 20.875 -22.047 -24.953 1 82.69 4 GLU B O 1
ATOM 2847 N N . PRO B 1 5 ? 20.359 -19.938 -24.719 1 92.31 5 PRO B N 1
ATOM 2848 C CA . PRO B 1 5 ? 18.969 -20.203 -25.125 1 92.31 5 PRO B CA 1
ATOM 2849 C C . PRO B 1 5 ? 18.859 -20.5 -26.625 1 92.31 5 PRO B C 1
ATOM 2851 O O . PRO B 1 5 ? 19.719 -20.109 -27.406 1 92.31 5 PRO B O 1
ATOM 2854 N N . PRO B 1 6 ? 17.891 -21.281 -27.016 1 92 6 PRO B N 1
ATOM 2855 C CA . PRO B 1 6 ? 17.719 -21.547 -28.438 1 92 6 PRO B CA 1
ATOM 2856 C C . PRO B 1 6 ? 17.422 -20.281 -29.25 1 92 6 PRO B C 1
ATOM 2858 O O . PRO B 1 6 ? 16.984 -19.281 -28.688 1 92 6 PRO B O 1
ATOM 2861 N N . ASN B 1 7 ? 17.609 -20.266 -30.547 1 90.31 7 ASN B N 1
ATOM 2862 C CA . ASN B 1 7 ? 17.484 -19.094 -31.422 1 90.31 7 ASN B CA 1
ATOM 2863 C C . ASN B 1 7 ? 16.062 -18.547 -31.406 1 90.31 7 ASN B C 1
ATOM 2865 O O . ASN B 1 7 ? 15.852 -17.344 -31.625 1 90.31 7 ASN B O 1
ATOM 2869 N N . ASN B 1 8 ? 15.125 -19.344 -31.141 1 95.44 8 ASN B N 1
ATOM 2870 C CA . ASN B 1 8 ? 13.734 -18.891 -31.156 1 95.44 8 ASN B CA 1
ATOM 2871 C C . ASN B 1 8 ? 13.148 -18.812 -29.75 1 95.44 8 ASN B C 1
ATOM 2873 O O . ASN B 1 8 ? 11.938 -18.969 -29.578 1 95.44 8 ASN B O 1
ATOM 2877 N N . SER B 1 9 ? 14.016 -18.656 -28.766 1 96.69 9 SER B N 1
ATOM 2878 C CA . SER B 1 9 ? 13.602 -18.672 -27.375 1 96.69 9 SER B CA 1
ATOM 2879 C C . SER B 1 9 ? 12.578 -17.578 -27.094 1 96.69 9 SER B C 1
ATOM 2881 O O . SER B 1 9 ? 11.578 -17.828 -26.406 1 96.69 9 SER B O 1
ATOM 2883 N N . ARG B 1 10 ? 12.789 -16.391 -27.672 1 96.44 10 ARG B N 1
ATOM 2884 C CA . ARG B 1 10 ? 11.898 -15.266 -27.438 1 96.44 10 ARG B CA 1
ATOM 2885 C C . ARG B 1 10 ? 10.5 -15.539 -27.969 1 96.44 10 ARG B C 1
ATOM 2887 O O . ARG B 1 10 ? 9.508 -15.383 -27.266 1 96.44 10 ARG B O 1
ATOM 2894 N N . GLU B 1 11 ? 10.469 -15.984 -29.125 1 97.25 11 GLU B N 1
ATOM 2895 C CA . GLU B 1 11 ? 9.195 -16.281 -29.766 1 97.25 11 GLU B CA 1
ATOM 2896 C C . GLU B 1 11 ? 8.477 -17.438 -29.078 1 97.25 11 GLU B C 1
ATOM 2898 O O . GLU B 1 11 ? 7.258 -17.391 -28.891 1 97.25 11 GLU B O 1
ATOM 2903 N N . LYS B 1 12 ? 9.211 -18.469 -28.719 1 97.94 12 LYS B N 1
ATOM 2904 C CA . LYS B 1 12 ? 8.641 -19.625 -28.047 1 97.94 12 LYS B CA 1
ATOM 2905 C C . LYS B 1 12 ? 8 -19.234 -26.719 1 97.94 12 LYS B C 1
ATOM 2907 O O . LYS B 1 12 ? 6.875 -19.656 -26.422 1 97.94 12 LYS B O 1
ATOM 2912 N N . THR B 1 13 ? 8.742 -18.484 -26 1 98.38 13 THR B N 1
ATOM 2913 C CA . THR B 1 13 ? 8.242 -18.109 -24.688 1 98.38 13 THR B CA 1
ATOM 2914 C C . THR B 1 13 ? 7.055 -17.156 -24.797 1 98.38 13 THR B C 1
ATOM 2916 O O . THR B 1 13 ? 6.07 -17.297 -24.078 1 98.38 13 THR B O 1
ATOM 2919 N N . LYS B 1 14 ? 7.203 -16.219 -25.703 1 98.06 14 LYS B N 1
ATOM 2920 C CA . LYS B 1 14 ? 6.094 -15.297 -25.969 1 98.06 14 LYS B CA 1
ATOM 2921 C C . LYS B 1 14 ? 4.82 -16.062 -26.312 1 98.06 14 LYS B C 1
ATOM 2923 O O . LYS B 1 14 ? 3.752 -15.797 -25.766 1 98.06 14 LYS B O 1
ATOM 2928 N N . ASN B 1 15 ? 4.973 -16.984 -27.156 1 98.38 15 ASN B N 1
ATOM 2929 C CA . ASN B 1 15 ? 3.824 -17.766 -27.609 1 98.38 15 ASN B CA 1
ATOM 2930 C C . ASN B 1 15 ? 3.217 -18.578 -26.469 1 98.38 15 ASN B C 1
ATOM 2932 O O . ASN B 1 15 ? 1.994 -18.688 -26.359 1 98.38 15 ASN B O 1
ATOM 2936 N N . LEU B 1 16 ? 4.051 -19.156 -25.719 1 98.56 16 LEU B N 1
ATOM 2937 C CA . LEU B 1 16 ? 3.584 -19.906 -24.562 1 98.56 16 LEU B CA 1
ATOM 2938 C C . LEU B 1 16 ? 2.734 -19.047 -23.656 1 98.56 16 LEU B C 1
ATOM 2940 O O . LEU B 1 16 ? 1.637 -19.438 -23.25 1 98.56 16 LEU B O 1
ATOM 2944 N N . LEU B 1 17 ? 3.215 -17.891 -23.375 1 98.69 17 LEU B N 1
ATOM 2945 C CA . LEU B 1 17 ? 2.578 -17.016 -22.391 1 98.69 17 LEU B CA 1
ATOM 2946 C C . LEU B 1 17 ? 1.309 -16.391 -22.953 1 98.69 17 LEU B C 1
ATOM 2948 O O . LEU B 1 17 ? 0.34 -16.172 -22.219 1 98.69 17 LEU B O 1
ATOM 2952 N N . LEU B 1 18 ? 1.318 -16.109 -24.219 1 98.44 18 LEU B N 1
ATOM 2953 C CA . LEU B 1 18 ? 0.108 -15.633 -24.891 1 98.44 18 LEU B CA 1
ATOM 2954 C C . LEU B 1 18 ? -0.971 -16.719 -24.875 1 98.44 18 LEU B C 1
ATOM 2956 O O . LEU B 1 18 ? -2.139 -16.422 -24.609 1 98.44 18 LEU B O 1
ATOM 2960 N N . LYS B 1 19 ? -0.531 -17.891 -25.203 1 98.38 19 LYS B N 1
ATOM 2961 C CA . LYS B 1 19 ? -1.463 -19.016 -25.188 1 98.38 19 LYS B CA 1
ATOM 2962 C C . LYS B 1 19 ? -2.025 -19.25 -23.781 1 98.38 19 LYS B C 1
ATOM 2964 O O . LYS B 1 19 ? -3.205 -19.578 -23.625 1 98.38 19 LYS B O 1
ATOM 2969 N N . LEU B 1 20 ? -1.159 -19.141 -22.875 1 98.5 20 LEU B N 1
ATOM 2970 C CA . LEU B 1 20 ? -1.591 -19.281 -21.5 1 98.5 20 LEU B CA 1
ATOM 2971 C C . LEU B 1 20 ? -2.662 -18.266 -21.156 1 98.5 20 LEU B C 1
ATOM 2973 O O . LEU B 1 20 ? -3.695 -18.609 -20.578 1 98.5 20 LEU B O 1
ATOM 2977 N N . GLN B 1 21 ? -2.439 -17 -21.469 1 98.62 21 GLN B N 1
ATOM 2978 C CA . GLN B 1 21 ? -3.441 -15.969 -21.219 1 98.62 21 GLN B CA 1
ATOM 2979 C C . GLN B 1 21 ? -4.762 -16.312 -21.906 1 98.62 21 GLN B C 1
ATOM 2981 O O . GLN B 1 21 ? -5.828 -16.234 -21.281 1 98.62 21 GLN B O 1
ATOM 2986 N N . ASP B 1 22 ? -4.688 -16.703 -23.156 1 98.56 22 ASP B N 1
ATOM 2987 C CA . ASP B 1 22 ? -5.883 -17.016 -23.938 1 98.56 22 ASP B CA 1
ATOM 2988 C C . ASP B 1 22 ? -6.688 -18.141 -23.281 1 98.56 22 ASP B C 1
ATOM 2990 O O . ASP B 1 22 ? -7.902 -18.031 -23.125 1 98.56 22 ASP B O 1
ATOM 2994 N N . ASN B 1 23 ? -6.016 -19.156 -22.984 1 98.38 23 ASN B N 1
ATOM 2995 C CA . ASN B 1 23 ? -6.668 -20.328 -22.406 1 98.38 23 ASN B CA 1
ATOM 2996 C C . ASN B 1 23 ? -7.316 -20.016 -21.062 1 98.38 23 ASN B C 1
ATOM 2998 O O . ASN B 1 23 ? -8.453 -20.406 -20.812 1 98.38 23 ASN B O 1
ATOM 3002 N N . ILE B 1 24 ? -6.57 -19.328 -20.234 1 98.44 24 ILE B N 1
ATOM 3003 C CA . ILE B 1 24 ? -7.082 -18.984 -18.906 1 98.44 24 ILE B CA 1
ATOM 3004 C C . ILE B 1 24 ? -8.32 -18.094 -19.047 1 98.44 24 ILE B C 1
ATOM 3006 O O . ILE B 1 24 ? -9.352 -18.359 -18.438 1 98.44 24 ILE B O 1
ATOM 3010 N N . CYS B 1 25 ? -8.234 -17.047 -19.875 1 98.62 25 CYS B N 1
ATOM 3011 C CA . CYS B 1 25 ? -9.344 -16.125 -20.047 1 98.62 25 CYS B CA 1
ATOM 3012 C C . CYS B 1 25 ? -10.578 -16.828 -20.578 1 98.62 25 CYS B C 1
ATOM 3014 O O . CYS B 1 25 ? -11.68 -16.625 -20.062 1 98.62 25 CYS B O 1
ATOM 3016 N N . LYS B 1 26 ? -10.359 -17.656 -21.562 1 98.5 26 LYS B N 1
ATOM 3017 C CA . LYS B 1 26 ? -11.477 -18.391 -22.141 1 98.5 26 LYS B CA 1
ATOM 3018 C C . LYS B 1 26 ? -12.18 -19.25 -21.109 1 98.5 26 LYS B C 1
ATOM 3020 O O . LYS B 1 26 ? -13.406 -19.234 -21 1 98.5 26 LYS B O 1
ATOM 3025 N N . ASN B 1 27 ? -11.438 -19.969 -20.375 1 98.38 27 ASN B N 1
ATOM 3026 C CA . ASN B 1 27 ? -12.008 -20.875 -19.375 1 98.38 27 ASN B CA 1
ATOM 3027 C C . ASN B 1 27 ? -12.664 -20.109 -18.234 1 98.38 27 ASN B C 1
ATOM 3029 O O . ASN B 1 27 ? -13.711 -20.516 -17.734 1 98.38 27 ASN B O 1
ATOM 3033 N N . LEU B 1 28 ? -12.055 -19.016 -17.812 1 98.38 28 LEU B N 1
ATOM 3034 C CA . LEU B 1 28 ? -12.617 -18.219 -16.719 1 98.38 28 LEU B CA 1
ATOM 3035 C C . LEU B 1 28 ? -13.945 -17.594 -17.141 1 98.38 28 LEU B C 1
ATOM 3037 O O . LEU B 1 28 ? -14.859 -17.469 -16.328 1 98.38 28 LEU B O 1
ATOM 3041 N N . GLU B 1 29 ? -14.031 -17.141 -18.406 1 98.62 29 GLU B N 1
ATOM 3042 C CA . GLU B 1 29 ? -15.305 -16.641 -18.922 1 98.62 29 GLU B CA 1
ATOM 3043 C C . GLU B 1 29 ? -16.391 -17.703 -18.844 1 98.62 29 GLU B C 1
ATOM 3045 O O . GLU B 1 29 ? -17.531 -17.422 -18.453 1 98.62 29 GLU B O 1
ATOM 3050 N N . ASN B 1 30 ? -15.977 -18.891 -19.219 1 98.19 30 ASN B N 1
ATOM 3051 C CA . ASN B 1 30 ? -16.922 -20 -19.172 1 98.19 30 ASN B CA 1
ATOM 3052 C C . ASN B 1 30 ? -17.359 -20.297 -17.734 1 98.19 30 ASN B C 1
ATOM 3054 O O . ASN B 1 30 ? -18.531 -20.562 -17.469 1 98.19 30 ASN B O 1
ATOM 3058 N N . ILE B 1 31 ? -16.422 -20.312 -16.844 1 97.5 31 ILE B N 1
ATOM 3059 C CA . ILE B 1 31 ? -16.672 -20.594 -15.438 1 97.5 31 ILE B CA 1
ATOM 3060 C C . ILE B 1 31 ? -17.578 -19.516 -14.852 1 97.5 31 ILE B C 1
ATOM 3062 O O . ILE B 1 31 ? -18.547 -19.812 -14.156 1 97.5 31 ILE B O 1
ATOM 3066 N N . ASP B 1 32 ? -17.328 -18.281 -15.164 1 98 32 ASP B N 1
ATOM 3067 C CA . ASP B 1 32 ? -18.109 -17.156 -14.648 1 98 32 ASP B CA 1
ATOM 3068 C C . ASP B 1 32 ? -19.516 -17.172 -15.242 1 98 32 ASP B C 1
ATOM 3070 O O . ASP B 1 32 ? -20.5 -17 -14.516 1 98 32 ASP B O 1
ATOM 3074 N N . GLY B 1 33 ? -19.578 -17.328 -16.547 1 97.5 33 GLY B N 1
ATOM 3075 C CA . GLY B 1 33 ? -20.859 -17.484 -17.234 1 97.5 33 GLY B CA 1
ATOM 3076 C C . GLY B 1 33 ? -21.578 -16.172 -17.469 1 97.5 33 GLY B C 1
ATOM 3077 O O . GLY B 1 33 ? -22.562 -16.109 -18.188 1 97.5 33 GLY B O 1
ATOM 3078 N N . LYS B 1 34 ? -21.188 -15.094 -16.875 1 96.56 34 LYS B N 1
ATOM 3079 C CA . LYS B 1 34 ? -21.875 -13.82 -17 1 96.56 34 LYS B CA 1
ATOM 3080 C C . LYS B 1 34 ? -20.984 -12.773 -17.656 1 96.56 34 LYS B C 1
ATOM 3082 O O . LYS B 1 34 ? -21.344 -12.234 -18.719 1 96.56 34 LYS B O 1
ATOM 3087 N N . ALA B 1 35 ? -19.859 -12.531 -17.125 1 97.19 35 ALA B N 1
ATOM 3088 C CA . ALA B 1 35 ? -19.016 -11.438 -17.609 1 97.19 35 ALA B CA 1
ATOM 3089 C C . ALA B 1 35 ? -17.922 -11.953 -18.547 1 97.19 35 ALA B C 1
ATOM 3091 O O . ALA B 1 35 ? -17.578 -13.133 -18.5 1 97.19 35 ALA B O 1
ATOM 3092 N N . LYS B 1 36 ? -17.422 -11.078 -19.375 1 98.12 36 LYS B N 1
ATOM 3093 C CA . LYS B 1 36 ? -16.344 -11.367 -20.297 1 98.12 36 LYS B CA 1
ATOM 3094 C C . LYS B 1 36 ? -15.148 -10.445 -20.047 1 98.12 36 LYS B C 1
ATOM 3096 O O . LYS B 1 36 ? -15.297 -9.375 -19.469 1 98.12 36 LYS B O 1
ATOM 3101 N N . PHE B 1 37 ? -14.016 -10.859 -20.516 1 98.44 37 PHE B N 1
ATOM 3102 C CA . PHE B 1 37 ? -12.812 -10.047 -20.391 1 98.44 37 PHE B CA 1
ATOM 3103 C C . PHE B 1 37 ? -12.82 -8.898 -21.391 1 98.44 37 PHE B C 1
ATOM 3105 O O . PHE B 1 37 ? -13.148 -9.094 -22.562 1 98.44 37 PHE B O 1
ATOM 3112 N N . THR B 1 38 ? -12.562 -7.73 -20.891 1 97.5 38 THR B N 1
ATOM 3113 C CA . THR B 1 38 ? -12.219 -6.602 -21.75 1 97.5 38 THR B CA 1
ATOM 3114 C C . THR B 1 38 ? -10.719 -6.551 -22 1 97.5 38 THR B C 1
ATOM 3116 O O . THR B 1 38 ? -9.922 -6.602 -21.062 1 97.5 38 THR B O 1
ATOM 3119 N N . GLU B 1 39 ? -10.383 -6.473 -23.281 1 97.19 39 GLU B N 1
ATOM 3120 C CA . GLU B 1 39 ? -8.977 -6.477 -23.672 1 97.19 39 GLU B CA 1
ATOM 3121 C C . GLU B 1 39 ? -8.484 -5.066 -24 1 97.19 39 GLU B C 1
ATOM 3123 O O . GLU B 1 39 ? -9.195 -4.293 -24.641 1 97.19 39 GLU B O 1
ATOM 3128 N N . GLU B 1 40 ? -7.387 -4.711 -23.469 1 96 40 GLU B N 1
ATOM 3129 C CA . GLU B 1 40 ? -6.703 -3.459 -23.781 1 96 40 GLU B CA 1
ATOM 3130 C C . GLU B 1 40 ? -5.23 -3.701 -24.109 1 96 40 GLU B C 1
ATOM 3132 O O . GLU B 1 40 ? -4.492 -4.254 -23.281 1 96 40 GLU B O 1
ATOM 3137 N N . SER B 1 41 ? -4.863 -3.281 -25.281 1 95.56 41 SER B N 1
ATOM 3138 C CA . SER B 1 41 ? -3.461 -3.375 -25.672 1 95.56 41 SER B CA 1
ATOM 3139 C C . SER B 1 41 ? -2.754 -2.031 -25.516 1 95.56 41 SER B C 1
ATOM 3141 O O . SER B 1 41 ? -3.383 -0.977 -25.625 1 95.56 41 SER B O 1
ATOM 3143 N N . TRP B 1 42 ? -1.593 -2.107 -25.25 1 93.19 42 TRP B N 1
ATOM 3144 C CA . TRP B 1 42 ? -0.804 -0.888 -25.094 1 93.19 42 TRP B CA 1
ATOM 3145 C C . TRP B 1 42 ? 0.628 -1.106 -25.578 1 93.19 42 TRP B C 1
ATOM 3147 O O . TRP B 1 42 ? 1.111 -2.24 -25.609 1 93.19 42 TRP B O 1
ATOM 3157 N N . LEU B 1 43 ? 1.223 0.012 -25.938 1 93.69 43 LEU B N 1
ATOM 3158 C CA . LEU B 1 43 ? 2.607 -0.003 -26.406 1 93.69 43 LEU B CA 1
ATOM 3159 C C . LEU B 1 43 ? 3.51 0.753 -25.438 1 93.69 43 LEU B C 1
ATOM 3161 O O . LEU B 1 43 ? 3.07 1.701 -24.781 1 93.69 43 LEU B O 1
ATOM 3165 N N . ARG B 1 44 ? 4.672 0.258 -25.297 1 91.38 44 ARG B N 1
ATOM 3166 C CA . ARG B 1 44 ? 5.703 0.935 -24.516 1 91.38 44 ARG B CA 1
ATOM 3167 C C . ARG B 1 44 ? 6.625 1.752 -25.406 1 91.38 44 ARG B C 1
ATOM 3169 O O . ARG B 1 44 ? 7.039 1.283 -26.469 1 91.38 44 ARG B O 1
ATOM 3176 N N . GLU B 1 45 ? 6.969 2.883 -24.984 1 87.12 45 GLU B N 1
ATOM 3177 C CA . GLU B 1 45 ? 7.75 3.807 -25.812 1 87.12 45 GLU B CA 1
ATOM 3178 C C . GLU B 1 45 ? 9.109 3.211 -26.172 1 87.12 45 GLU B C 1
ATOM 3180 O O . GLU B 1 45 ? 9.578 3.35 -27.297 1 87.12 45 GLU B O 1
ATOM 3185 N N . GLU B 1 46 ? 9.742 2.52 -25.281 1 86.62 46 GLU B N 1
ATOM 3186 C CA . GLU B 1 46 ? 11.086 2.002 -25.5 1 86.62 46 GLU B CA 1
ATOM 3187 C C . GLU B 1 46 ? 11.062 0.7 -26.297 1 86.62 46 GLU B C 1
ATOM 3189 O O . GLU B 1 46 ? 12.086 0.268 -26.828 1 86.62 46 GLU B O 1
ATOM 3194 N N . GLY B 1 47 ? 9.875 0.018 -26.281 1 91.12 47 GLY B N 1
ATOM 3195 C CA . GLY B 1 47 ? 9.742 -1.206 -27.047 1 91.12 47 GLY B CA 1
ATOM 3196 C C . GLY B 1 47 ? 8.805 -2.215 -26.422 1 91.12 47 GLY B C 1
ATOM 3197 O O . GLY B 1 47 ? 8.906 -2.5 -25.219 1 91.12 47 GLY B O 1
ATOM 3198 N N . GLY B 1 48 ? 7.996 -2.693 -27.234 1 94.69 48 GLY B N 1
ATOM 3199 C CA . GLY B 1 48 ? 7.047 -3.703 -26.797 1 94.69 48 GLY B CA 1
ATOM 3200 C C . GLY B 1 48 ? 5.758 -3.115 -26.25 1 94.69 48 GLY B C 1
ATOM 3201 O O . GLY B 1 48 ? 5.281 -2.09 -26.75 1 94.69 48 GLY B O 1
ATOM 3202 N N . GLY B 1 49 ? 5.203 -3.844 -25.328 1 95.5 49 GLY B N 1
ATOM 3203 C CA . GLY B 1 49 ? 3.914 -3.465 -24.781 1 95.5 49 GLY B CA 1
ATOM 3204 C C . GLY B 1 49 ? 3.223 -4.598 -24.047 1 95.5 49 GLY B C 1
ATOM 3205 O O . GLY B 1 49 ? 3.869 -5.359 -23.312 1 95.5 49 GLY B O 1
ATOM 3206 N N . GLY B 1 50 ? 1.942 -4.582 -24.141 1 96.75 50 GLY B N 1
ATOM 3207 C CA . GLY B 1 50 ? 1.229 -5.617 -23.406 1 96.75 50 GLY B CA 1
ATOM 3208 C C . GLY B 1 50 ? -0.248 -5.68 -23.75 1 96.75 50 GLY B C 1
ATOM 3209 O O . GLY B 1 50 ? -0.728 -4.918 -24.594 1 96.75 50 GLY B O 1
ATOM 3210 N N . ARG B 1 51 ? -0.813 -6.676 -23.312 1 97.81 51 ARG B N 1
ATOM 3211 C CA . ARG B 1 51 ? -2.238 -6.957 -23.453 1 97.81 51 ARG B CA 1
ATOM 3212 C C . ARG B 1 51 ? -2.881 -7.219 -22.094 1 97.81 51 ARG B C 1
ATOM 3214 O O . ARG B 1 51 ? -2.621 -8.25 -21.469 1 97.81 51 ARG B O 1
ATOM 3221 N N . SER B 1 52 ? -3.707 -6.258 -21.672 1 97.56 52 SER B N 1
ATOM 3222 C CA . SER B 1 52 ? -4.438 -6.418 -20.422 1 97.56 52 SER B CA 1
ATOM 3223 C C . SER B 1 52 ? -5.832 -6.988 -20.656 1 97.56 52 SER B C 1
ATOM 3225 O O . SER B 1 52 ? -6.535 -6.555 -21.578 1 97.56 52 SER B O 1
ATOM 3227 N N . ARG B 1 53 ? -6.145 -7.961 -19.922 1 98.56 53 ARG B N 1
ATOM 3228 C CA . ARG B 1 53 ? -7.5 -8.5 -19.953 1 98.56 53 ARG B CA 1
ATOM 3229 C C . ARG B 1 53 ? -8.117 -8.508 -18.562 1 98.56 53 ARG B C 1
ATOM 3231 O O . ARG B 1 53 ? -7.617 -9.188 -17.656 1 98.56 53 ARG B O 1
ATOM 3238 N N . VAL B 1 54 ? -9.227 -7.785 -18.453 1 98.44 54 VAL B N 1
ATOM 3239 C CA . VAL B 1 54 ? -9.82 -7.621 -17.141 1 98.44 54 VAL B CA 1
ATOM 3240 C C . VAL B 1 54 ? -11.32 -7.918 -17.203 1 98.44 54 VAL B C 1
ATOM 3242 O O . VAL B 1 54 ? -12.016 -7.422 -18.094 1 98.44 54 VAL B O 1
ATOM 3245 N N . LEU B 1 55 ? -11.789 -8.789 -16.391 1 98.38 55 LEU B N 1
ATOM 3246 C CA . LEU B 1 55 ? -13.195 -9.102 -16.188 1 98.38 55 LEU B CA 1
ATOM 3247 C C . LEU B 1 55 ? -13.695 -8.492 -14.883 1 98.38 55 LEU B C 1
ATOM 3249 O O . LEU B 1 55 ? -13.078 -8.664 -13.828 1 98.38 55 LEU B O 1
ATOM 3253 N N . LYS B 1 56 ? -14.805 -7.738 -14.961 1 96.75 56 LYS B N 1
ATOM 3254 C CA . LYS B 1 56 ? -15.359 -7.082 -13.781 1 96.75 56 LYS B CA 1
ATOM 3255 C C . LYS B 1 56 ? -16.828 -7.453 -13.586 1 96.75 56 LYS B C 1
ATOM 3257 O O . LYS B 1 56 ? -17.547 -7.688 -14.562 1 96.75 56 LYS B O 1
ATOM 3262 N N . ASN B 1 57 ? -17.188 -7.43 -12.352 1 95.94 57 ASN B N 1
ATOM 3263 C CA . ASN B 1 57 ? -18.578 -7.598 -11.953 1 95.94 57 ASN B CA 1
ATOM 3264 C C . ASN B 1 57 ? -19.188 -8.852 -12.57 1 95.94 57 ASN B C 1
ATOM 3266 O O . ASN B 1 57 ? -20.266 -8.789 -13.172 1 95.94 57 ASN B O 1
ATOM 3270 N N . GLY B 1 58 ? -18.438 -9.953 -12.445 1 97.75 58 GLY B N 1
ATOM 3271 C CA . GLY B 1 58 ? -18.953 -11.234 -12.891 1 97.75 58 GLY B CA 1
ATOM 3272 C C . GLY B 1 58 ? -19.828 -11.922 -11.852 1 97.75 58 GLY B C 1
ATOM 3273 O O . GLY B 1 58 ? -20.062 -11.367 -10.781 1 97.75 58 GLY B O 1
ATOM 3274 N N . SER B 1 59 ? -20.344 -13.055 -12.25 1 98.06 59 SER B N 1
ATOM 3275 C CA . SER B 1 59 ? -21.156 -13.828 -11.305 1 98.06 59 SER B CA 1
ATOM 3276 C C . SER B 1 59 ? -20.281 -14.43 -10.203 1 98.06 59 SER B C 1
ATOM 3278 O O . SER B 1 59 ? -20.719 -14.57 -9.062 1 98.06 59 SER B O 1
ATOM 3280 N N . ILE B 1 60 ? -19.047 -14.781 -10.594 1 98.38 60 ILE B N 1
ATOM 3281 C CA . ILE B 1 60 ? -18.125 -15.414 -9.656 1 98.38 60 ILE B CA 1
ATOM 3282 C C . ILE B 1 60 ? -17 -14.453 -9.312 1 98.38 60 ILE B C 1
ATOM 3284 O O . ILE B 1 60 ? -16.656 -14.266 -8.141 1 98.38 60 ILE B O 1
ATOM 3288 N N . PHE B 1 61 ? -16.5 -13.836 -10.328 1 98.44 61 PHE B N 1
ATOM 3289 C CA . PHE B 1 61 ? -15.328 -12.984 -10.133 1 98.44 61 PHE B CA 1
ATOM 3290 C C . PHE B 1 61 ? -15.734 -11.516 -10.039 1 98.44 61 PHE B C 1
ATOM 3292 O O . PHE B 1 61 ? -16.234 -10.945 -11.008 1 98.44 61 PHE B O 1
ATOM 3299 N N . GLU B 1 62 ? -15.438 -10.93 -8.859 1 97.62 62 GLU B N 1
ATOM 3300 C CA . GLU B 1 62 ? -15.633 -9.492 -8.703 1 97.62 62 GLU B CA 1
ATOM 3301 C C . GLU B 1 62 ? -14.664 -8.711 -9.578 1 97.62 62 GLU B C 1
ATOM 3303 O O . GLU B 1 62 ? -15.039 -7.691 -10.172 1 97.62 62 GLU B O 1
ATOM 3308 N N . GLN B 1 63 ? -13.453 -9.164 -9.664 1 97.62 63 GLN B N 1
ATOM 3309 C CA . GLN B 1 63 ? -12.438 -8.719 -10.609 1 97.62 63 GLN B CA 1
ATOM 3310 C C . GLN B 1 63 ? -11.469 -9.852 -10.938 1 97.62 63 GLN B C 1
ATOM 3312 O O . GLN B 1 63 ? -11.039 -10.594 -10.047 1 97.62 63 GLN B O 1
ATOM 3317 N N . ALA B 1 64 ? -11.211 -10 -12.156 1 98.44 64 ALA B N 1
ATOM 3318 C CA . ALA B 1 64 ? -10.227 -10.945 -12.664 1 98.44 64 ALA B CA 1
ATOM 3319 C C . ALA B 1 64 ? -9.32 -10.297 -13.703 1 98.44 64 ALA B C 1
ATOM 3321 O O . ALA B 1 64 ? -9.797 -9.75 -14.695 1 98.44 64 ALA B O 1
ATOM 3322 N N . GLY B 1 65 ? -8.086 -10.273 -13.414 1 98.56 65 GLY B N 1
ATOM 3323 C CA . GLY B 1 65 ? -7.129 -9.727 -14.367 1 98.56 65 GLY B CA 1
ATOM 3324 C C . GLY B 1 65 ? -6.105 -10.742 -14.836 1 98.56 65 GLY B C 1
ATOM 3325 O O . GLY B 1 65 ? -5.582 -11.516 -14.039 1 98.56 65 GLY B O 1
ATOM 3326 N N . VAL B 1 66 ? -5.887 -10.836 -16.078 1 98.69 66 VAL B N 1
ATOM 3327 C CA . VAL B 1 66 ? -4.852 -11.641 -16.719 1 98.69 66 VAL B CA 1
ATOM 3328 C C . VAL B 1 66 ? -4.055 -10.789 -17.703 1 98.69 66 VAL B C 1
ATOM 3330 O O . VAL B 1 66 ? -4.516 -10.516 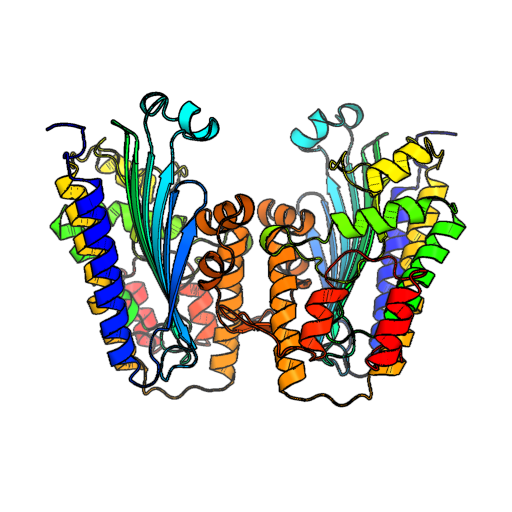-18.812 1 98.69 66 VAL B O 1
ATOM 3333 N N . ASN B 1 67 ? -2.898 -10.477 -17.328 1 98.38 67 ASN B N 1
ATOM 3334 C CA . ASN B 1 67 ? -2.09 -9.555 -18.109 1 98.38 67 ASN B CA 1
ATOM 3335 C C . ASN B 1 67 ? -0.952 -10.281 -18.828 1 98.38 67 ASN B C 1
ATOM 3337 O O . ASN B 1 67 ? -0.396 -11.242 -18.297 1 98.38 67 ASN B O 1
ATOM 3341 N N . PHE B 1 68 ? -0.681 -9.852 -20 1 98.31 68 PHE B N 1
ATOM 3342 C CA . PHE B 1 68 ? 0.496 -10.25 -20.766 1 98.31 68 PHE B CA 1
ATOM 3343 C C . PHE B 1 68 ? 1.344 -9.039 -21.125 1 98.31 68 PHE B C 1
ATOM 3345 O O . PHE B 1 68 ? 0.81 -7.965 -21.422 1 98.31 68 PHE B O 1
ATOM 3352 N N . SER B 1 69 ? 2.596 -9.172 -21.031 1 97.31 69 SER B N 1
ATOM 3353 C CA . SER B 1 69 ? 3.484 -8.109 -21.484 1 97.31 69 SER B CA 1
ATOM 3354 C C . SER B 1 69 ? 4.707 -8.672 -22.188 1 97.31 69 SER B C 1
ATOM 3356 O O . SER B 1 69 ? 5.121 -9.805 -21.922 1 97.31 69 SER B O 1
ATOM 3358 N N . GLU B 1 70 ? 5.188 -8.023 -23.141 1 97 70 GLU B N 1
ATOM 3359 C CA . GLU B 1 70 ? 6.461 -8.219 -23.828 1 97 70 GLU B CA 1
ATOM 3360 C C . GLU B 1 70 ? 7.195 -6.895 -24.016 1 97 70 GLU B C 1
ATOM 3362 O O . GLU B 1 70 ? 6.727 -6.008 -24.719 1 97 70 GLU B O 1
ATOM 3367 N N . VAL B 1 71 ? 8.273 -6.762 -23.359 1 94.31 71 VAL B N 1
ATOM 3368 C CA . VAL B 1 71 ? 9.008 -5.508 -23.438 1 94.31 71 VAL B CA 1
ATOM 3369 C C . VAL B 1 71 ? 10.461 -5.781 -23.812 1 94.31 71 VAL B C 1
ATOM 3371 O O . VAL B 1 71 ? 11 -6.848 -23.5 1 94.31 71 VAL B O 1
ATOM 3374 N N . TYR B 1 72 ? 11.031 -4.949 -24.562 1 94.31 72 TYR B N 1
ATOM 3375 C CA . TYR B 1 72 ? 12.43 -5.082 -24.938 1 94.31 72 TYR B CA 1
ATOM 3376 C C . TYR B 1 72 ? 13.094 -3.715 -25.062 1 94.31 72 TYR B C 1
ATOM 3378 O O . TYR B 1 72 ? 12.406 -2.689 -25.109 1 94.31 72 TYR B O 1
ATOM 3386 N N . GLY B 1 73 ? 14.352 -3.684 -25.016 1 92.12 73 GLY B N 1
ATOM 3387 C CA . GLY B 1 73 ? 15.125 -2.457 -25.125 1 92.12 73 GLY B CA 1
ATOM 3388 C C . GLY B 1 73 ? 16.562 -2.693 -25.547 1 92.12 73 GLY B C 1
ATOM 3389 O O . GLY B 1 73 ? 17.016 -3.84 -25.625 1 92.12 73 GLY B O 1
ATOM 3390 N N . LYS B 1 74 ? 17.234 -1.544 -25.766 1 89.81 74 LYS B N 1
ATOM 3391 C CA . LYS B 1 74 ? 18.578 -1.613 -26.328 1 89.81 74 LYS B CA 1
ATOM 3392 C C . LYS B 1 74 ? 19.625 -1.831 -25.234 1 89.81 74 LYS B C 1
ATOM 3394 O O . LYS B 1 74 ? 20.578 -2.582 -25.422 1 89.81 74 LYS B O 1
ATOM 3399 N N . GLU B 1 75 ? 19.453 -1.136 -24.125 1 84.81 75 GLU B N 1
ATOM 3400 C CA . GLU B 1 75 ? 20.453 -1.265 -23.062 1 84.81 75 GLU B CA 1
ATOM 3401 C C . GLU B 1 75 ? 19.781 -1.457 -21.703 1 84.81 75 GLU B C 1
ATOM 3403 O O . GLU B 1 75 ? 18.734 -0.873 -21.422 1 84.81 75 GLU B O 1
ATOM 3408 N N . LEU B 1 76 ? 20.438 -2.354 -20.906 1 85.19 76 LEU B N 1
ATOM 3409 C CA . LEU B 1 76 ? 20 -2.562 -19.531 1 85.19 76 LEU B CA 1
ATOM 3410 C C . LEU B 1 76 ? 20.531 -1.461 -18.625 1 85.19 76 LEU B C 1
ATOM 3412 O O . LEU B 1 76 ? 21.594 -0.886 -18.891 1 85.19 76 LEU B O 1
ATOM 3416 N N . PRO B 1 77 ? 19.656 -1.192 -17.609 1 75.31 77 PRO B N 1
ATOM 3417 C CA . PRO B 1 77 ? 20.188 -0.24 -16.641 1 75.31 77 PRO B CA 1
ATOM 3418 C C . PRO B 1 77 ? 21.516 -0.704 -16.031 1 75.31 77 PRO B C 1
ATOM 3420 O O . PRO B 1 77 ? 21.766 -1.908 -15.93 1 75.31 77 PRO B O 1
ATOM 3423 N N . GLN B 1 78 ? 22.25 0.245 -15.586 1 77.06 78 GLN B N 1
ATOM 3424 C CA . GLN B 1 78 ? 23.562 -0.021 -15.008 1 77.06 78 GLN B CA 1
ATOM 3425 C C . GLN B 1 78 ? 23.438 -0.92 -13.773 1 77.06 78 GLN B C 1
ATOM 3427 O O . GLN B 1 78 ? 24.328 -1.742 -13.523 1 77.06 78 GLN B O 1
ATOM 3432 N N . SER B 1 79 ? 22.391 -0.788 -13.102 1 71.88 79 SER B N 1
ATOM 3433 C CA . SER B 1 79 ? 22.188 -1.588 -11.891 1 71.88 79 SER B CA 1
ATOM 3434 C C . SER B 1 79 ? 22.141 -3.076 -12.227 1 71.88 79 SER B C 1
ATOM 3436 O O . SER B 1 79 ? 22.594 -3.908 -11.43 1 71.88 79 SER B O 1
ATOM 3438 N N . ILE B 1 80 ? 21.688 -3.447 -13.312 1 74.75 80 ILE B N 1
ATOM 3439 C CA . ILE B 1 80 ? 21.594 -4.844 -13.727 1 74.75 80 ILE B CA 1
ATOM 3440 C C . ILE B 1 80 ? 22.922 -5.293 -14.336 1 74.75 80 ILE B C 1
ATOM 3442 O O . ILE B 1 80 ? 23.391 -6.395 -14.062 1 74.75 80 ILE B O 1
ATOM 3446 N N . ILE B 1 81 ? 23.5 -4.348 -15.055 1 81.44 81 ILE B N 1
ATOM 3447 C CA . ILE B 1 81 ? 24.75 -4.668 -15.75 1 81.44 81 ILE B CA 1
ATOM 3448 C C . ILE B 1 81 ? 25.844 -4.949 -14.734 1 81.44 81 ILE B C 1
ATOM 3450 O O . ILE B 1 81 ? 26.688 -5.82 -14.945 1 81.44 81 ILE B O 1
ATOM 3454 N N . SER B 1 82 ? 25.719 -4.234 -13.648 1 82.81 82 SER B N 1
ATOM 3455 C CA . SER B 1 82 ? 26.719 -4.453 -12.609 1 82.81 82 SER B CA 1
ATOM 3456 C C . SER B 1 82 ? 26.641 -5.871 -12.055 1 82.81 82 SER B C 1
ATOM 3458 O O . SER B 1 82 ? 27.656 -6.449 -11.672 1 82.81 82 SER B O 1
ATOM 3460 N N . GLN B 1 83 ? 25.5 -6.457 -12.086 1 78.31 83 GLN B N 1
ATOM 3461 C CA . GLN B 1 83 ? 25.297 -7.801 -11.562 1 78.31 83 GLN B CA 1
ATOM 3462 C C . GLN B 1 83 ? 25.5 -8.852 -12.641 1 78.31 83 GLN B C 1
ATOM 3464 O O . GLN B 1 83 ? 25.922 -9.984 -12.352 1 78.31 83 GLN B O 1
ATOM 3469 N N . ARG B 1 84 ? 25.281 -8.445 -13.828 1 85.75 84 ARG B N 1
ATOM 3470 C CA . ARG B 1 84 ? 25.391 -9.344 -14.977 1 85.75 84 ARG B CA 1
ATOM 3471 C C . ARG B 1 84 ? 26.141 -8.68 -16.125 1 85.75 84 ARG B C 1
ATOM 3473 O O . ARG B 1 84 ? 25.562 -8.422 -17.172 1 85.75 84 ARG B O 1
ATOM 3480 N N . PRO B 1 85 ? 27.391 -8.539 -15.953 1 87.69 85 PRO B N 1
ATOM 3481 C CA . PRO B 1 85 ? 28.188 -7.84 -16.953 1 87.69 85 PRO B CA 1
ATOM 3482 C C . PRO B 1 85 ? 28.094 -8.477 -18.344 1 87.69 85 PRO B C 1
ATOM 3484 O O . PRO B 1 85 ? 28.281 -7.801 -19.359 1 87.69 85 PRO B O 1
ATOM 3487 N N . GLU B 1 86 ? 27.891 -9.711 -18.359 1 87.06 86 GLU B N 1
ATOM 3488 C CA . GLU B 1 86 ? 27.812 -10.438 -19.625 1 87.06 86 GLU B CA 1
ATOM 3489 C C . GLU B 1 86 ? 26.656 -9.938 -20.484 1 87.06 86 GLU B C 1
ATOM 3491 O O . GLU B 1 86 ? 26.594 -10.211 -21.688 1 87.06 86 GLU B O 1
ATOM 3496 N N . ALA B 1 87 ? 25.75 -9.32 -19.906 1 88.31 87 ALA B N 1
ATOM 3497 C CA . ALA B 1 87 ? 24.594 -8.805 -20.625 1 88.31 87 ALA B CA 1
ATOM 3498 C C . ALA B 1 87 ? 24.906 -7.484 -21.312 1 88.31 87 ALA B C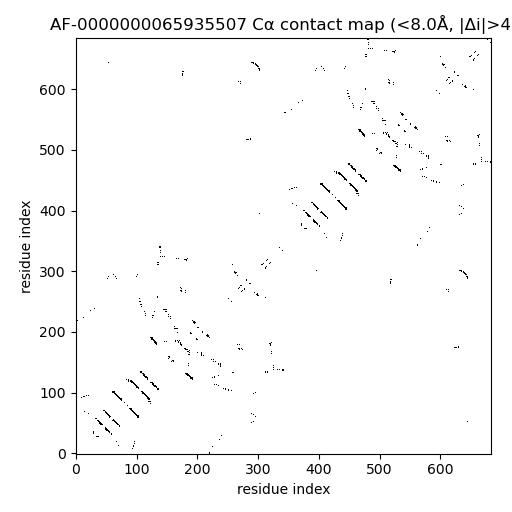 1
ATOM 3500 O O . ALA B 1 87 ? 24.125 -7.004 -22.141 1 88.31 87 ALA B O 1
ATOM 3501 N N . LYS B 1 88 ? 26.047 -6.867 -20.984 1 88 88 LYS B N 1
ATOM 3502 C CA . LYS B 1 88 ? 26.406 -5.562 -21.531 1 88 88 LYS B CA 1
ATOM 3503 C C . LYS B 1 88 ? 26.422 -5.59 -23.047 1 88 88 LYS B C 1
ATOM 3505 O O . LYS B 1 88 ? 26.953 -6.523 -23.656 1 88 88 LYS B O 1
ATOM 3510 N N . GLY B 1 89 ? 25.828 -4.609 -23.641 1 87.5 89 GLY B N 1
ATOM 3511 C CA . GLY B 1 89 ? 25.875 -4.453 -25.078 1 87.5 89 GLY B CA 1
ATOM 3512 C C . GLY B 1 89 ? 24.797 -5.246 -25.797 1 87.5 89 GLY B C 1
ATOM 3513 O O . GLY B 1 89 ? 24.656 -5.148 -27.016 1 87.5 89 GLY B O 1
ATOM 3514 N N . HIS B 1 90 ? 24.094 -6.02 -25.109 1 90.69 90 HIS B N 1
ATOM 3515 C CA . HIS B 1 90 ? 23.031 -6.816 -25.719 1 90.69 90 HIS B CA 1
ATOM 3516 C C . HIS B 1 90 ? 21.672 -6.168 -25.516 1 90.69 90 HIS B C 1
ATOM 3518 O O . HIS B 1 90 ? 21.438 -5.512 -24.5 1 90.69 90 HIS B O 1
ATOM 3524 N N . GLU B 1 91 ? 20.812 -6.418 -26.531 1 92.62 91 GLU B N 1
ATOM 3525 C CA . GLU B 1 91 ? 19.406 -6.062 -26.344 1 92.62 91 GLU B CA 1
ATOM 3526 C C . GLU B 1 91 ? 18.734 -7.004 -25.344 1 92.62 91 GLU B C 1
ATOM 3528 O O . GLU B 1 91 ? 19.094 -8.188 -25.266 1 92.62 91 GLU B O 1
ATOM 3533 N N . TRP B 1 92 ? 17.875 -6.449 -24.594 1 94.19 92 TRP B N 1
ATOM 3534 C CA . TRP B 1 92 ? 17.203 -7.309 -23.625 1 94.19 92 TRP B CA 1
ATOM 3535 C C . TRP B 1 92 ? 15.727 -7.477 -23.984 1 94.19 92 TRP B C 1
ATOM 3537 O O . TRP B 1 92 ? 15.172 -6.68 -24.75 1 94.19 92 TRP B O 1
ATOM 3547 N N . PHE B 1 93 ? 15.18 -8.602 -23.531 1 95.19 93 PHE B N 1
ATOM 3548 C CA . PHE B 1 93 ? 13.805 -9.023 -23.781 1 95.19 93 PHE B CA 1
ATOM 3549 C C . PHE B 1 93 ? 13.188 -9.633 -22.531 1 95.19 93 PHE B C 1
ATOM 3551 O O . PHE B 1 93 ? 13.844 -10.398 -21.812 1 95.19 93 PHE B O 1
ATOM 3558 N N . ALA B 1 94 ? 12.023 -9.109 -22.172 1 96 94 ALA B N 1
ATOM 3559 C CA . ALA B 1 94 ? 11.273 -9.688 -21.062 1 96 94 ALA B CA 1
ATOM 3560 C C . ALA B 1 94 ? 9.812 -9.891 -21.422 1 96 94 ALA B C 1
ATOM 3562 O O . ALA B 1 94 ? 9.211 -9.055 -22.109 1 96 94 ALA B O 1
ATOM 3563 N N . THR B 1 95 ? 9.289 -11.016 -21.031 1 98.06 95 THR B N 1
ATOM 3564 C CA . THR B 1 95 ? 7.883 -11.312 -21.25 1 98.06 95 THR B CA 1
ATOM 3565 C C . THR B 1 95 ? 7.277 -12.039 -20.062 1 98.06 95 THR B C 1
ATOM 3567 O O . THR B 1 95 ? 8 -12.602 -19.234 1 98.06 95 THR B O 1
ATOM 3570 N N . GLY B 1 96 ? 5.977 -11.859 -19.891 1 98.06 96 GLY B N 1
ATOM 3571 C CA . GLY B 1 96 ? 5.328 -12.516 -18.766 1 98.06 96 GLY B CA 1
ATOM 3572 C C . GLY B 1 96 ? 3.814 -12.461 -18.828 1 98.06 96 GLY B C 1
ATOM 3573 O O . GLY B 1 96 ? 3.25 -11.602 -19.516 1 98.06 96 GLY B O 1
ATOM 3574 N N . THR B 1 97 ? 3.244 -13.398 -18.234 1 98.5 97 THR B N 1
ATOM 3575 C CA . THR B 1 97 ? 1.812 -13.406 -17.953 1 98.5 97 THR B CA 1
ATOM 3576 C C . THR B 1 97 ? 1.553 -13.438 -16.453 1 98.5 97 THR B C 1
ATOM 3578 O O . THR B 1 97 ? 2.145 -14.25 -15.734 1 98.5 97 THR B O 1
ATOM 3581 N N . SER B 1 98 ? 0.767 -12.508 -16 1 98.12 98 SER B N 1
ATOM 3582 C CA . SER B 1 98 ? 0.394 -12.414 -14.594 1 98.12 98 SER B CA 1
ATOM 3583 C C . SER B 1 98 ? -1.12 -12.344 -14.422 1 98.12 98 SER B C 1
ATOM 3585 O O . SER B 1 98 ? -1.816 -11.766 -15.258 1 98.12 98 SER B O 1
ATOM 3587 N N . MET B 1 99 ? -1.557 -12.961 -13.383 1 98.5 99 MET B N 1
ATOM 3588 C CA . MET B 1 99 ? -2.998 -13.047 -13.156 1 98.5 99 MET B CA 1
ATOM 3589 C C . MET B 1 99 ? -3.33 -12.93 -11.672 1 98.5 99 MET B C 1
ATOM 3591 O O . MET B 1 99 ? -2.633 -13.492 -10.828 1 98.5 99 MET B O 1
ATOM 3595 N N . VAL B 1 100 ? -4.367 -12.211 -11.367 1 98.75 100 VAL B N 1
ATOM 3596 C CA . VAL B 1 100 ? -4.984 -12.195 -10.039 1 98.75 100 VAL B CA 1
ATOM 3597 C C . VAL B 1 100 ? -6.504 -12.273 -10.18 1 98.75 100 VAL B C 1
ATOM 3599 O O . VAL B 1 100 ? -7.102 -11.531 -10.961 1 98.75 100 VAL B O 1
ATOM 3602 N N . LEU B 1 101 ? -7.129 -13.156 -9.445 1 98.81 101 LEU B N 1
ATOM 3603 C CA . LEU B 1 101 ? -8.578 -13.312 -9.438 1 98.81 101 LEU B CA 1
ATOM 3604 C C . LEU B 1 10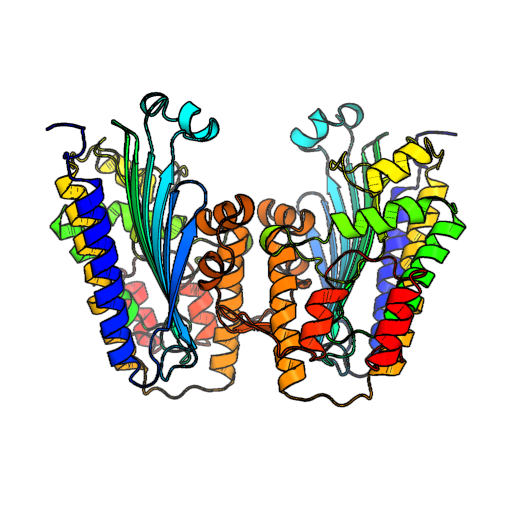1 ? -9.148 -13.039 -8.055 1 98.81 101 LEU B C 1
ATOM 3606 O O . LEU B 1 101 ? -8.734 -13.656 -7.07 1 98.81 101 LEU B O 1
ATOM 3610 N N . HIS B 1 102 ? -10.055 -12.141 -8 1 98.81 102 HIS B N 1
ATOM 3611 C CA . HIS B 1 102 ? -10.766 -11.844 -6.762 1 98.81 102 HIS B CA 1
ATOM 3612 C C . HIS B 1 102 ? -12.227 -12.266 -6.848 1 98.81 102 HIS B C 1
ATOM 3614 O O . HIS B 1 102 ? -13.062 -11.531 -7.387 1 98.81 102 HIS B O 1
ATOM 3620 N N . PRO B 1 103 ? -12.57 -13.344 -6.254 1 98.62 103 PRO B N 1
ATOM 3621 C CA . PRO B 1 103 ? -13.969 -13.797 -6.281 1 98.62 103 PRO B CA 1
ATOM 3622 C C . PRO B 1 103 ? -14.859 -13.008 -5.332 1 98.62 103 PRO B C 1
ATOM 3624 O O . PRO B 1 103 ? -14.375 -12.414 -4.363 1 98.62 103 PRO B O 1
ATOM 3627 N N . LYS B 1 104 ? -16.094 -13.023 -5.582 1 97.81 104 LYS B N 1
ATOM 3628 C CA . LYS B 1 104 ? -17.078 -12.375 -4.738 1 97.81 104 LYS B CA 1
ATOM 3629 C C . LYS B 1 104 ? -17.406 -13.219 -3.512 1 97.81 104 LYS B C 1
ATOM 3631 O O . LYS B 1 104 ? -17.516 -12.703 -2.4 1 97.81 104 LYS B O 1
ATOM 3636 N N . ASN B 1 105 ? -17.578 -14.516 -3.727 1 98.31 105 ASN B N 1
ATOM 3637 C CA . ASN B 1 105 ? -17.906 -15.453 -2.66 1 98.31 105 ASN B CA 1
ATOM 3638 C C . ASN B 1 105 ? -16.703 -15.695 -1.739 1 98.31 105 ASN B C 1
ATOM 3640 O O . ASN B 1 105 ? -15.648 -16.141 -2.188 1 98.31 105 ASN B O 1
ATOM 3644 N N . PRO B 1 106 ? -16.859 -15.461 -0.42 1 98.5 106 PRO B N 1
ATOM 3645 C CA . PRO B 1 106 ? -15.727 -15.586 0.503 1 98.5 106 PRO B CA 1
ATOM 3646 C C . PRO B 1 106 ? -15.211 -17.016 0.609 1 98.5 106 PRO B C 1
ATOM 3648 O O . PRO B 1 106 ? -14.117 -17.25 1.141 1 98.5 106 PRO B O 1
ATOM 3651 N N . PHE B 1 107 ? -15.922 -17.953 0.126 1 98.5 107 PHE B N 1
ATOM 3652 C CA . PHE B 1 107 ? -15.508 -19.344 0.223 1 98.5 107 PHE B CA 1
ATOM 3653 C C . PHE B 1 107 ? -14.609 -19.734 -0.952 1 98.5 107 PHE B C 1
ATOM 3655 O O . PHE B 1 107 ? -14 -20.797 -0.953 1 98.5 107 PHE B O 1
ATOM 3662 N N . ILE B 1 108 ? -14.57 -18.922 -1.973 1 98.75 108 ILE B N 1
ATOM 3663 C CA . ILE B 1 108 ? -13.648 -19.094 -3.092 1 98.75 108 ILE B CA 1
ATOM 3664 C C . ILE B 1 108 ? -12.406 -18.234 -2.877 1 98.75 108 ILE B C 1
ATOM 3666 O O . ILE B 1 108 ? -12.508 -17.016 -2.742 1 98.75 108 ILE B O 1
ATOM 3670 N N . PRO B 1 109 ? -11.242 -18.812 -2.84 1 98.81 109 PRO B N 1
ATOM 3671 C CA . PRO B 1 109 ? -10.031 -18.047 -2.523 1 98.81 109 PRO B CA 1
ATOM 3672 C C . PRO B 1 109 ? -9.594 -17.125 -3.656 1 98.81 109 PRO B C 1
ATOM 3674 O O . PRO B 1 109 ? -9.906 -17.375 -4.824 1 98.81 109 PRO B O 1
ATOM 3677 N N . THR B 1 110 ? -8.969 -16.047 -3.33 1 98.88 110 THR B N 1
ATOM 3678 C CA . THR B 1 110 ? -8.172 -15.289 -4.289 1 98.88 110 THR B CA 1
ATOM 3679 C C . THR B 1 110 ? -6.973 -16.109 -4.762 1 98.88 110 THR B C 1
ATOM 3681 O O . THR B 1 110 ? -6.375 -16.859 -3.984 1 98.88 110 THR B O 1
ATOM 3684 N N . VAL B 1 111 ? -6.613 -15.961 -6.023 1 98.81 111 VAL B N 1
ATOM 3685 C CA . VAL B 1 111 ? -5.473 -16.703 -6.559 1 98.81 111 VAL B CA 1
ATOM 3686 C C . VAL B 1 111 ? -4.617 -15.781 -7.422 1 98.81 111 VAL B C 1
ATOM 3688 O O . VAL B 1 111 ? -5.125 -14.828 -8.016 1 98.81 111 VAL B O 1
ATOM 3691 N N . HIS B 1 112 ? -3.35 -16.016 -7.391 1 98.69 112 HIS B N 1
ATOM 3692 C CA . HIS B 1 112 ? -2.346 -15.273 -8.156 1 98.69 112 HIS B CA 1
ATOM 3693 C C . HIS B 1 112 ? -1.418 -16.219 -8.898 1 98.69 112 HIS B C 1
ATOM 3695 O O . HIS B 1 112 ? -1.045 -17.281 -8.375 1 98.69 112 HIS B O 1
ATOM 3701 N N . LEU B 1 113 ? -1.05 -15.945 -10.102 1 98.25 113 LEU B N 1
ATOM 3702 C CA . LEU B 1 113 ? 0.053 -16.625 -10.773 1 98.25 113 LEU B CA 1
ATOM 3703 C C . LEU B 1 113 ? 0.882 -15.633 -11.586 1 98.25 113 LEU B C 1
ATOM 3705 O O . LEU B 1 113 ? 0.383 -14.578 -11.984 1 98.25 113 LEU B O 1
ATOM 3709 N N . ASN B 1 114 ? 2.057 -15.875 -11.789 1 98 114 ASN B N 1
ATOM 3710 C CA . ASN B 1 114 ? 3.012 -15.133 -12.602 1 98 114 ASN B CA 1
ATOM 3711 C C . ASN B 1 114 ? 4.059 -16.062 -13.227 1 98 114 ASN B C 1
ATOM 3713 O O . ASN B 1 114 ? 4.707 -16.828 -12.516 1 98 114 ASN B O 1
ATOM 3717 N N . TYR B 1 115 ? 4.191 -16.062 -14.523 1 98.62 115 TYR B N 1
ATOM 3718 C CA . TYR B 1 115 ? 5.25 -16.75 -15.25 1 98.62 115 TYR B CA 1
ATOM 3719 C C . TYR B 1 115 ? 5.965 -15.805 -16.203 1 98.62 115 TYR B C 1
ATOM 3721 O O . TYR B 1 115 ? 5.32 -15.102 -16.984 1 98.62 115 TYR B O 1
ATOM 3729 N N . ARG B 1 116 ? 7.234 -15.773 -16.141 1 98.19 116 ARG B N 1
ATOM 3730 C CA . ARG B 1 116 ? 7.973 -14.75 -16.875 1 98.19 116 ARG B CA 1
ATOM 3731 C C . ARG B 1 116 ? 9.305 -15.289 -17.375 1 98.19 116 ARG B C 1
ATOM 3733 O O . ARG B 1 116 ? 9.789 -16.312 -16.891 1 98.19 116 ARG B O 1
ATOM 3740 N N . TYR B 1 117 ? 9.867 -14.617 -18.375 1 98.12 117 TYR B N 1
ATOM 3741 C CA . TYR B 1 117 ? 11.133 -14.945 -19.031 1 98.12 117 TYR B CA 1
ATOM 3742 C C . TYR B 1 117 ? 11.922 -13.68 -19.344 1 98.12 117 TYR B C 1
ATOM 3744 O O . TYR B 1 117 ? 11.352 -12.664 -19.75 1 98.12 117 TYR B O 1
ATOM 3752 N N . PHE B 1 118 ? 13.195 -13.742 -19.125 1 96.31 118 PHE B N 1
ATOM 3753 C CA . PHE B 1 118 ? 14.117 -12.656 -19.438 1 96.31 118 PHE B CA 1
ATOM 3754 C C . PHE B 1 118 ? 15.297 -13.156 -20.25 1 96.31 118 PHE B C 1
ATOM 3756 O O . PHE B 1 118 ? 15.781 -14.273 -20.031 1 96.31 118 PHE B O 1
ATOM 3763 N N . GLU B 1 119 ? 15.75 -12.305 -21.156 1 95.38 119 GLU B N 1
ATOM 3764 C CA . GLU B 1 119 ? 16.891 -12.672 -22 1 95.38 119 GLU B CA 1
ATOM 3765 C C . GLU B 1 119 ? 17.688 -11.438 -22.422 1 95.38 119 GLU B C 1
ATOM 3767 O O . GLU B 1 119 ? 17.094 -10.414 -22.781 1 95.38 119 GLU B O 1
ATOM 3772 N N . ALA B 1 120 ? 18.938 -11.477 -22.312 1 93.75 120 ALA B N 1
ATOM 3773 C CA . ALA B 1 120 ? 19.891 -10.5 -22.844 1 93.75 120 ALA B CA 1
ATOM 3774 C C . ALA B 1 120 ? 21.188 -11.172 -23.25 1 93.75 120 ALA B C 1
ATOM 3776 O O . ALA B 1 120 ? 22.125 -11.281 -22.453 1 93.75 120 ALA B O 1
ATOM 3777 N N . GLY B 1 121 ? 21.234 -11.461 -24.531 1 90 121 GLY B N 1
ATOM 3778 C CA . GLY B 1 121 ? 22.375 -12.234 -24.984 1 90 121 GLY B CA 1
ATOM 3779 C C . GLY B 1 121 ? 22.469 -13.602 -24.344 1 90 121 GLY B C 1
ATOM 3780 O O . GLY B 1 121 ? 21.516 -14.383 -24.391 1 90 121 GLY B O 1
ATOM 3781 N N . PRO B 1 122 ? 23.625 -13.828 -23.672 1 88.94 122 PRO B N 1
ATOM 3782 C CA . PRO B 1 122 ? 23.781 -15.148 -23.062 1 88.94 122 PRO B CA 1
ATOM 3783 C C . PRO B 1 122 ? 23.047 -15.266 -21.719 1 88.94 122 PRO B C 1
ATOM 3785 O O . PRO B 1 122 ? 22.938 -16.359 -21.172 1 88.94 122 PRO B O 1
ATOM 3788 N N . VAL B 1 123 ? 22.562 -14.156 -21.25 1 92.06 123 VAL B N 1
ATOM 3789 C CA . VAL B 1 123 ? 21.875 -14.148 -19.969 1 92.06 123 VAL B CA 1
ATOM 3790 C C . VAL B 1 123 ? 20.391 -14.406 -20.156 1 92.06 123 VAL B C 1
ATOM 3792 O O . VAL B 1 123 ? 19.75 -13.773 -21.016 1 92.06 123 VAL B O 1
ATOM 3795 N N . TRP B 1 124 ? 19.938 -15.367 -19.438 1 95 124 TRP B N 1
ATOM 3796 C CA . TRP B 1 124 ? 18.5 -15.648 -19.484 1 95 124 TRP B CA 1
ATOM 3797 C C . TRP B 1 124 ? 18.031 -16.312 -18.188 1 95 124 TRP B C 1
ATOM 3799 O O . TRP B 1 124 ? 18.828 -16.891 -17.469 1 95 124 TRP B O 1
ATOM 3809 N N . TRP B 1 125 ? 16.75 -16.156 -17.875 1 96 125 TRP B N 1
ATOM 3810 C CA . TRP B 1 125 ? 16.188 -16.906 -16.75 1 96 125 TRP B CA 1
ATOM 3811 C C . TRP B 1 125 ? 14.672 -16.953 -16.844 1 96 125 TRP B C 1
ATOM 3813 O O . TRP B 1 125 ? 14.055 -16.125 -17.5 1 96 125 TRP B O 1
ATOM 3823 N N . PHE B 1 126 ? 14.164 -18.016 -16.266 1 97.94 126 PHE B N 1
ATOM 3824 C CA . PHE B 1 126 ? 12.727 -18.156 -16.047 1 97.94 126 PHE B CA 1
ATOM 3825 C C . PHE B 1 126 ? 12.359 -17.844 -14.602 1 97.94 126 PHE B C 1
ATOM 3827 O O . PHE B 1 126 ? 13.156 -18.078 -13.695 1 97.94 126 PHE B O 1
ATOM 3834 N N . GLY B 1 127 ? 11.164 -17.281 -14.406 1 98 127 GLY B N 1
ATOM 3835 C CA . GLY B 1 127 ? 10.523 -17.141 -13.109 1 98 127 GLY B CA 1
ATOM 3836 C C . GLY B 1 127 ? 9.031 -17.422 -13.148 1 98 127 GLY B C 1
ATOM 3837 O O . GLY B 1 127 ? 8.414 -17.375 -14.211 1 98 127 GLY B O 1
ATOM 3838 N N . GLY B 1 128 ? 8.555 -17.719 -11.953 1 98.06 128 GLY B N 1
ATOM 3839 C CA . GLY B 1 128 ? 7.117 -17.953 -11.93 1 98.06 128 GLY B CA 1
ATOM 3840 C C . GLY B 1 128 ? 6.617 -18.484 -10.602 1 98.06 128 GLY B C 1
ATOM 3841 O O . GLY B 1 128 ? 7.391 -18.609 -9.648 1 98.06 128 GLY B O 1
ATOM 3842 N N . GLY B 1 129 ? 5.289 -18.656 -10.617 1 98.25 129 GLY B N 1
ATOM 3843 C CA . GLY B 1 129 ? 4.656 -19.203 -9.422 1 98.25 129 GLY B CA 1
ATOM 3844 C C . GLY B 1 129 ? 3.16 -18.969 -9.375 1 98.25 129 GLY B C 1
ATOM 3845 O O . GLY B 1 129 ? 2.6 -18.328 -10.273 1 98.25 129 GLY B O 1
ATOM 3846 N N . ALA B 1 130 ? 2.574 -19.641 -8.453 1 98.75 130 ALA B N 1
ATOM 3847 C CA . ALA B 1 130 ? 1.155 -19.5 -8.133 1 98.75 130 ALA B CA 1
ATOM 3848 C C . ALA B 1 130 ? 0.911 -19.641 -6.637 1 98.75 130 ALA B C 1
ATOM 3850 O O . ALA B 1 130 ? 1.542 -20.469 -5.977 1 98.75 130 ALA B O 1
ATOM 3851 N N . ASP B 1 131 ? 0.085 -18.859 -6.141 1 98.75 131 ASP B N 1
ATOM 3852 C CA . ASP B 1 131 ? -0.255 -18.938 -4.723 1 98.75 131 ASP B CA 1
ATOM 3853 C C . ASP B 1 131 ? -1.741 -18.672 -4.5 1 98.75 131 ASP B C 1
ATOM 3855 O O . ASP B 1 131 ? -2.393 -18.031 -5.324 1 98.75 131 ASP B O 1
ATOM 3859 N N . LEU B 1 132 ? -2.256 -19.219 -3.451 1 98.81 132 LEU B N 1
ATOM 3860 C CA . LEU B 1 132 ? -3.676 -19.188 -3.119 1 98.81 132 LEU B CA 1
ATOM 3861 C C . LEU B 1 132 ? -3.908 -18.469 -1.798 1 98.81 132 LEU B C 1
ATOM 3863 O O . LEU B 1 132 ? -3.166 -18.656 -0.834 1 98.81 132 LEU B O 1
ATOM 3867 N N . THR B 1 133 ? -4.934 -17.594 -1.747 1 98.81 133 THR B N 1
ATOM 3868 C CA . THR B 1 133 ? -5.262 -16.828 -0.551 1 98.81 133 THR B CA 1
ATOM 3869 C C . THR B 1 133 ? -6.719 -17.031 -0.155 1 98.81 133 THR B C 1
ATOM 3871 O O . THR B 1 133 ? -7.594 -16.266 -0.553 1 98.81 133 THR B O 1
ATOM 3874 N N . PRO B 1 134 ? -6.953 -17.984 0.689 1 98.56 134 PRO B N 1
ATOM 3875 C CA . PRO B 1 134 ? -8.328 -18.25 1.114 1 98.56 134 PRO B CA 1
ATOM 3876 C C . PRO B 1 134 ? -8.781 -17.328 2.244 1 98.56 134 PRO B C 1
ATOM 3878 O O . PRO B 1 134 ? -7.945 -16.75 2.945 1 98.56 134 PRO B O 1
ATOM 3881 N N . TYR B 1 135 ? -10.102 -17.203 2.367 1 98.31 135 TYR B N 1
ATOM 3882 C CA . TYR B 1 135 ? -10.727 -16.453 3.459 1 98.31 135 TYR B CA 1
ATOM 3883 C C . TYR B 1 135 ? -11.406 -17.406 4.438 1 98.31 135 TYR B C 1
ATOM 3885 O O . TYR B 1 135 ? -11.312 -17.234 5.652 1 98.31 135 TYR B O 1
ATOM 3893 N N . TYR B 1 136 ? -12.055 -18.328 3.93 1 98 136 TYR B N 1
ATOM 3894 C CA . TYR B 1 136 ? -12.617 -19.469 4.652 1 98 136 TYR B CA 1
ATOM 3895 C C . TYR B 1 136 ? -12.156 -20.781 4.039 1 98 136 TYR B C 1
ATOM 3897 O O . TYR B 1 136 ? -12.891 -21.422 3.285 1 98 136 TYR B O 1
ATOM 3905 N N . PRO B 1 137 ? -11.008 -21.234 4.453 1 97.06 137 PRO B N 1
ATOM 3906 C CA . PRO B 1 137 ? -10.359 -22.359 3.775 1 97.06 137 PRO B CA 1
ATOM 3907 C C . PRO B 1 137 ? -10.969 -23.703 4.16 1 97.06 137 PRO B C 1
ATOM 3909 O O . PRO B 1 137 ? -11.562 -23.828 5.234 1 97.06 137 PRO B O 1
ATOM 3912 N N . TYR B 1 138 ? -10.852 -24.594 3.271 1 97.44 138 TYR B N 1
ATOM 3913 C CA . TYR B 1 138 ? -10.992 -26.016 3.484 1 97.44 138 TYR B CA 1
ATOM 3914 C C . TYR B 1 138 ? -9.688 -26.75 3.186 1 97.44 138 TYR B C 1
ATOM 3916 O O . TYR B 1 138 ? -9.062 -26.516 2.15 1 97.44 138 TYR B O 1
ATOM 3924 N N . LEU B 1 139 ? -9.281 -27.641 4.109 1 97.88 139 LEU B N 1
ATOM 3925 C CA . LEU B 1 139 ? -8 -28.328 3.943 1 97.88 139 LEU B CA 1
ATOM 3926 C C . LEU B 1 139 ? -7.973 -29.125 2.648 1 97.88 139 LEU B C 1
ATOM 3928 O O . LEU B 1 139 ? -6.934 -29.219 1.995 1 97.88 139 LEU B O 1
ATOM 3932 N N . SER B 1 140 ? -9.086 -29.656 2.225 1 97.75 140 SER B N 1
ATOM 3933 C CA . SER B 1 140 ? -9.141 -30.422 0.988 1 97.75 140 SER B CA 1
ATOM 3934 C C . SER B 1 140 ? -8.82 -29.547 -0.222 1 97.75 140 SER B C 1
ATOM 3936 O O . SER B 1 140 ? -8.156 -30 -1.157 1 97.75 140 SER B O 1
ATOM 3938 N N . ASP B 1 141 ? -9.336 -28.297 -0.248 1 98.38 141 ASP B N 1
ATOM 3939 C CA . ASP B 1 141 ? -9.023 -27.375 -1.326 1 98.38 141 ASP B CA 1
ATOM 3940 C C . ASP B 1 141 ? -7.535 -27.016 -1.338 1 98.38 141 ASP B C 1
ATOM 3942 O O . ASP B 1 141 ? -6.914 -26.969 -2.4 1 98.38 141 ASP B O 1
ATOM 3946 N N . VAL B 1 142 ? -6.988 -26.812 -0.145 1 98.5 142 VAL B N 1
ATOM 3947 C CA . VAL B 1 142 ? -5.586 -26.453 0.026 1 98.5 142 VAL B CA 1
ATOM 3948 C C . VAL B 1 142 ? -4.695 -27.578 -0.497 1 98.5 142 VAL B C 1
ATOM 3950 O O . VAL B 1 142 ? -3.781 -27.328 -1.288 1 98.5 142 VAL B O 1
ATOM 3953 N N . ARG B 1 143 ? -5 -28.766 -0.094 1 98.25 143 ARG B N 1
ATOM 3954 C CA . ARG B 1 143 ? -4.227 -29.938 -0.515 1 98.25 143 ARG B CA 1
ATOM 3955 C C . ARG B 1 143 ? -4.316 -30.141 -2.023 1 98.25 143 ARG B C 1
ATOM 3957 O O . ARG B 1 143 ? -3.316 -30.453 -2.674 1 98.25 143 ARG B O 1
ATOM 3964 N N . HIS B 1 144 ? -5.473 -29.969 -2.525 1 98.44 144 HIS B N 1
ATOM 3965 C CA . HIS B 1 144 ? -5.664 -30.109 -3.963 1 98.44 144 HIS B CA 1
ATOM 3966 C C . HIS B 1 144 ? -4.805 -29.125 -4.738 1 98.44 144 HIS B C 1
ATOM 3968 O O . HIS B 1 144 ? -4.113 -29.5 -5.688 1 98.44 144 HIS B O 1
ATOM 3974 N N . PHE B 1 145 ? -4.836 -27.875 -4.367 1 98.75 145 PHE B N 1
ATOM 3975 C CA . PHE B 1 145 ? -4.059 -26.828 -5.023 1 98.75 145 PHE B CA 1
ATOM 3976 C C . PHE B 1 145 ? -2.572 -27.156 -4.996 1 98.75 145 PHE B C 1
ATOM 3978 O O . PHE B 1 145 ? -1.897 -27.109 -6.023 1 98.75 145 PHE B O 1
ATOM 3985 N N . HIS B 1 146 ? -2.062 -27.516 -3.824 1 98.69 146 HIS B N 1
ATOM 3986 C CA . HIS B 1 146 ? -0.646 -27.828 -3.668 1 98.69 146 HIS B CA 1
ATOM 3987 C C . HIS B 1 146 ? -0.27 -29.078 -4.461 1 98.69 146 HIS B C 1
ATOM 3989 O O . HIS B 1 146 ? 0.81 -29.141 -5.051 1 98.69 146 HIS B O 1
ATOM 3995 N N . LYS B 1 147 ? -1.146 -30.031 -4.477 1 98.5 147 LYS B N 1
ATOM 3996 C CA . LYS B 1 147 ? -0.874 -31.281 -5.199 1 98.5 147 LYS B CA 1
ATOM 3997 C C . LYS B 1 147 ? -0.72 -31.016 -6.695 1 98.5 147 LYS B C 1
ATOM 3999 O O . LYS B 1 147 ? 0.199 -31.547 -7.328 1 98.5 147 LYS B O 1
ATOM 4004 N N . GLU B 1 148 ? -1.62 -30.266 -7.262 1 98.75 148 GLU B N 1
ATOM 4005 C CA . GLU B 1 148 ? -1.572 -29.969 -8.688 1 98.75 148 GLU B CA 1
ATOM 4006 C C . GLU B 1 148 ? -0.274 -29.266 -9.07 1 98.75 148 GLU B C 1
ATOM 4008 O O . GLU B 1 148 ? 0.336 -29.578 -10.094 1 98.75 148 GLU B O 1
ATOM 4013 N N . HIS B 1 149 ? 0.179 -28.328 -8.266 1 98.69 149 HIS B N 1
ATOM 4014 C CA . HIS B 1 149 ? 1.4 -27.594 -8.578 1 98.69 149 HIS B CA 1
ATOM 4015 C C . HIS B 1 149 ? 2.639 -28.453 -8.305 1 98.69 149 HIS B C 1
ATOM 4017 O O . HIS B 1 149 ? 3.645 -28.328 -9.008 1 98.69 149 HIS B O 1
ATOM 4023 N N . SER B 1 150 ? 2.553 -29.297 -7.273 1 98.56 150 SER B N 1
ATOM 4024 C CA . SER B 1 150 ? 3.625 -30.25 -7.051 1 98.56 150 SER B CA 1
ATOM 4025 C C . SER B 1 150 ? 3.789 -31.188 -8.25 1 98.56 150 SER B C 1
ATOM 4027 O O . SER B 1 150 ? 4.902 -31.391 -8.727 1 98.56 150 SER B O 1
ATOM 4029 N N . ASN B 1 151 ? 2.682 -31.703 -8.711 1 98.69 151 ASN B N 1
ATOM 4030 C CA . ASN B 1 151 ? 2.697 -32.594 -9.875 1 98.69 151 ASN B CA 1
ATOM 4031 C C . ASN B 1 151 ? 3.307 -31.906 -11.094 1 98.69 151 ASN B C 1
ATOM 4033 O O . ASN B 1 151 ? 4.047 -32.531 -11.852 1 98.69 151 ASN B O 1
ATOM 4037 N N . ALA B 1 152 ? 2.996 -30.656 -11.312 1 98.69 152 ALA B N 1
ATOM 4038 C CA . ALA B 1 152 ? 3.523 -29.906 -12.445 1 98.69 152 ALA B CA 1
ATOM 4039 C C . ALA B 1 152 ? 5.047 -29.812 -12.383 1 98.69 152 ALA B C 1
ATOM 4041 O O . ALA B 1 152 ? 5.727 -29.969 -13.398 1 98.69 152 ALA B O 1
ATOM 4042 N N . CYS B 1 153 ? 5.582 -29.562 -11.203 1 98.5 153 CYS B N 1
ATOM 4043 C CA . CYS B 1 153 ? 7.027 -29.5 -11.008 1 98.5 153 CYS B CA 1
ATOM 4044 C C . CYS B 1 153 ? 7.664 -30.859 -11.266 1 98.5 153 CYS B C 1
ATOM 4046 O O . CYS B 1 153 ? 8.719 -30.953 -11.906 1 98.5 153 CYS B O 1
ATOM 4048 N N . GLU B 1 154 ? 6.996 -31.922 -10.812 1 98.06 154 GLU B N 1
ATOM 4049 C CA . GLU B 1 154 ? 7.555 -33.281 -10.844 1 98.06 154 GLU B CA 1
ATOM 4050 C C . GLU B 1 154 ? 7.664 -33.781 -12.281 1 98.06 154 GLU B C 1
ATOM 4052 O O . GLU B 1 154 ? 8.438 -34.688 -12.555 1 98.06 154 GLU B O 1
ATOM 4057 N N . LYS B 1 155 ? 6.914 -33.219 -13.141 1 98.31 155 LYS B N 1
ATOM 4058 C CA . LYS B 1 155 ? 7.035 -33.594 -14.547 1 98.31 155 LYS B CA 1
ATOM 4059 C C . LYS B 1 155 ? 8.422 -33.25 -15.078 1 98.31 155 LYS B C 1
ATOM 4061 O O . LYS B 1 155 ? 8.883 -33.844 -16.062 1 98.31 155 LYS B O 1
ATOM 4066 N N . VAL B 1 156 ? 9.07 -32.25 -14.5 1 97.88 156 VAL B N 1
ATOM 4067 C CA . VAL B 1 156 ? 10.422 -31.875 -14.898 1 97.88 156 VAL B CA 1
ATOM 4068 C C . VAL B 1 156 ? 11.438 -32.531 -13.969 1 97.88 156 VAL B C 1
ATOM 4070 O O . VAL B 1 156 ? 12.391 -33.156 -14.43 1 97.88 156 VAL B O 1
ATOM 4073 N N . ASN B 1 157 ? 11.195 -32.344 -12.695 1 97.56 157 ASN B N 1
ATOM 4074 C CA . ASN B 1 157 ? 12.062 -32.938 -11.68 1 97.56 157 ASN B CA 1
ATOM 4075 C C . ASN B 1 157 ? 11.359 -33.031 -10.328 1 97.56 157 ASN B C 1
ATOM 4077 O O . ASN B 1 157 ? 10.781 -32.031 -9.867 1 97.56 157 ASN B O 1
ATOM 4081 N N . LYS B 1 158 ? 11.492 -34.094 -9.609 1 96.56 158 LYS B N 1
ATOM 4082 C CA . LYS B 1 158 ? 10.773 -34.375 -8.375 1 96.56 158 LYS B CA 1
ATOM 4083 C C . LYS B 1 158 ? 11.281 -33.5 -7.223 1 96.56 158 LYS B C 1
ATOM 4085 O O . LYS B 1 158 ? 10.609 -33.375 -6.199 1 96.56 158 LYS B O 1
ATOM 4090 N N . LYS B 1 159 ? 12.406 -32.938 -7.398 1 97.62 159 LYS B N 1
ATOM 4091 C CA . LYS B 1 159 ? 13.047 -32.219 -6.289 1 97.62 159 LYS B CA 1
ATOM 4092 C C . LYS B 1 159 ? 12.664 -30.734 -6.289 1 97.62 159 LYS B C 1
ATOM 4094 O O . LYS B 1 159 ? 12.883 -30.031 -5.297 1 97.62 159 LYS B O 1
ATOM 4099 N N . LEU B 1 160 ? 12.094 -30.234 -7.363 1 98.06 160 LEU B N 1
ATOM 4100 C CA . LEU B 1 160 ? 11.859 -28.812 -7.52 1 98.06 160 LEU B CA 1
ATOM 4101 C C . LEU B 1 160 ? 10.852 -28.312 -6.488 1 98.06 160 LEU B C 1
ATOM 4103 O O . LEU B 1 160 ? 11.055 -27.25 -5.879 1 98.06 160 LEU B O 1
ATOM 4107 N N . HIS B 1 161 ? 9.812 -29.094 -6.293 1 98.06 161 HIS B N 1
ATOM 4108 C CA . HIS B 1 161 ? 8.742 -28.656 -5.398 1 98.06 161 HIS B CA 1
ATOM 4109 C C . HIS B 1 161 ? 9.25 -28.516 -3.965 1 98.06 161 HIS B C 1
ATOM 4111 O O . HIS B 1 161 ? 8.766 -27.672 -3.211 1 98.06 161 HIS B O 1
ATOM 4117 N N . LEU B 1 162 ? 10.234 -29.297 -3.559 1 97.69 162 LEU B N 1
ATOM 4118 C CA . LEU B 1 162 ? 10.805 -29.266 -2.215 1 97.69 162 LEU B CA 1
ATOM 4119 C C . LEU B 1 162 ? 11.398 -27.891 -1.906 1 97.69 162 LEU B C 1
ATOM 4121 O O . LEU B 1 162 ? 11.477 -27.5 -0.742 1 97.69 162 LEU B O 1
ATOM 4125 N N . VAL B 1 163 ? 11.789 -27.188 -2.951 1 98.38 163 VAL B N 1
ATOM 4126 C CA . VAL B 1 163 ? 12.406 -25.875 -2.781 1 98.38 163 VAL B CA 1
ATOM 4127 C C . VAL B 1 163 ? 11.383 -24.797 -3.09 1 98.38 163 VAL B C 1
ATOM 4129 O O . VAL B 1 163 ? 11.297 -23.797 -2.373 1 98.38 163 VAL B O 1
ATOM 4132 N N . PHE B 1 164 ? 10.586 -24.969 -4.117 1 98.69 164 PHE B N 1
ATOM 4133 C CA . PHE B 1 164 ? 9.703 -23.922 -4.617 1 98.69 164 PHE B CA 1
ATOM 4134 C C . PHE B 1 164 ? 8.57 -23.656 -3.641 1 98.69 164 PHE B C 1
ATOM 4136 O O . PHE B 1 164 ? 8.102 -22.516 -3.512 1 98.69 164 PHE B O 1
ATOM 4143 N N . LYS B 1 165 ? 8.125 -24.688 -2.869 1 98.69 165 LYS B N 1
ATOM 4144 C CA . LYS B 1 165 ? 7.043 -24.516 -1.908 1 98.69 165 LYS B CA 1
ATOM 4145 C C . LYS B 1 165 ? 7.484 -23.656 -0.726 1 98.69 165 LYS B C 1
ATOM 4147 O O . LYS B 1 165 ? 6.871 -22.625 -0.431 1 98.69 165 LYS B O 1
ATOM 4152 N N . PRO B 1 166 ? 8.602 -23.984 -0.062 1 98.5 166 PRO B N 1
ATOM 4153 C CA . PRO B 1 166 ? 9.023 -23.094 1.02 1 98.5 166 PRO B CA 1
ATOM 4154 C C . PRO B 1 166 ? 9.453 -21.719 0.516 1 98.5 166 PRO B C 1
ATOM 4156 O O . PRO B 1 166 ? 9.336 -20.719 1.237 1 98.5 166 PRO B O 1
ATOM 4159 N N . TRP B 1 167 ? 9.977 -21.656 -0.745 1 98.62 167 TRP B N 1
ATOM 4160 C CA . TRP B 1 167 ? 10.312 -20.359 -1.33 1 98.62 167 TRP B CA 1
ATOM 4161 C C . TRP B 1 167 ? 9.07 -19.484 -1.481 1 98.62 167 TRP B C 1
ATOM 4163 O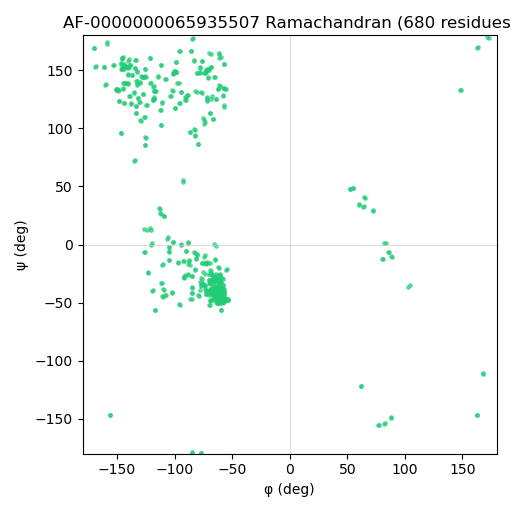 O . TRP B 1 167 ? 9.125 -18.281 -1.244 1 98.62 167 TRP B O 1
ATOM 4173 N N . CYS B 1 168 ? 8.008 -20.109 -1.817 1 98.56 168 CYS B N 1
ATOM 4174 C CA . CYS B 1 168 ? 6.734 -19.406 -1.919 1 98.56 168 CYS B CA 1
ATOM 4175 C C . CYS B 1 168 ? 6.285 -18.875 -0.558 1 98.56 168 CYS B C 1
ATOM 4177 O O . CYS B 1 168 ? 5.816 -17.75 -0.444 1 98.56 168 CYS B O 1
ATOM 4179 N N . ASP B 1 169 ? 6.465 -19.703 0.482 1 98.06 169 ASP B N 1
ATOM 4180 C CA . ASP B 1 169 ? 6.129 -19.297 1.843 1 98.06 169 ASP B CA 1
ATOM 4181 C C . ASP B 1 169 ? 6.922 -18.062 2.262 1 98.06 169 ASP B C 1
ATOM 4183 O O . ASP B 1 169 ? 6.387 -17.172 2.92 1 98.06 169 ASP B O 1
ATOM 4187 N N . GLU B 1 170 ? 8.109 -18.062 1.836 1 97.44 170 GLU B N 1
ATOM 4188 C CA . GLU B 1 170 ? 8.992 -16.953 2.199 1 97.44 170 GLU B CA 1
ATOM 4189 C C . GLU B 1 170 ? 8.625 -15.68 1.447 1 97.44 170 GLU B C 1
ATOM 4191 O O . GLU B 1 170 ? 8.641 -14.594 2.02 1 97.44 170 GLU B O 1
ATOM 4196 N N . TYR B 1 171 ? 8.344 -15.852 0.206 1 97.44 171 TYR B N 1
ATOM 4197 C CA . TYR B 1 171 ? 8.117 -14.688 -0.643 1 97.44 171 TYR B CA 1
ATOM 4198 C C . TYR B 1 171 ? 6.816 -13.984 -0.26 1 97.44 171 TYR B C 1
ATOM 4200 O O . TYR B 1 171 ? 6.785 -12.758 -0.133 1 97.44 171 TYR B O 1
ATOM 4208 N N . PHE B 1 172 ? 5.773 -14.742 -0.106 1 97.94 172 PHE B N 1
ATOM 4209 C CA . PHE B 1 172 ? 4.461 -14.164 0.137 1 97.94 172 PHE B CA 1
ATOM 4210 C C . PHE B 1 172 ? 4.18 -14.062 1.632 1 97.94 172 PHE B C 1
ATOM 4212 O O . PHE B 1 172 ? 3.156 -14.555 2.111 1 97.94 172 PHE B O 1
ATOM 4219 N N . PHE B 1 173 ? 5.055 -13.438 2.348 1 97.38 173 PHE B N 1
ATOM 4220 C CA . PHE B 1 173 ? 5 -13.242 3.791 1 97.38 173 PHE B CA 1
ATOM 4221 C C . PHE B 1 173 ? 4.922 -11.758 4.133 1 97.38 173 PHE B C 1
ATOM 4223 O O . PHE B 1 173 ? 5.703 -10.953 3.615 1 97.38 173 PHE B O 1
ATOM 4230 N N . LEU B 1 174 ? 3.908 -11.352 4.902 1 97.19 174 LEU B N 1
ATOM 4231 C CA . LEU B 1 174 ? 3.787 -9.992 5.418 1 97.19 174 LEU B CA 1
ATOM 4232 C C . LEU B 1 174 ? 4.621 -9.82 6.684 1 97.19 174 LEU B C 1
ATOM 4234 O O . LEU B 1 174 ? 4.141 -10.078 7.789 1 97.19 174 LEU B O 1
ATOM 4238 N N . LYS B 1 175 ? 5.734 -9.281 6.574 1 95.81 175 LYS B N 1
ATOM 4239 C CA . LYS B 1 175 ? 6.68 -9.203 7.684 1 95.81 175 LYS B CA 1
ATOM 4240 C C . LYS B 1 175 ? 6.117 -8.352 8.82 1 95.81 175 LYS B C 1
ATOM 4242 O O . LYS B 1 175 ? 6.219 -8.734 9.992 1 95.81 175 LYS B O 1
ATOM 4247 N N . HIS B 1 176 ? 5.449 -7.25 8.508 1 95.69 176 HIS B N 1
ATOM 4248 C CA . HIS B 1 176 ? 4.973 -6.332 9.531 1 95.69 176 HIS B CA 1
ATOM 4249 C C . HIS B 1 176 ? 3.771 -6.902 10.273 1 95.69 176 HIS B C 1
ATOM 4251 O O . HIS B 1 176 ? 3.402 -6.41 11.344 1 95.69 176 HIS B O 1
ATOM 4257 N N . ARG B 1 177 ? 3.148 -7.914 9.711 1 96.44 177 ARG B N 1
ATOM 4258 C CA . ARG B 1 177 ? 2.021 -8.586 10.352 1 96.44 177 ARG B CA 1
ATOM 4259 C C . ARG B 1 177 ? 2.441 -9.938 10.922 1 96.44 177 ARG B C 1
ATOM 4261 O O . ARG B 1 177 ? 1.688 -10.562 11.672 1 96.44 177 ARG B O 1
ATOM 4268 N N . ASN B 1 178 ? 3.578 -10.391 10.547 1 95.62 178 ASN B N 1
ATOM 4269 C CA . ASN B 1 178 ? 4.051 -11.727 10.875 1 95.62 178 ASN B CA 1
ATOM 4270 C C . ASN B 1 178 ? 3.057 -12.797 10.438 1 95.62 178 A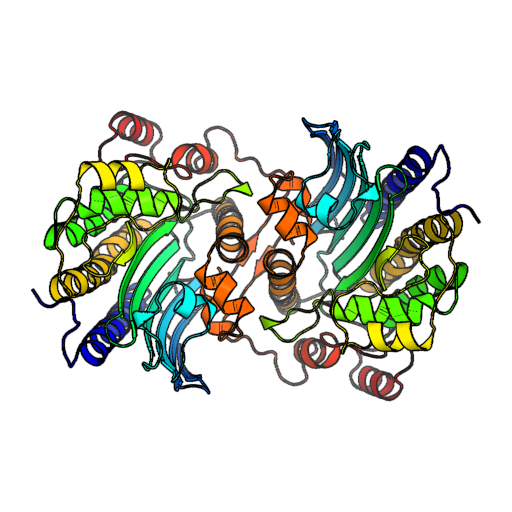SN B C 1
ATOM 4272 O O . ASN B 1 178 ? 2.662 -13.648 11.234 1 95.62 178 ASN B O 1
ATOM 4276 N N . GLU B 1 179 ? 2.609 -12.703 9.219 1 97.19 179 GLU B N 1
ATOM 4277 C CA . GLU B 1 179 ? 1.683 -13.68 8.648 1 97.19 179 GLU B CA 1
ATOM 4278 C C . GLU B 1 179 ? 1.95 -13.891 7.16 1 97.19 179 GLU B C 1
ATOM 4280 O O . GLU B 1 179 ? 2.416 -12.984 6.473 1 97.19 179 GLU B O 1
ATOM 4285 N N . SER B 1 180 ? 1.632 -15.102 6.684 1 98.12 180 SER B N 1
ATOM 4286 C CA . SER B 1 180 ? 1.612 -15.352 5.242 1 98.12 180 SER B CA 1
ATOM 4287 C C . SER B 1 180 ? 0.405 -14.688 4.586 1 98.12 180 SER B C 1
ATOM 4289 O O . SER B 1 180 ? -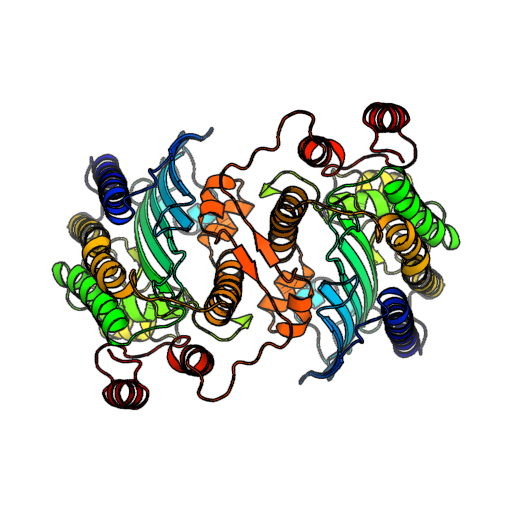0.644 -14.531 5.215 1 98.12 180 SER B O 1
ATOM 4291 N N . ARG B 1 181 ? 0.53 -14.266 3.381 1 98.06 181 ARG B N 1
ATOM 4292 C CA . ARG B 1 181 ? -0.614 -13.711 2.666 1 98.06 181 ARG B CA 1
ATOM 4293 C C . ARG B 1 181 ? -1.716 -14.75 2.5 1 98.06 181 ARG B C 1
ATOM 4295 O O . ARG B 1 181 ? -2.902 -14.422 2.588 1 98.06 181 ARG B O 1
ATOM 4302 N N . GLY B 1 182 ? -1.338 -15.922 2.27 1 98.19 182 GLY B N 1
ATOM 4303 C CA . GLY B 1 182 ? -2.207 -17.078 2.109 1 98.19 182 GLY B CA 1
ATOM 4304 C C . GLY B 1 182 ? -1.517 -18.391 2.412 1 98.19 182 GLY B C 1
ATOM 4305 O O . GLY B 1 182 ? -0.679 -18.469 3.314 1 98.19 182 GLY B O 1
ATOM 4306 N N . ILE B 1 183 ? -1.914 -19.438 1.686 1 98.62 183 ILE B N 1
ATOM 4307 C CA . ILE B 1 183 ? -1.396 -20.766 1.979 1 98.62 183 ILE B CA 1
ATOM 4308 C C . ILE B 1 183 ? -0.198 -21.062 1.082 1 98.62 183 ILE B C 1
ATOM 4310 O O . ILE B 1 183 ? 0.391 -22.141 1.16 1 98.62 183 ILE B O 1
ATOM 4314 N N . GLY B 1 184 ? 0.167 -20.156 0.245 1 98.44 184 GLY B N 1
ATOM 4315 C CA . GLY B 1 184 ? 1.293 -20.344 -0.654 1 98.44 184 GLY B CA 1
ATOM 4316 C C . GLY B 1 184 ? 0.967 -21.25 -1.837 1 98.44 184 GLY B C 1
ATOM 4317 O O . GLY B 1 184 ? -0.19 -21.328 -2.252 1 98.44 184 GLY B O 1
ATOM 4318 N N . GLY B 1 185 ? 1.912 -21.844 -2.367 1 98.69 185 GLY B N 1
ATOM 4319 C CA . GLY B 1 185 ? 1.984 -22.688 -3.545 1 98.69 185 GLY B CA 1
ATOM 4320 C C . GLY B 1 185 ? 3.406 -22.969 -3.998 1 98.69 185 GLY B C 1
ATOM 4321 O O . GLY B 1 185 ? 4.184 -23.594 -3.275 1 98.69 185 GLY B O 1
ATOM 4322 N N . ILE B 1 186 ? 3.77 -22.391 -5.16 1 98.81 186 ILE B N 1
ATOM 4323 C CA . ILE B 1 186 ? 5.148 -22.5 -5.625 1 98.81 186 ILE B CA 1
ATOM 4324 C C . ILE B 1 186 ? 5.652 -21.125 -6.07 1 98.81 186 ILE B C 1
ATOM 4326 O O . ILE B 1 186 ? 4.871 -20.297 -6.539 1 98.81 186 ILE B O 1
ATOM 4330 N N . PHE B 1 187 ? 6.895 -20.938 -5.906 1 98.69 187 PHE B N 1
ATOM 4331 C CA . PHE B 1 187 ? 7.566 -19.719 -6.375 1 98.69 187 PHE B CA 1
ATOM 4332 C C . PHE B 1 187 ? 9.008 -20.016 -6.766 1 98.69 187 PHE B C 1
ATOM 4334 O O . PHE B 1 187 ? 9.703 -20.766 -6.066 1 98.69 187 PHE B O 1
ATOM 4341 N N . TYR B 1 188 ? 9.461 -19.578 -7.887 1 98.06 188 TYR B N 1
ATOM 4342 C CA . TYR B 1 188 ? 10.859 -19.641 -8.312 1 98.06 188 TYR B CA 1
ATOM 4343 C C . TYR B 1 188 ? 11.25 -18.406 -9.109 1 98.06 188 TYR B C 1
ATOM 4345 O O . TYR B 1 188 ? 10.398 -17.766 -9.734 1 98.06 188 TYR B O 1
ATOM 4353 N N . ASP B 1 189 ? 12.406 -18.062 -9.062 1 96.69 189 ASP B N 1
ATOM 4354 C CA . ASP B 1 189 ? 12.969 -16.922 -9.789 1 96.69 189 ASP B CA 1
ATOM 4355 C C . ASP B 1 189 ? 14.406 -17.203 -10.211 1 96.69 189 ASP B C 1
ATOM 4357 O O . ASP B 1 189 ? 15.07 -18.062 -9.648 1 96.69 189 ASP B O 1
ATOM 4361 N N . TYR B 1 190 ? 14.82 -16.562 -11.359 1 94.38 190 TYR B N 1
ATOM 4362 C CA . TYR B 1 190 ? 16.188 -16.594 -11.844 1 94.38 190 TYR B CA 1
ATOM 4363 C C . TYR B 1 190 ? 16.641 -18.016 -12.125 1 94.38 190 TYR B C 1
ATOM 4365 O O . TYR B 1 190 ? 17.781 -18.391 -11.812 1 94.38 190 TYR B O 1
ATOM 4373 N N . GLN B 1 191 ? 15.734 -18.844 -12.586 1 96.31 191 GLN B N 1
ATOM 4374 C CA . GLN B 1 191 ? 16.125 -20.172 -13.055 1 96.31 191 GLN B CA 1
ATOM 4375 C C . GLN B 1 191 ? 16.828 -20.094 -14.406 1 96.31 191 GLN B C 1
ATOM 4377 O O . GLN B 1 191 ? 16.172 -19.938 -15.438 1 96.31 191 GLN B O 1
ATOM 4382 N N . ASP B 1 192 ? 18.141 -20.234 -14.422 1 93 192 ASP B N 1
ATOM 4383 C CA . ASP B 1 192 ? 18.938 -19.906 -15.594 1 93 192 ASP B CA 1
ATOM 4384 C C . ASP B 1 192 ? 19.781 -21.109 -16.031 1 93 192 ASP B C 1
ATOM 4386 O O . ASP B 1 192 ? 20.797 -20.938 -16.719 1 93 192 ASP B O 1
ATOM 4390 N N . GLY B 1 193 ? 19.531 -22.266 -15.523 1 88.56 193 GLY B N 1
ATOM 4391 C CA . GLY B 1 193 ? 20.25 -23.469 -15.906 1 88.56 193 GLY B CA 1
ATOM 4392 C C . GLY B 1 193 ? 21.562 -23.641 -15.172 1 88.56 193 GLY B C 1
ATOM 4393 O O . GLY B 1 193 ? 22.281 -24.609 -15.398 1 88.56 193 GLY B O 1
ATOM 4394 N N . SER B 1 194 ? 21.906 -22.703 -14.25 1 87 194 SER B N 1
ATOM 4395 C CA . SER B 1 194 ? 23.172 -22.766 -13.523 1 87 194 SER B CA 1
ATOM 4396 C C . SER B 1 194 ? 23.156 -23.859 -12.469 1 87 194 SER B C 1
ATOM 4398 O O . SER B 1 194 ? 24.203 -24.219 -11.922 1 87 194 SER B O 1
ATOM 4400 N N . GLY B 1 195 ? 22.016 -24.438 -12.242 1 88.44 195 GLY B N 1
ATOM 4401 C CA . GLY B 1 195 ? 21.938 -25.562 -11.328 1 88.44 195 GLY B CA 1
ATOM 4402 C C . GLY B 1 195 ? 21.375 -25.188 -9.969 1 88.44 195 GLY B C 1
ATOM 4403 O O . GLY B 1 195 ? 20.703 -26 -9.336 1 88.44 195 GLY B O 1
ATOM 4404 N N . ASN B 1 196 ? 21.703 -24.016 -9.508 1 91.25 196 ASN B N 1
ATOM 4405 C CA . ASN B 1 196 ? 21.141 -23.594 -8.234 1 91.25 196 ASN B CA 1
ATOM 4406 C C . ASN B 1 196 ? 19.625 -23.375 -8.328 1 91.25 196 ASN B C 1
ATOM 4408 O O . ASN B 1 196 ? 19.172 -22.625 -9.188 1 91.25 196 ASN B O 1
ATOM 4412 N N . ILE B 1 197 ? 19 -24.047 -7.398 1 95.5 197 ILE B N 1
ATOM 4413 C CA . ILE B 1 197 ? 17.547 -24 -7.492 1 95.5 197 ILE B CA 1
ATOM 4414 C C . ILE B 1 197 ? 17.031 -22.766 -6.754 1 95.5 197 ILE B C 1
ATOM 4416 O O . ILE B 1 197 ? 16.219 -22 -7.293 1 95.5 197 ILE B O 1
ATOM 4420 N N . TYR B 1 198 ? 17.516 -22.516 -5.531 1 97.06 198 TYR B N 1
ATOM 4421 C CA . TYR B 1 198 ? 17.109 -21.344 -4.75 1 97.06 198 TYR B CA 1
ATOM 4422 C C . TYR B 1 198 ? 18.016 -20.156 -5.035 1 97.06 198 TYR B C 1
ATOM 4424 O O . TYR B 1 198 ? 19.25 -20.266 -4.898 1 97.06 198 TYR B O 1
ATOM 4432 N N . LYS B 1 199 ? 17.469 -19.078 -5.43 1 93.12 199 LYS B N 1
ATOM 4433 C CA . LYS B 1 199 ? 18.234 -17.875 -5.754 1 93.12 199 LYS B CA 1
ATOM 4434 C C . LYS B 1 199 ? 17.828 -16.703 -4.883 1 93.12 199 LYS B C 1
ATOM 4436 O O . LYS B 1 199 ? 18.109 -15.547 -5.211 1 93.12 199 LYS B O 1
ATOM 4441 N N . GLY B 1 200 ? 17.078 -16.938 -3.822 1 91.56 200 GLY B N 1
ATOM 4442 C CA . GLY B 1 200 ? 16.672 -15.891 -2.898 1 91.56 200 GLY B CA 1
ATOM 4443 C C . GLY B 1 200 ? 17.781 -15.469 -1.952 1 91.56 200 GLY B C 1
ATOM 4444 O O . GLY B 1 200 ? 18.906 -15.992 -2.02 1 91.56 200 GLY B O 1
ATOM 4445 N N . SER B 1 201 ? 17.5 -14.562 -1.11 1 90.75 201 SER B N 1
ATOM 4446 C CA . SER B 1 201 ? 18.516 -13.961 -0.26 1 90.75 201 SER B CA 1
ATOM 4447 C C . SER B 1 201 ? 18.422 -14.484 1.171 1 90.75 201 SER B C 1
ATOM 4449 O O . SER B 1 201 ? 19.266 -14.156 2.012 1 90.75 201 SER B O 1
ATOM 4451 N N . ASN B 1 202 ? 17.422 -15.281 1.456 1 94.5 202 ASN B N 1
ATOM 4452 C CA . ASN B 1 202 ? 17.234 -15.766 2.82 1 94.5 202 ASN B CA 1
ATOM 4453 C C . ASN B 1 202 ? 18.031 -17.031 3.078 1 94.5 202 ASN B C 1
ATOM 4455 O O . ASN B 1 202 ? 17.531 -18.141 2.896 1 94.5 202 ASN B O 1
ATOM 4459 N N . LYS B 1 203 ? 19.234 -16.984 3.67 1 93.06 203 LYS B N 1
ATOM 4460 C CA . LYS B 1 203 ? 20.141 -18.109 3.84 1 93.06 203 LYS B CA 1
ATOM 4461 C C . LYS B 1 203 ? 19.766 -18.938 5.062 1 93.06 203 LYS B C 1
ATOM 4463 O O . LYS B 1 203 ? 20.281 -20.047 5.254 1 93.06 203 LYS B O 1
ATOM 4468 N N . ASP B 1 204 ? 18.828 -18.422 5.789 1 93.69 204 ASP B N 1
ATOM 4469 C CA . ASP B 1 204 ? 18.406 -19.125 6.984 1 93.69 204 ASP B CA 1
ATOM 4470 C C . ASP B 1 204 ? 17.062 -19.812 6.766 1 93.69 204 ASP B C 1
ATOM 4472 O O . ASP B 1 204 ? 16.547 -20.5 7.652 1 93.69 204 ASP B O 1
ATOM 4476 N N . GLY B 1 205 ? 16.484 -19.641 5.605 1 95.25 205 GLY B N 1
ATOM 4477 C CA . GLY B 1 205 ? 15.156 -20.156 5.348 1 95.25 205 GLY B CA 1
ATOM 4478 C C . GLY B 1 205 ? 15.156 -21.609 4.879 1 95.25 205 GLY B C 1
ATOM 4479 O O . GLY B 1 205 ? 16.203 -22.141 4.512 1 95.25 205 GLY B O 1
ATOM 4480 N N . ASN B 1 206 ? 13.992 -22.156 4.91 1 96 206 ASN B N 1
ATOM 4481 C CA . ASN B 1 206 ? 13.836 -23.562 4.543 1 96 206 ASN B CA 1
ATOM 4482 C C . ASN B 1 206 ? 14.125 -23.797 3.062 1 96 206 ASN B C 1
ATOM 4484 O O . ASN B 1 206 ? 14.633 -24.844 2.682 1 96 206 ASN B O 1
ATOM 4488 N N . ALA B 1 207 ? 13.758 -22.891 2.225 1 97.56 207 ALA B N 1
ATOM 4489 C CA . ALA B 1 207 ? 14.023 -23.031 0.794 1 97.56 207 ALA B CA 1
ATOM 4490 C C . ALA B 1 207 ? 15.516 -23.172 0.52 1 97.56 207 ALA B C 1
ATOM 4492 O O . ALA B 1 207 ? 15.93 -24.031 -0.259 1 97.56 207 ALA B O 1
ATOM 4493 N N . TYR B 1 208 ? 16.312 -22.344 1.146 1 97.44 208 TYR B N 1
ATOM 4494 C CA . TYR B 1 208 ? 17.766 -22.375 0.998 1 97.44 208 TYR B CA 1
ATOM 4495 C C . TYR B 1 208 ? 18.328 -23.719 1.485 1 97.44 208 TYR B C 1
ATOM 4497 O O . TYR B 1 208 ? 19.141 -24.344 0.801 1 97.44 208 TYR B O 1
ATOM 4505 N N . LYS B 1 209 ? 17.891 -24.094 2.668 1 97.12 209 LYS B N 1
ATOM 4506 C CA . LYS B 1 209 ? 18.375 -25.344 3.254 1 97.12 209 LYS B CA 1
ATOM 4507 C C . LYS B 1 209 ? 18.078 -26.531 2.34 1 97.12 209 LYS B C 1
ATOM 4509 O O . LYS B 1 209 ? 18.938 -27.375 2.104 1 97.12 209 LYS B O 1
ATOM 4514 N N . GLU B 1 210 ? 16.844 -26.562 1.87 1 97.12 210 GLU B N 1
ATOM 4515 C CA . GLU B 1 210 ? 16.469 -27.656 0.985 1 97.12 210 GLU B CA 1
ATOM 4516 C C . GLU B 1 210 ? 17.266 -27.641 -0.31 1 97.12 210 GLU B C 1
ATOM 4518 O O . GLU B 1 210 ? 17.688 -28.688 -0.811 1 97.12 210 GLU B O 1
ATOM 4523 N N . SER B 1 211 ? 17.406 -26.484 -0.897 1 97.38 211 SER B N 1
ATOM 4524 C CA . SER B 1 211 ? 18.188 -26.344 -2.115 1 97.38 211 SER B CA 1
ATOM 4525 C C . SER B 1 211 ? 19.625 -26.844 -1.906 1 97.38 211 SER B C 1
ATOM 4527 O O . SER B 1 211 ? 20.172 -27.547 -2.76 1 97.38 211 SER B O 1
ATOM 4529 N N . ASN B 1 212 ? 20.203 -26.469 -0.791 1 96.44 212 ASN B N 1
ATOM 4530 C CA . ASN B 1 212 ? 21.562 -26.906 -0.469 1 96.44 212 ASN B CA 1
ATOM 4531 C C . ASN B 1 212 ? 21.641 -28.422 -0.317 1 96.44 212 ASN B C 1
ATOM 4533 O O . ASN B 1 212 ? 22.625 -29.047 -0.733 1 96.44 212 ASN B O 1
ATOM 4537 N N . ASN B 1 213 ? 20.688 -28.969 0.295 1 96.94 213 ASN B N 1
ATOM 4538 C CA . ASN B 1 213 ? 20.641 -30.422 0.463 1 96.94 213 ASN B CA 1
ATOM 4539 C C . ASN B 1 213 ? 20.578 -31.141 -0.881 1 96.94 213 ASN B C 1
ATOM 4541 O O . ASN B 1 213 ? 21.188 -32.188 -1.055 1 96.94 213 ASN B O 1
ATOM 4545 N N . ILE B 1 214 ? 19.844 -30.625 -1.799 1 96.38 214 ILE B N 1
ATOM 4546 C CA . ILE B 1 214 ? 19.656 -31.219 -3.115 1 96.38 214 ILE B CA 1
ATOM 4547 C C . ILE B 1 214 ? 20.922 -31.047 -3.949 1 96.38 214 ILE B C 1
ATOM 4549 O O . ILE B 1 214 ? 21.312 -31.969 -4.68 1 96.38 214 ILE B O 1
ATOM 4553 N N . GLY B 1 215 ? 21.516 -29.891 -3.799 1 94.75 215 GLY B N 1
ATOM 4554 C CA . GLY B 1 215 ? 22.672 -29.578 -4.617 1 94.75 215 GLY B CA 1
ATOM 4555 C C . GLY B 1 215 ? 22.312 -29.062 -5.996 1 94.75 215 GLY B C 1
ATOM 4556 O O . GLY B 1 215 ? 21.266 -28.453 -6.172 1 94.75 215 GLY B O 1
ATOM 4557 N N . GLU B 1 216 ? 23.172 -29.25 -6.906 1 93.5 216 GLU B N 1
ATOM 4558 C CA . GLU B 1 216 ? 22.969 -28.688 -8.234 1 93.5 216 GLU B CA 1
ATOM 4559 C C . GLU B 1 216 ? 22.047 -29.578 -9.07 1 93.5 216 GLU B C 1
ATOM 4561 O O . GLU B 1 216 ? 22.188 -30.812 -9.07 1 93.5 216 GLU B O 1
ATOM 4566 N N . LEU B 1 217 ? 21.141 -28.953 -9.633 1 92.88 217 LEU B N 1
ATOM 4567 C CA . LEU B 1 217 ? 20.266 -29.609 -10.594 1 92.88 217 LEU B CA 1
ATOM 4568 C C . LEU B 1 217 ? 20.484 -29.062 -12 1 92.88 217 LEU B C 1
ATOM 4570 O O . LEU B 1 217 ? 20.266 -27.875 -12.25 1 92.88 217 LEU B O 1
ATOM 4574 N N . ASN B 1 218 ? 20.938 -29.875 -12.852 1 89 218 ASN B N 1
ATOM 4575 C CA . ASN B 1 218 ? 21.234 -29.438 -14.211 1 89 218 ASN B CA 1
ATOM 4576 C C . ASN B 1 218 ? 19.984 -29.406 -15.086 1 89 218 ASN B C 1
ATOM 4578 O O . ASN B 1 218 ? 19.609 -30.422 -15.68 1 89 218 ASN B O 1
ATOM 4582 N N . LEU B 1 219 ? 19.328 -28.297 -15.18 1 94.38 219 LEU B N 1
ATOM 4583 C CA . LEU B 1 219 ? 18.172 -28.078 -16.047 1 94.38 219 LEU B CA 1
ATOM 4584 C C . LEU B 1 219 ? 18.516 -27.125 -17.172 1 94.38 219 LEU B C 1
ATOM 4586 O O . LEU B 1 219 ? 19.031 -26.031 -16.938 1 94.38 219 LEU B O 1
ATOM 4590 N N . ASN B 1 220 ? 18.328 -27.594 -18.391 1 94.31 220 ASN B N 1
ATOM 4591 C CA . ASN B 1 220 ? 18.594 -26.734 -19.531 1 94.31 220 ASN B CA 1
ATOM 4592 C C . ASN B 1 220 ? 17.391 -25.844 -19.859 1 94.31 220 ASN B C 1
ATOM 4594 O O . ASN B 1 220 ? 16.375 -25.891 -19.172 1 94.31 220 ASN B O 1
ATOM 4598 N N . TRP B 1 221 ? 17.5 -25.047 -20.875 1 96.56 221 TRP B N 1
ATOM 4599 C CA . TRP B 1 221 ? 16.453 -24.094 -21.266 1 96.56 221 TRP B CA 1
ATOM 4600 C C . TRP B 1 221 ? 15.141 -24.812 -21.531 1 96.56 221 TRP B C 1
ATOM 4602 O O . TRP B 1 221 ? 14.078 -24.375 -21.078 1 96.56 221 TRP B O 1
ATOM 4612 N N . ASN B 1 222 ? 15.234 -25.938 -22.188 1 96.94 222 ASN B N 1
ATOM 4613 C CA . ASN B 1 222 ? 14.023 -26.688 -22.547 1 96.94 222 ASN B CA 1
ATOM 4614 C C . ASN B 1 222 ? 13.32 -27.234 -21.312 1 96.94 222 ASN B C 1
ATOM 4616 O O . ASN B 1 222 ? 12.094 -27.281 -21.25 1 96.94 222 ASN B O 1
ATOM 4620 N N . ASN B 1 223 ? 14.094 -27.703 -20.391 1 97.12 223 ASN B N 1
ATOM 4621 C CA . ASN B 1 223 ? 13.516 -28.156 -19.125 1 97.12 223 ASN B CA 1
ATOM 4622 C C . ASN B 1 223 ? 12.758 -27.031 -18.422 1 97.12 223 ASN B C 1
ATOM 4624 O O . ASN B 1 223 ? 11.641 -27.25 -17.938 1 97.12 223 ASN B O 1
ATOM 4628 N N . LEU B 1 224 ? 13.406 -25.922 -18.422 1 97.75 224 LEU B N 1
ATOM 4629 C CA . LEU B 1 224 ? 12.82 -24.797 -17.703 1 97.75 224 LEU B CA 1
ATOM 4630 C C . LEU B 1 224 ? 11.625 -24.219 -18.453 1 97.75 224 LEU B C 1
ATOM 4632 O O . LEU B 1 224 ? 10.664 -23.75 -17.844 1 97.75 224 LEU B O 1
ATOM 4636 N N . PHE B 1 225 ? 11.695 -24.219 -19.766 1 98.38 225 PHE B N 1
ATOM 4637 C CA . PHE B 1 225 ? 10.539 -23.891 -20.578 1 98.38 225 PHE B CA 1
ATOM 4638 C C . PHE B 1 225 ? 9.375 -24.812 -20.281 1 98.38 225 PHE B C 1
ATOM 4640 O O . PHE B 1 225 ? 8.242 -24.359 -20.094 1 98.38 225 PHE B O 1
ATOM 4647 N N . ALA B 1 226 ? 9.664 -26.078 -20.188 1 98.5 226 ALA B N 1
ATOM 4648 C CA . ALA B 1 226 ? 8.641 -27.078 -19.859 1 98.5 226 ALA B CA 1
ATOM 4649 C C . ALA B 1 226 ? 8.078 -26.844 -18.469 1 98.5 226 ALA B C 1
ATOM 4651 O O . ALA B 1 226 ? 6.891 -27.078 -18.219 1 98.5 226 ALA B O 1
ATOM 4652 N N . LEU B 1 227 ? 8.945 -26.453 -17.578 1 98.44 227 LEU B N 1
ATOM 4653 C CA . LEU B 1 227 ? 8.5 -26.156 -16.234 1 98.44 227 LEU B CA 1
ATOM 4654 C C . LEU B 1 227 ? 7.457 -25.047 -16.234 1 98.44 227 LEU B C 1
ATOM 4656 O O . LEU B 1 227 ? 6.395 -25.172 -15.625 1 98.44 227 LEU B O 1
ATOM 4660 N N . ALA B 1 228 ? 7.758 -23.953 -16.953 1 98.56 228 ALA B N 1
ATOM 4661 C CA . ALA B 1 228 ? 6.82 -22.844 -17.062 1 98.56 228 ALA B CA 1
ATOM 4662 C C . ALA B 1 228 ? 5.5 -23.297 -17.688 1 98.56 228 ALA B C 1
ATOM 4664 O O . ALA B 1 228 ? 4.426 -22.922 -17.219 1 98.56 228 ALA B O 1
ATOM 4665 N N . GLU B 1 229 ? 5.617 -24.078 -18.688 1 98.56 229 GLU B N 1
ATOM 4666 C CA . GLU B 1 229 ? 4.434 -24.578 -19.391 1 98.56 229 GLU B CA 1
ATOM 4667 C C . GLU B 1 229 ? 3.584 -25.453 -18.469 1 98.56 229 GLU B C 1
ATOM 4669 O O . GLU B 1 229 ? 2.375 -25.234 -18.344 1 98.56 229 GLU B O 1
ATOM 4674 N N . ASN B 1 230 ? 4.219 -26.406 -17.797 1 98.69 230 ASN B N 1
ATOM 4675 C CA . ASN B 1 230 ? 3.518 -27.312 -16.891 1 98.69 230 ASN B CA 1
ATOM 4676 C C . ASN B 1 230 ? 2.846 -26.562 -15.75 1 98.69 230 ASN B C 1
ATOM 4678 O O . ASN B 1 230 ? 1.685 -26.812 -15.43 1 98.69 230 ASN B O 1
ATOM 4682 N N . CYS B 1 231 ? 3.592 -25.688 -15.164 1 98.62 231 CYS B N 1
ATOM 4683 C CA . CYS B 1 231 ? 3.064 -24.938 -14.031 1 98.62 231 CYS B CA 1
ATOM 4684 C C . CYS B 1 231 ? 1.925 -24.031 -14.469 1 98.62 231 CYS B C 1
ATOM 4686 O O . CYS B 1 231 ? 0.931 -23.875 -13.75 1 98.62 231 CYS B O 1
ATOM 4688 N N . GLY B 1 232 ? 2.074 -23.359 -15.609 1 98.38 232 GLY B N 1
ATOM 4689 C CA . GLY B 1 232 ? 0.988 -22.562 -16.141 1 98.38 232 GLY B CA 1
ATOM 4690 C C . GLY B 1 232 ? -0.286 -23.344 -16.375 1 98.38 232 GLY B C 1
ATOM 4691 O O . GLY B 1 232 ? -1.377 -22.891 -16.016 1 98.38 232 GLY B O 1
ATOM 4692 N N . GLU B 1 233 ? -0.149 -24.516 -16.844 1 97.31 233 GLU B N 1
ATOM 4693 C CA . GLU B 1 233 ? -1.282 -25.375 -17.172 1 97.31 233 GLU B CA 1
ATOM 4694 C C . GLU B 1 233 ? -1.929 -25.953 -15.914 1 97.31 233 GLU B C 1
ATOM 4696 O O . GLU B 1 233 ? -3.096 -26.344 -15.93 1 97.31 233 GLU B O 1
ATOM 4701 N N . ALA B 1 234 ? -1.185 -26.016 -14.891 1 98.38 234 ALA B N 1
ATOM 4702 C CA . ALA B 1 234 ? -1.69 -26.578 -13.641 1 98.38 234 ALA B CA 1
ATOM 4703 C C . ALA B 1 234 ? -2.715 -25.641 -13 1 98.38 234 ALA B C 1
ATOM 4705 O O . ALA B 1 234 ? -3.449 -26.031 -12.094 1 98.38 234 ALA B O 1
ATOM 4706 N N . PHE B 1 235 ? -2.762 -24.422 -13.43 1 97.88 235 PHE B N 1
ATOM 4707 C CA . PHE B 1 235 ? -3.607 -23.422 -12.797 1 97.88 235 PHE B CA 1
ATOM 4708 C C . PHE B 1 235 ? -5.074 -23.828 -12.844 1 97.88 235 PHE B C 1
ATOM 4710 O O . PHE B 1 235 ? -5.727 -23.953 -11.805 1 97.88 235 PHE B O 1
ATOM 4717 N N . LEU B 1 236 ? -5.617 -24.078 -14.008 1 97.94 236 LEU B N 1
ATOM 4718 C CA . LEU B 1 236 ? -7.043 -24.344 -14.156 1 97.94 236 LEU B CA 1
ATOM 4719 C C . LEU B 1 236 ? -7.445 -25.609 -13.406 1 97.94 236 LEU B C 1
ATOM 4721 O O . LEU B 1 236 ? -8.461 -25.625 -12.703 1 97.94 236 LEU B O 1
ATOM 4725 N N . SER B 1 237 ? -6.594 -26.656 -13.492 1 98.25 237 SER B N 1
ATOM 4726 C CA . SER B 1 237 ? -6.906 -27.906 -12.805 1 98.25 237 SER B CA 1
ATOM 4727 C C . SER B 1 237 ? -6.852 -27.734 -11.289 1 98.25 237 SER B C 1
ATOM 4729 O O . SER B 1 237 ? -7.508 -28.469 -10.555 1 98.25 237 SER B O 1
ATOM 4731 N N . SER B 1 238 ? -6.07 -26.766 -10.836 1 98.69 238 SER B N 1
ATOM 4732 C CA . SER B 1 238 ? -5.906 -26.562 -9.398 1 98.69 238 SER B CA 1
ATOM 4733 C C . SER B 1 238 ? -7.02 -25.688 -8.836 1 98.69 238 SER B C 1
ATOM 4735 O O . SER B 1 238 ? -7.363 -25.781 -7.66 1 98.69 238 SER B O 1
ATOM 4737 N N . TYR B 1 239 ? -7.605 -24.828 -9.641 1 98.75 239 TYR B N 1
ATOM 4738 C CA . TYR B 1 239 ? -8.477 -23.781 -9.117 1 98.75 239 TYR B CA 1
ATOM 4739 C C . TYR B 1 239 ? -9.938 -24.047 -9.477 1 98.75 239 TYR B C 1
ATOM 4741 O O . TYR B 1 239 ? -10.828 -23.859 -8.648 1 98.75 239 TYR B O 1
ATOM 4749 N N . GLN B 1 240 ? -10.219 -24.531 -10.648 1 98.44 240 GLN B N 1
ATOM 4750 C CA . GLN B 1 240 ? -11.578 -24.703 -11.141 1 98.44 240 GLN B CA 1
ATOM 4751 C C . GLN B 1 240 ? -12.391 -25.625 -10.227 1 98.44 240 GLN B C 1
ATOM 4753 O O . GLN B 1 240 ? -13.539 -25.328 -9.898 1 98.44 240 GLN B O 1
ATOM 4758 N N . PRO B 1 241 ? -11.828 -26.766 -9.797 1 98.56 241 PRO B N 1
ATOM 4759 C CA . PRO B 1 241 ? -12.609 -27.625 -8.914 1 98.56 241 PRO B CA 1
ATOM 4760 C C . PRO B 1 241 ? -13 -26.938 -7.609 1 98.56 241 PRO B C 1
ATOM 4762 O O . PRO B 1 241 ? -14.055 -27.234 -7.047 1 98.56 241 PRO B O 1
ATOM 4765 N N . ILE B 1 242 ? -12.164 -26.047 -7.098 1 98.56 242 ILE B N 1
ATOM 4766 C CA . ILE B 1 242 ? -12.492 -25.312 -5.883 1 98.56 242 ILE B CA 1
ATOM 4767 C C . ILE B 1 242 ? -13.711 -24.438 -6.125 1 98.56 242 ILE B C 1
ATOM 4769 O O . ILE B 1 242 ? -14.641 -24.422 -5.312 1 98.56 242 ILE B O 1
ATOM 4773 N N . ILE B 1 243 ? -13.742 -23.719 -7.25 1 98.56 243 ILE B N 1
ATOM 4774 C CA . ILE B 1 243 ? -14.875 -22.875 -7.602 1 98.56 243 ILE B CA 1
ATOM 4775 C C . ILE B 1 243 ? -16.156 -23.703 -7.676 1 98.56 243 ILE B C 1
ATOM 4777 O O . ILE B 1 243 ? -17.172 -23.344 -7.094 1 98.56 243 ILE B O 1
ATOM 4781 N N . GLU B 1 244 ? -16.047 -24.844 -8.352 1 97.81 244 GLU B N 1
ATOM 4782 C CA . GLU B 1 244 ? -17.203 -25.688 -8.578 1 97.81 244 GLU B CA 1
ATOM 4783 C C . GLU B 1 244 ? -17.797 -26.188 -7.262 1 97.81 244 GLU B C 1
ATOM 4785 O O . GLU B 1 244 ? -19.016 -26.281 -7.117 1 97.81 244 GLU B O 1
ATOM 4790 N N . LYS B 1 245 ? -16.953 -26.438 -6.371 1 97.56 245 LYS B N 1
ATOM 4791 C CA . LYS B 1 245 ? -17.375 -26.969 -5.082 1 97.56 245 LYS B CA 1
ATOM 4792 C C . LYS B 1 245 ? -17.984 -25.875 -4.207 1 97.56 245 LYS B C 1
ATOM 4794 O O . LYS B 1 245 ? -18.875 -26.141 -3.4 1 97.56 245 LYS B O 1
ATOM 4799 N N . ARG B 1 246 ? -17.547 -24.625 -4.363 1 98.25 246 ARG B N 1
ATOM 4800 C CA . ARG B 1 246 ? -17.844 -23.609 -3.348 1 98.25 246 ARG B CA 1
ATOM 4801 C C . ARG B 1 246 ? -18.828 -22.578 -3.867 1 98.25 246 ARG B C 1
ATOM 4803 O O . ARG B 1 246 ? -19.453 -21.859 -3.084 1 98.25 246 ARG B O 1
ATOM 4810 N N . VAL B 1 247 ? -19.062 -22.453 -5.117 1 97.12 247 VAL B N 1
ATOM 4811 C CA . VAL B 1 247 ? -19.75 -21.344 -5.758 1 97.12 247 VAL B CA 1
ATOM 4812 C C . VAL B 1 247 ? -21.188 -21.266 -5.262 1 97.12 247 VAL B C 1
ATOM 4814 O O . VAL B 1 247 ? -21.781 -20.188 -5.172 1 97.12 247 VAL B O 1
ATOM 4817 N N . SER B 1 248 ? -21.766 -22.375 -4.871 1 96.31 248 SER B N 1
ATOM 4818 C CA . SER B 1 248 ? -23.172 -22.406 -4.5 1 96.31 248 SER B CA 1
ATOM 4819 C C . SER B 1 248 ? -23.359 -22.125 -3.012 1 96.31 248 SER B C 1
ATOM 4821 O O . SER B 1 248 ? -24.484 -22.016 -2.531 1 96.31 248 SER B O 1
ATOM 4823 N N . GLN B 1 249 ? -22.297 -22.016 -2.283 1 96.81 249 GLN B N 1
ATOM 4824 C CA . GLN B 1 249 ? -22.391 -21.797 -0.845 1 96.81 249 GLN B CA 1
ATOM 4825 C C . GLN B 1 249 ? -22.859 -20.375 -0.542 1 96.81 249 GLN B C 1
ATOM 4827 O O . GLN B 1 249 ? -22.297 -19.406 -1.048 1 96.81 249 GLN B O 1
ATOM 4832 N N . ASN B 1 250 ? -23.938 -20.297 0.259 1 97.69 250 ASN B N 1
ATOM 4833 C CA . ASN B 1 250 ? -24.375 -19 0.745 1 97.69 250 ASN B CA 1
ATOM 4834 C C . ASN B 1 250 ? -23.453 -18.453 1.82 1 97.69 250 ASN B C 1
ATOM 4836 O O . ASN B 1 250 ? -22.828 -19.219 2.559 1 97.69 250 ASN B O 1
ATOM 4840 N N . TYR B 1 251 ? -23.328 -17.156 1.839 1 97.88 251 TYR B N 1
ATOM 4841 C CA . TYR B 1 251 ? -22.484 -16.562 2.865 1 97.88 251 TYR B CA 1
ATOM 4842 C C . TYR B 1 251 ? -23.188 -15.375 3.523 1 97.88 251 TYR B C 1
ATOM 4844 O O . TYR B 1 251 ? -24.094 -14.781 2.938 1 97.88 251 TYR B O 1
ATOM 4852 N N . THR B 1 252 ? -22.766 -15.016 4.711 1 98.12 252 THR B N 1
ATOM 4853 C CA . THR B 1 252 ? -23.359 -13.938 5.5 1 98.12 252 THR B CA 1
ATOM 4854 C C . THR B 1 252 ? -22.594 -12.633 5.293 1 98.12 252 THR B C 1
ATOM 4856 O O . THR B 1 252 ? -21.516 -12.625 4.699 1 98.12 252 THR B O 1
ATOM 4859 N N . LYS B 1 253 ? -23.25 -11.609 5.746 1 97.75 253 LYS B N 1
ATOM 4860 C CA . LYS B 1 253 ? -22.609 -10.297 5.723 1 97.75 253 LYS B CA 1
ATOM 4861 C C . LYS B 1 253 ? -21.312 -10.312 6.52 1 97.75 253 LYS B C 1
ATOM 4863 O O . LYS B 1 253 ? -20.328 -9.695 6.121 1 97.75 253 LYS B O 1
ATOM 4868 N N . GLU B 1 254 ? -21.266 -11.016 7.605 1 97.12 254 GLU B N 1
ATOM 4869 C CA . GLU B 1 254 ? -20.094 -11.109 8.453 1 97.12 254 GLU B CA 1
ATOM 4870 C C . GLU B 1 254 ? -18.938 -11.789 7.727 1 97.12 254 GLU B C 1
ATOM 4872 O O . GLU B 1 254 ? -17.781 -11.367 7.848 1 97.12 254 GLU B O 1
ATOM 4877 N N . GLU B 1 255 ? -19.266 -12.781 7 1 98.25 255 GLU B N 1
ATOM 4878 C CA . GLU B 1 255 ? -18.234 -13.492 6.238 1 98.25 255 GLU B CA 1
ATOM 4879 C C . GLU B 1 255 ? -17.672 -12.617 5.125 1 98.25 255 GLU B C 1
ATOM 4881 O O . GLU B 1 255 ? -16.469 -12.633 4.871 1 98.25 255 GLU B O 1
ATOM 4886 N N . ARG B 1 256 ? -18.578 -11.859 4.531 1 98.5 256 ARG B N 1
ATOM 4887 C CA . ARG B 1 256 ? -18.125 -10.914 3.516 1 98.5 256 ARG B CA 1
ATOM 4888 C C . ARG B 1 256 ? -17.234 -9.844 4.129 1 98.5 256 ARG B C 1
ATOM 4890 O O . ARG B 1 256 ? -16.188 -9.508 3.57 1 98.5 256 ARG B O 1
ATOM 4897 N N . GLU B 1 257 ? -17.578 -9.359 5.277 1 97.94 257 GLU B N 1
ATOM 4898 C CA . GLU B 1 257 ? -16.797 -8.344 5.961 1 97.94 257 GLU B CA 1
ATOM 4899 C C . GLU B 1 257 ? -15.406 -8.867 6.328 1 97.94 257 GLU B C 1
ATOM 4901 O O . GLU B 1 257 ? -14.422 -8.133 6.254 1 97.94 257 GLU B O 1
ATOM 4906 N N . PHE B 1 258 ? -15.328 -10.086 6.707 1 98.44 258 PHE B N 1
ATOM 4907 C CA . PHE B 1 258 ? -14.031 -10.672 7.023 1 98.44 258 PHE B CA 1
ATOM 4908 C C . PHE B 1 258 ? -13.188 -10.828 5.77 1 98.44 258 PHE B C 1
ATOM 4910 O O . PHE B 1 258 ? -11.977 -10.594 5.797 1 98.44 258 PHE B O 1
ATOM 4917 N N . GLN B 1 259 ? -13.836 -11.227 4.672 1 98.75 259 GLN B N 1
ATOM 4918 C CA . GLN B 1 259 ? -13.133 -11.281 3.393 1 98.75 259 GLN B CA 1
ATOM 4919 C C . GLN B 1 259 ? -12.5 -9.938 3.051 1 98.75 259 GLN B C 1
ATOM 4921 O O . GLN B 1 259 ? -11.32 -9.875 2.689 1 98.75 259 GLN B O 1
ATOM 4926 N N . LEU B 1 260 ? -13.312 -8.914 3.195 1 98.75 260 LEU B N 1
ATOM 4927 C CA . LEU B 1 260 ? -12.828 -7.574 2.881 1 98.75 260 LEU B CA 1
ATOM 4928 C C . LEU B 1 260 ? -11.68 -7.18 3.811 1 98.75 260 LEU B C 1
ATOM 4930 O O . LEU B 1 260 ? -10.734 -6.512 3.391 1 98.75 260 LEU B O 1
ATOM 4934 N N . TYR B 1 261 ? -11.789 -7.582 5.027 1 98.44 261 TYR B N 1
ATOM 4935 C CA . TYR B 1 261 ? -10.719 -7.324 5.992 1 98.44 261 TYR B CA 1
ATOM 4936 C C . TYR B 1 261 ? -9.43 -8.023 5.578 1 98.44 261 TYR B C 1
ATOM 4938 O O . TYR B 1 261 ? -8.359 -7.41 5.586 1 98.44 261 TYR B O 1
ATOM 4946 N N . ARG B 1 262 ? -9.508 -9.234 5.168 1 98.5 262 ARG B N 1
ATOM 4947 C CA . ARG B 1 262 ? -8.336 -10 4.734 1 98.5 262 ARG B CA 1
ATOM 4948 C C . ARG B 1 262 ? -7.785 -9.453 3.418 1 98.5 262 ARG B C 1
ATOM 4950 O O . ARG B 1 262 ? -6.578 -9.5 3.18 1 98.5 262 ARG B O 1
ATOM 4957 N N . ARG B 1 263 ? -8.703 -8.953 2.586 1 98.81 263 ARG B N 1
ATOM 4958 C CA . ARG B 1 263 ? -8.25 -8.312 1.356 1 98.81 263 ARG B CA 1
ATOM 4959 C C . ARG B 1 263 ? -7.371 -7.102 1.661 1 98.81 263 ARG B C 1
ATOM 4961 O O . ARG B 1 263 ? -6.523 -6.723 0.848 1 98.81 263 ARG B O 1
ATOM 4968 N N . GLY B 1 264 ? -7.625 -6.5 2.846 1 98.69 264 GLY B N 1
ATOM 4969 C CA . GLY B 1 264 ? -6.703 -5.465 3.285 1 98.69 264 GLY B CA 1
ATOM 4970 C C . GLY B 1 264 ? -5.27 -5.945 3.391 1 98.69 264 GLY B C 1
ATOM 4971 O O . GLY B 1 264 ? -4.34 -5.23 3.012 1 98.69 264 GLY B O 1
ATOM 4972 N N . ARG B 1 265 ? -5.102 -7.203 3.869 1 98.5 265 ARG B N 1
ATOM 4973 C CA . ARG B 1 265 ? -3.771 -7.801 3.951 1 98.5 265 ARG B CA 1
ATOM 4974 C C . ARG B 1 265 ? -3.164 -7.977 2.564 1 98.5 265 ARG B C 1
ATOM 4976 O O . ARG B 1 265 ? -1.958 -7.793 2.381 1 98.5 265 ARG B O 1
ATOM 4983 N N . TYR B 1 266 ? -4.004 -8.344 1.64 1 98.62 266 TYR B N 1
ATOM 4984 C CA . TYR B 1 266 ? -3.539 -8.516 0.267 1 98.62 266 TYR B CA 1
ATOM 4985 C C . TYR B 1 266 ? -3 -7.207 -0.295 1 98.62 266 TYR B C 1
ATOM 4987 O O . TYR B 1 266 ? -1.942 -7.188 -0.929 1 98.62 266 TYR B O 1
ATOM 4995 N N . VAL B 1 267 ? -3.699 -6.117 -0.039 1 98.69 267 VAL B N 1
ATOM 4996 C CA . VAL B 1 267 ? -3.289 -4.793 -0.495 1 98.69 267 VAL B CA 1
ATOM 4997 C C . VAL B 1 267 ? -1.965 -4.406 0.162 1 98.69 267 VAL B C 1
ATOM 4999 O O . VAL B 1 267 ? -1.047 -3.932 -0.51 1 98.69 267 VAL B O 1
ATOM 5002 N N . GLU B 1 268 ? -1.89 -4.648 1.47 1 98.38 268 GLU B N 1
ATOM 5003 C CA . GLU B 1 268 ? -0.665 -4.344 2.203 1 98.38 268 GLU B CA 1
ATOM 5004 C C . GLU B 1 268 ? 0.533 -5.078 1.608 1 98.38 268 GLU B C 1
ATOM 5006 O O . GLU B 1 268 ? 1.584 -4.477 1.377 1 98.38 268 GLU B O 1
ATOM 5011 N N . PHE B 1 269 ? 0.377 -6.328 1.329 1 98.5 269 PHE B N 1
ATOM 5012 C CA . PHE B 1 269 ? 1.481 -7.094 0.767 1 98.5 269 PHE B CA 1
ATOM 5013 C C . PHE B 1 269 ? 1.909 -6.523 -0.579 1 98.5 269 PHE B C 1
ATOM 5015 O O . PHE B 1 269 ? 3.098 -6.289 -0.811 1 98.5 269 PHE B O 1
ATOM 5022 N N . ASN B 1 270 ? 0.923 -6.32 -1.478 1 98.19 270 ASN B N 1
ATOM 5023 C CA . ASN B 1 270 ? 1.224 -5.906 -2.844 1 98.19 270 ASN B CA 1
ATOM 5024 C C . ASN B 1 270 ? 1.929 -4.551 -2.873 1 98.19 270 ASN B C 1
ATOM 5026 O O . ASN B 1 270 ? 2.832 -4.336 -3.684 1 98.19 270 ASN B O 1
ATOM 5030 N N . LEU B 1 271 ? 1.566 -3.721 -1.956 1 97.69 271 LEU B N 1
ATOM 5031 C CA . LEU B 1 271 ? 2.049 -2.348 -2.055 1 97.69 271 LEU B CA 1
ATOM 5032 C C . LEU B 1 271 ? 3.275 -2.137 -1.174 1 97.69 271 LEU B C 1
ATOM 5034 O O . LEU B 1 271 ? 4.02 -1.172 -1.359 1 97.69 271 LEU B O 1
ATOM 5038 N N . VAL B 1 272 ? 3.551 -3.066 -0.224 1 96.06 272 VAL B N 1
ATOM 5039 C CA . VAL B 1 272 ? 4.652 -2.844 0.705 1 96.06 272 VAL B CA 1
ATOM 5040 C C . VAL B 1 272 ? 5.773 -3.848 0.431 1 96.06 272 VAL B C 1
ATOM 5042 O O . VAL B 1 272 ? 6.953 -3.523 0.57 1 96.06 272 VAL B O 1
ATOM 5045 N N . TRP B 1 273 ? 5.379 -5.059 0.007 1 95.44 273 TRP B N 1
ATOM 5046 C CA . TRP B 1 273 ? 6.395 -6.105 0.045 1 95.44 273 TRP B CA 1
ATOM 5047 C C . TRP B 1 273 ? 6.59 -6.727 -1.335 1 95.44 273 TRP B C 1
ATOM 5049 O O . TRP B 1 273 ? 7.652 -7.273 -1.631 1 95.44 273 TRP B O 1
ATOM 5059 N N . ASP B 1 274 ? 5.559 -6.625 -2.168 1 96.06 274 ASP B N 1
ATOM 5060 C CA . ASP B 1 274 ? 5.691 -7.242 -3.484 1 96.06 274 ASP B CA 1
ATOM 5061 C C . ASP B 1 274 ? 6.707 -6.496 -4.344 1 96.06 274 ASP B C 1
ATOM 5063 O O . ASP B 1 274 ? 6.422 -5.41 -4.852 1 96.06 274 ASP B O 1
ATOM 5067 N N . ARG B 1 275 ? 7.77 -7.043 -4.664 1 91.81 275 ARG B N 1
ATOM 5068 C CA . ARG B 1 275 ? 8.891 -6.402 -5.352 1 91.81 275 ARG B CA 1
ATOM 5069 C C . ARG B 1 275 ? 8.492 -5.988 -6.766 1 91.81 275 ARG B C 1
ATOM 5071 O O . ARG B 1 275 ? 8.891 -4.918 -7.234 1 91.81 275 ARG B O 1
ATOM 5078 N N . GLY B 1 276 ? 7.75 -6.863 -7.359 1 90.56 276 GLY B N 1
ATOM 5079 C CA . GLY B 1 276 ? 7.312 -6.543 -8.711 1 90.56 276 GLY B CA 1
ATOM 5080 C C . GLY B 1 276 ? 6.434 -5.309 -8.773 1 90.56 276 GLY B C 1
ATOM 5081 O O . GLY B 1 276 ? 6.648 -4.43 -9.617 1 90.56 276 GLY B O 1
ATOM 5082 N N . THR B 1 277 ? 5.492 -5.246 -7.918 1 92.94 277 THR B N 1
ATOM 5083 C CA . THR B 1 277 ? 4.559 -4.125 -7.867 1 92.94 277 THR B CA 1
ATOM 5084 C C . THR B 1 277 ? 5.285 -2.828 -7.527 1 92.94 277 THR B C 1
ATOM 5086 O O . THR B 1 277 ? 5.145 -1.828 -8.234 1 92.94 277 THR B O 1
ATOM 5089 N N . ILE B 1 278 ? 6.043 -2.885 -6.516 1 90.75 278 ILE B N 1
ATOM 5090 C CA . ILE B 1 278 ? 6.734 -1.693 -6.039 1 90.75 278 ILE B CA 1
ATOM 5091 C C . ILE B 1 278 ? 7.676 -1.175 -7.125 1 90.75 278 ILE B C 1
ATOM 5093 O O . ILE B 1 278 ? 7.66 0.013 -7.453 1 90.75 278 ILE B O 1
ATOM 5097 N N . PHE B 1 279 ? 8.438 -2.047 -7.723 1 86.81 279 PHE B N 1
ATOM 5098 C CA . PHE B 1 279 ? 9.359 -1.67 -8.781 1 86.81 279 PHE B CA 1
ATOM 5099 C C . PHE B 1 279 ? 8.609 -1.071 -9.969 1 86.81 279 PHE B C 1
ATOM 5101 O O . PHE B 1 279 ? 9.023 -0.055 -10.523 1 86.81 279 PHE B O 1
ATOM 5108 N N . GLY B 1 280 ? 7.578 -1.692 -10.273 1 89.69 280 GLY B N 1
ATOM 5109 C CA . GLY B 1 280 ? 6.785 -1.183 -11.383 1 89.69 280 GLY B CA 1
ATOM 5110 C C . GLY B 1 280 ? 6.27 0.225 -11.148 1 89.69 280 GLY B C 1
ATOM 5111 O O . GLY B 1 280 ? 6.348 1.076 -12.031 1 89.69 280 GLY B O 1
ATOM 5112 N N . LEU B 1 281 ? 5.746 0.407 -10 1 91.56 281 LEU B N 1
ATOM 5113 C CA . LEU B 1 281 ? 5.18 1.714 -9.68 1 91.56 281 LEU B CA 1
ATOM 5114 C C . LEU B 1 281 ? 6.273 2.773 -9.602 1 91.56 281 LEU B C 1
ATOM 5116 O O . LEU B 1 281 ? 6.051 3.93 -9.977 1 91.56 281 LEU B O 1
ATOM 5120 N N . GLN B 1 282 ? 7.434 2.385 -9.234 1 85.5 282 GLN B N 1
ATOM 5121 C CA . GLN B 1 282 ? 8.523 3.334 -9.031 1 85.5 282 GLN B CA 1
ATOM 5122 C C . GLN B 1 282 ? 9.289 3.584 -10.328 1 85.5 282 GLN B C 1
ATOM 5124 O O . GLN B 1 282 ? 10.062 4.539 -10.43 1 85.5 282 GLN B O 1
ATOM 5129 N N . THR B 1 283 ? 9.148 2.711 -11.367 1 79.69 283 THR B N 1
ATOM 5130 C CA . THR B 1 283 ? 9.883 2.869 -12.617 1 79.69 283 THR B CA 1
ATOM 5131 C C . THR B 1 283 ? 8.93 3.201 -13.766 1 79.69 283 THR B C 1
ATOM 5133 O O . THR B 1 283 ? 9.164 2.795 -14.906 1 79.69 283 THR B O 1
ATOM 5136 N N . ASN B 1 284 ? 7.887 3.773 -13.422 1 83.12 284 ASN B N 1
ATOM 5137 C CA . ASN B 1 284 ? 6.918 4.328 -14.359 1 83.12 284 ASN B CA 1
ATOM 5138 C C . ASN B 1 284 ? 6.277 3.24 -15.219 1 83.12 284 ASN B C 1
ATOM 5140 O O . ASN B 1 284 ? 6.074 3.424 -16.422 1 83.12 284 ASN B O 1
ATOM 5144 N N . GLY B 1 285 ? 6.129 2.107 -14.656 1 87.69 285 GLY B N 1
ATOM 5145 C CA . GLY B 1 285 ? 5.293 1.111 -15.312 1 87.69 285 GLY B CA 1
ATOM 5146 C C . GLY B 1 285 ? 3.852 1.56 -15.477 1 87.69 285 GLY B C 1
ATOM 5147 O O . GLY B 1 285 ? 3.441 2.572 -14.906 1 87.69 285 GLY B O 1
ATOM 5148 N N . ARG B 1 286 ? 3.152 0.837 -16.344 1 92.81 286 ARG B N 1
ATOM 5149 C CA . ARG B 1 286 ? 1.749 1.178 -16.547 1 92.81 286 ARG B CA 1
ATOM 5150 C C . ARG B 1 286 ? 0.921 0.912 -15.305 1 92.81 286 ARG B C 1
ATOM 5152 O O . ARG B 1 286 ? 0.55 -0.231 -15.031 1 92.81 286 ARG B O 1
ATOM 5159 N N . THR B 1 287 ? 0.498 1.913 -14.633 1 94.25 287 THR B N 1
ATOM 5160 C CA . THR B 1 287 ? -0.13 1.863 -13.32 1 94.25 287 THR B CA 1
ATOM 5161 C C . THR B 1 287 ? -1.387 0.999 -13.352 1 94.25 287 THR B C 1
ATOM 5163 O O . THR B 1 287 ? -1.585 0.149 -12.484 1 94.25 287 THR B O 1
ATOM 5166 N N . GLU B 1 288 ? -2.244 1.163 -14.344 1 94.19 288 GLU B N 1
ATOM 5167 C CA . GLU B 1 288 ? -3.504 0.429 -14.43 1 94.19 288 GLU B CA 1
ATOM 5168 C C . GLU B 1 288 ? -3.262 -1.075 -14.5 1 94.19 288 GLU B C 1
ATOM 5170 O O . GLU B 1 288 ? -3.963 -1.856 -13.852 1 94.19 288 GLU B O 1
ATOM 5175 N N . SER B 1 289 ? -2.273 -1.445 -15.211 1 93.88 289 SER B N 1
ATOM 5176 C CA . SER B 1 289 ? -1.962 -2.865 -15.344 1 93.88 289 SER B CA 1
ATOM 5177 C C . SER B 1 289 ? -1.37 -3.424 -14.055 1 93.88 289 SER B C 1
ATOM 5179 O O . SER B 1 289 ? -1.679 -4.551 -13.656 1 93.88 289 SER B O 1
ATOM 5181 N N . ILE B 1 290 ? -0.545 -2.648 -13.469 1 95.31 290 ILE B N 1
ATOM 5182 C CA . ILE B 1 290 ? 0.121 -3.076 -12.242 1 95.31 290 ILE B CA 1
ATOM 5183 C C . ILE B 1 290 ? -0.907 -3.23 -11.125 1 95.31 290 ILE B C 1
ATOM 5185 O O . ILE B 1 290 ? -0.926 -4.246 -10.43 1 95.31 290 ILE B O 1
ATOM 5189 N N . LEU B 1 291 ? -1.807 -2.26 -10.984 1 97.31 291 LEU B N 1
ATOM 5190 C CA . LEU B 1 291 ? -2.701 -2.213 -9.836 1 97.31 291 LEU B CA 1
ATOM 5191 C C . LEU B 1 291 ? -3.977 -3.004 -10.109 1 97.31 291 LEU B C 1
ATOM 5193 O O . LEU B 1 291 ? -4.855 -3.086 -9.25 1 97.31 291 LEU B O 1
ATOM 5197 N N . MET B 1 292 ? -4.051 -3.615 -11.281 1 95.88 292 MET B N 1
ATOM 5198 C CA . MET B 1 292 ? -5.133 -4.547 -11.57 1 95.88 292 MET B CA 1
ATOM 5199 C C . MET B 1 292 ? -5.199 -5.652 -10.523 1 95.88 292 MET B C 1
ATOM 5201 O O . MET B 1 292 ? -6.27 -6.191 -10.25 1 95.88 292 MET B O 1
ATOM 5205 N N . SER B 1 293 ? -4.098 -5.855 -9.852 1 97 293 SER B N 1
ATOM 5206 C CA . SER B 1 293 ? -3.949 -6.949 -8.898 1 97 293 SER B CA 1
ATOM 5207 C C . SER B 1 293 ? -4.68 -6.645 -7.594 1 97 293 SER B C 1
ATOM 5209 O O . SER B 1 293 ? -4.891 -7.539 -6.773 1 97 293 SER B O 1
ATOM 5211 N N . LEU B 1 294 ? -5.039 -5.445 -7.348 1 98.56 294 LEU B N 1
ATOM 5212 C CA . LEU B 1 294 ? -5.68 -5.094 -6.09 1 98.56 294 LEU B CA 1
ATOM 5213 C C . LEU B 1 294 ? -7.152 -5.5 -6.098 1 98.56 294 LEU B C 1
ATOM 5215 O O . LEU B 1 294 ? -7.797 -5.488 -7.148 1 98.56 294 LEU B O 1
ATOM 5219 N N . PRO B 1 295 ? -7.645 -5.855 -4.906 1 98.56 295 PRO B N 1
ATOM 5220 C CA . PRO B 1 295 ? -9.062 -6.211 -4.852 1 98.56 295 PRO B CA 1
ATOM 5221 C C . PRO B 1 295 ? -9.984 -5.016 -5.082 1 98.56 295 PRO B C 1
ATOM 5223 O O . PRO B 1 295 ? -9.625 -3.883 -4.746 1 98.56 295 PRO B O 1
ATOM 5226 N N . PRO B 1 296 ? -11.18 -5.262 -5.59 1 98.12 296 PRO B N 1
ATOM 5227 C CA . PRO B 1 296 ? -12.117 -4.172 -5.852 1 98.12 296 PRO B CA 1
ATOM 5228 C C . PRO B 1 296 ? -12.57 -3.459 -4.578 1 98.12 296 PRO B C 1
ATOM 5230 O O . PRO B 1 296 ? -12.93 -2.279 -4.621 1 98.12 296 PRO B O 1
ATOM 5233 N N . LEU B 1 297 ? -12.555 -4.195 -3.516 1 98.56 297 LEU B N 1
ATOM 5234 C CA . LEU B 1 297 ? -12.953 -3.658 -2.217 1 98.56 297 LEU B CA 1
ATOM 5235 C C . LEU B 1 297 ? -12.109 -4.273 -1.101 1 98.56 297 LEU B C 1
ATOM 5237 O O . LEU B 1 297 ? -11.875 -5.48 -1.092 1 98.56 297 LEU B O 1
ATOM 5241 N N . ALA B 1 298 ? -11.625 -3.438 -0.191 1 98.75 298 ALA B N 1
ATOM 5242 C CA . ALA B 1 298 ? -10.859 -3.885 0.97 1 98.75 298 ALA B CA 1
ATOM 5243 C C . ALA B 1 298 ? -11.164 -3.023 2.191 1 98.75 298 ALA B C 1
ATOM 5245 O O . ALA B 1 298 ? -11.562 -1.863 2.059 1 98.75 298 ALA B O 1
ATOM 5246 N N . ARG B 1 299 ? -10.992 -3.543 3.352 1 98.19 299 ARG B N 1
ATOM 5247 C CA . ARG B 1 299 ? -11.289 -2.789 4.562 1 98.19 299 ARG B CA 1
ATOM 5248 C C . ARG B 1 299 ? -10.164 -2.928 5.586 1 98.19 299 ARG B C 1
ATOM 5250 O O . ARG B 1 299 ? -9.414 -3.9 5.559 1 98.19 299 ARG B O 1
ATOM 5257 N N . TRP B 1 300 ? -9.984 -1.997 6.395 1 98.19 300 TRP B N 1
ATOM 5258 C CA . TRP B 1 300 ? -9.078 -1.994 7.539 1 98.19 300 TRP B CA 1
ATOM 5259 C C . TRP B 1 300 ? -9.82 -1.645 8.82 1 98.19 300 TRP B C 1
ATOM 5261 O O . TRP B 1 300 ? -10.758 -0.846 8.805 1 98.19 300 TRP B O 1
ATOM 5271 N N . GLU B 1 301 ? -9.414 -2.225 9.797 1 96.25 301 GLU B N 1
ATOM 5272 C CA . GLU B 1 301 ? -9.992 -1.976 11.117 1 96.25 301 GLU B CA 1
ATOM 5273 C C . GLU B 1 301 ? -8.93 -2.045 12.203 1 96.25 301 GLU B C 1
ATOM 5275 O O . GLU B 1 301 ? -8.25 -3.062 12.352 1 96.25 301 GLU B O 1
ATOM 5280 N N . TYR B 1 302 ? -8.805 -0.956 12.93 1 95.69 302 TYR B N 1
ATOM 5281 C CA . TYR B 1 302 ? -7.84 -0.909 14.023 1 95.69 302 TYR B CA 1
ATOM 5282 C C . TYR B 1 302 ? -8.203 -1.905 15.117 1 95.69 302 TYR B C 1
ATOM 5284 O O . TYR B 1 302 ? -9.344 -1.919 15.594 1 95.69 302 TYR B O 1
ATOM 5292 N N . GLY B 1 303 ? -7.281 -2.756 15.445 1 93.94 303 GLY B N 1
ATOM 5293 C CA . GLY B 1 303 ? -7.426 -3.641 16.594 1 93.94 303 GLY B CA 1
ATOM 5294 C C . GLY B 1 303 ? -8.438 -4.746 16.375 1 93.94 303 GLY B C 1
ATOM 5295 O O . GLY B 1 303 ? -9.109 -5.18 17.312 1 93.94 303 GLY B O 1
ATOM 5296 N N . TYR B 1 304 ? -8.633 -5.188 15.172 1 94.5 304 TYR B N 1
ATOM 5297 C CA . TYR B 1 304 ? -9.562 -6.273 14.883 1 94.5 304 TYR B CA 1
ATOM 5298 C C . TYR B 1 304 ? -9.141 -7.551 15.602 1 94.5 304 TYR B C 1
ATOM 5300 O O . TYR B 1 304 ? -7.957 -7.898 15.625 1 94.5 304 TYR B O 1
ATOM 5308 N N . LYS B 1 305 ? -10.117 -8.227 16.172 1 93.62 305 LYS B N 1
ATOM 5309 C CA . LYS B 1 305 ? -9.945 -9.539 16.797 1 93.62 305 LYS B CA 1
ATOM 5310 C C . LYS B 1 305 ? -11.102 -10.469 16.453 1 93.62 305 LYS B C 1
ATOM 5312 O O . LYS B 1 305 ? -12.258 -10.18 16.75 1 93.62 305 LYS B O 1
ATOM 5317 N N . ALA B 1 306 ? -10.703 -11.555 15.852 1 95.38 306 ALA B N 1
ATOM 5318 C CA . ALA B 1 306 ? -11.727 -12.555 15.555 1 95.38 306 ALA B CA 1
ATOM 5319 C C . ALA B 1 306 ? -12.203 -13.242 16.828 1 95.38 306 ALA B C 1
ATOM 5321 O O . ALA B 1 306 ? -11.445 -13.375 17.797 1 95.38 306 ALA B O 1
ATOM 5322 N N . LYS B 1 307 ? -13.484 -13.695 16.812 1 96.44 307 LYS B N 1
ATOM 5323 C CA . LYS B 1 307 ? -14 -14.469 17.953 1 96.44 307 LYS B CA 1
ATOM 5324 C C . LYS B 1 307 ? -13.227 -15.773 18.125 1 96.44 307 LYS B C 1
ATOM 5326 O O . LYS B 1 307 ? -13.008 -16.5 17.156 1 96.44 307 LYS B O 1
ATOM 5331 N N . GLN B 1 308 ? -12.859 -16.062 19.344 1 95.94 308 GLN B N 1
ATOM 5332 C CA . GLN B 1 308 ? -12.094 -17.266 19.625 1 95.94 308 GLN B CA 1
ATOM 5333 C C . GLN B 1 308 ? -12.836 -18.516 19.156 1 95.94 308 GLN B C 1
ATOM 5335 O O . GLN B 1 308 ? -14.023 -18.688 19.438 1 95.94 308 GLN B O 1
ATOM 5340 N N . GLY B 1 309 ? -12.133 -19.297 18.406 1 94.81 309 GLY B N 1
ATOM 5341 C CA . GLY B 1 309 ? -12.695 -20.562 17.969 1 94.81 309 GLY B CA 1
ATOM 5342 C C . GLY B 1 309 ? -13.484 -20.438 16.688 1 94.81 309 GLY B C 1
ATOM 5343 O O . GLY B 1 309 ? -13.883 -21.453 16.094 1 94.81 309 GLY B O 1
ATOM 5344 N N . SER B 1 310 ? -13.742 -19.172 16.25 1 96.25 310 SER B N 1
ATOM 5345 C CA . SER B 1 310 ? -14.461 -18.984 14.992 1 96.25 310 SER B CA 1
ATOM 5346 C C . SER B 1 310 ? -13.609 -19.391 13.805 1 96.25 310 SER B C 1
ATOM 5348 O O . SER B 1 310 ? -12.406 -19.625 13.945 1 96.25 310 SER B O 1
ATOM 5350 N N . ARG B 1 311 ? -14.234 -19.562 12.688 1 95.94 311 ARG B N 1
ATOM 5351 C CA . ARG B 1 311 ? -13.5 -19.875 11.469 1 95.94 311 ARG B CA 1
ATOM 5352 C C . ARG B 1 311 ? -12.477 -18.797 11.148 1 95.94 311 ARG B C 1
ATOM 5354 O O . ARG B 1 311 ? -11.391 -19.078 10.641 1 95.94 311 ARG B O 1
ATOM 5361 N N . GLU B 1 312 ? -12.844 -17.547 11.469 1 97.5 312 GLU B N 1
ATOM 5362 C CA . GLU B 1 312 ? -11.938 -16.422 11.258 1 97.5 312 GLU B CA 1
ATOM 5363 C C . GLU B 1 312 ? -10.703 -16.547 12.156 1 97.5 312 GLU B C 1
ATOM 5365 O O . GLU B 1 312 ? -9.586 -16.266 11.719 1 97.5 312 GLU B O 1
ATOM 5370 N N . ASP B 1 313 ? -10.938 -16.984 13.336 1 96.94 313 ASP B N 1
ATOM 5371 C CA . ASP B 1 313 ? -9.852 -17.203 14.281 1 96.94 313 ASP B CA 1
ATOM 5372 C C . ASP B 1 313 ? -8.938 -18.328 13.805 1 96.94 313 ASP B C 1
ATOM 5374 O O . ASP B 1 313 ? -7.711 -18.203 13.836 1 96.94 313 ASP B O 1
ATOM 5378 N N . LEU B 1 314 ? -9.516 -19.359 13.344 1 96.12 314 LEU B N 1
ATOM 5379 C CA . LEU B 1 314 ? -8.766 -20.531 12.898 1 96.12 314 LEU B CA 1
ATOM 5380 C C . LEU B 1 314 ? -7.961 -20.219 11.641 1 96.12 314 LEU B C 1
ATOM 5382 O O . LEU B 1 314 ? -6.824 -20.672 11.5 1 96.12 314 LEU B O 1
ATOM 5386 N N . LEU B 1 315 ? -8.562 -19.469 10.711 1 96.44 315 LEU B N 1
ATOM 5387 C CA . LEU B 1 315 ? -7.82 -19.016 9.539 1 96.44 315 LEU B CA 1
ATOM 5388 C C . LEU B 1 315 ? -6.539 -18.297 9.945 1 96.44 315 LEU B C 1
ATOM 5390 O O . LEU B 1 315 ? -5.457 -18.609 9.438 1 96.44 315 LEU B O 1
ATOM 5394 N N . THR B 1 316 ? -6.652 -17.406 10.875 1 94.69 316 THR B N 1
ATOM 5395 C CA . THR B 1 316 ? -5.539 -16.547 11.266 1 94.69 316 THR B CA 1
ATOM 5396 C C . THR B 1 316 ? -4.461 -17.344 11.984 1 94.69 316 THR B C 1
ATOM 5398 O O . THR B 1 316 ? -3.27 -17.062 11.836 1 94.69 316 THR B O 1
ATOM 5401 N N . LYS B 1 317 ? -4.887 -18.375 12.656 1 94.81 317 LYS B N 1
ATOM 5402 C CA . LYS B 1 317 ? -3.947 -19.125 13.484 1 94.81 317 LYS B CA 1
ATOM 5403 C C . LYS B 1 317 ? -3.266 -20.234 12.68 1 94.81 317 LYS B C 1
ATOM 5405 O O . LYS B 1 317 ? -2.123 -20.594 12.961 1 94.81 317 LYS B O 1
ATOM 5410 N N . ILE B 1 318 ? -3.939 -20.672 11.664 1 96.12 318 ILE B N 1
ATOM 5411 C CA . ILE B 1 318 ? -3.471 -21.906 11.047 1 96.12 318 ILE B CA 1
ATOM 5412 C C . ILE B 1 318 ? -3.1 -21.656 9.586 1 96.12 318 ILE B C 1
ATOM 5414 O O . ILE B 1 318 ? -2.07 -22.141 9.109 1 96.12 318 ILE B O 1
ATOM 5418 N N . PHE B 1 319 ? -3.871 -20.859 8.883 1 97.12 319 PHE B N 1
ATOM 5419 C CA . PHE B 1 319 ? -3.766 -20.812 7.434 1 97.12 319 PHE B CA 1
ATOM 5420 C C . PHE B 1 319 ? -2.975 -19.578 6.984 1 97.12 319 PHE B C 1
ATOM 5422 O O . PHE B 1 319 ? -2.828 -19.344 5.785 1 97.12 319 PHE B O 1
ATOM 5429 N N . THR B 1 320 ? -2.469 -18.781 7.953 1 97.62 320 THR B N 1
ATOM 5430 C CA . THR B 1 320 ? -1.631 -17.641 7.617 1 97.62 320 THR B CA 1
ATOM 5431 C C . THR B 1 320 ? -0.2 -17.859 8.102 1 97.62 320 THR B C 1
ATOM 5433 O O . THR B 1 320 ? 0.471 -16.906 8.516 1 97.62 320 THR B O 1
ATOM 5436 N N . ARG B 1 321 ? 0.217 -19.062 8.133 1 97.19 321 ARG B N 1
ATOM 5437 C CA . ARG B 1 321 ? 1.598 -19.453 8.406 1 97.19 321 ARG B CA 1
ATOM 5438 C C . ARG B 1 321 ? 2 -20.672 7.582 1 97.19 321 ARG B C 1
ATOM 5440 O O . ARG B 1 321 ? 1.147 -21.469 7.191 1 97.19 321 ARG B O 1
ATOM 5447 N N . PRO B 1 322 ? 3.271 -20.797 7.328 1 96.62 322 PRO B N 1
ATOM 5448 C CA . PRO B 1 322 ? 3.707 -21.984 6.586 1 96.62 322 PRO B CA 1
ATOM 5449 C C . PRO B 1 322 ? 3.314 -23.281 7.277 1 96.62 322 PRO B C 1
ATOM 5451 O O . PRO B 1 322 ? 3.398 -23.391 8.5 1 96.62 322 PRO B O 1
ATOM 5454 N N . GLN B 1 323 ? 2.805 -24.203 6.523 1 96.94 323 GLN B N 1
ATOM 5455 C CA . GLN B 1 323 ? 2.412 -25.531 7.004 1 96.94 323 GLN B CA 1
ATOM 5456 C C . GLN B 1 323 ? 2.811 -26.609 6.016 1 96.94 323 GLN B C 1
ATOM 5458 O O . GLN B 1 323 ? 3.047 -26.328 4.836 1 96.94 323 GLN B O 1
ATOM 5463 N N . ASP B 1 324 ? 2.99 -27.797 6.539 1 96.94 324 ASP B N 1
ATOM 5464 C CA . ASP B 1 324 ? 2.988 -28.969 5.668 1 96.94 324 ASP B CA 1
ATOM 5465 C C . ASP B 1 324 ? 1.564 -29.391 5.312 1 96.94 324 ASP B C 1
ATOM 5467 O O . ASP B 1 324 ? 1.014 -30.312 5.91 1 96.94 324 ASP B O 1
ATOM 5471 N N . TRP B 1 325 ? 1.063 -28.812 4.301 1 97.19 325 TRP B N 1
ATOM 5472 C CA . TRP B 1 325 ? -0.347 -28.938 3.947 1 97.19 325 TRP B CA 1
ATOM 5473 C C . TRP B 1 325 ? -0.674 -30.375 3.525 1 97.19 325 TRP B C 1
ATOM 5475 O O . TRP B 1 325 ? -1.803 -30.828 3.705 1 97.19 325 TRP B O 1
ATOM 5485 N N . GLN B 1 326 ? 0.24 -31.047 2.982 1 94.94 326 GLN B N 1
ATOM 5486 C CA . GLN B 1 326 ? -0.042 -32.312 2.303 1 94.94 326 GLN B CA 1
ATOM 5487 C C . GLN B 1 326 ? 0.107 -33.5 3.252 1 94.94 326 GLN B C 1
ATOM 5489 O O . GLN B 1 326 ? -0.636 -34.469 3.152 1 94.94 326 GLN B O 1
ATOM 5494 N N . ASN B 1 327 ? 0.976 -33.344 4.266 1 94.56 327 ASN B N 1
ATOM 5495 C CA . ASN B 1 327 ? 1.338 -34.562 4.965 1 94.56 327 ASN B CA 1
ATOM 5496 C C . ASN B 1 327 ? 1.112 -34.438 6.469 1 94.56 327 ASN B C 1
ATOM 5498 O O . ASN B 1 327 ? 1.292 -35.406 7.211 1 94.56 327 ASN B O 1
ATOM 5502 N N . ASP B 1 328 ? 0.788 -33.344 6.941 1 96.44 328 ASP B N 1
ATOM 5503 C CA . ASP B 1 328 ? 0.606 -33.125 8.375 1 96.44 328 ASP B CA 1
ATOM 5504 C C . ASP B 1 328 ? -0.696 -33.75 8.859 1 96.44 328 ASP B C 1
ATOM 5506 O O . ASP B 1 328 ? -1.766 -33.156 8.742 1 96.44 328 ASP B O 1
ATOM 5510 N N . LYS B 1 329 ? -0.605 -34.844 9.586 1 96.69 329 LYS B N 1
ATOM 5511 C CA . LYS B 1 329 ? -1.769 -35.594 10.055 1 96.69 329 LYS B CA 1
ATOM 5512 C C . LYS B 1 329 ? -2.428 -34.875 11.242 1 96.69 329 LYS B C 1
ATOM 5514 O O . LYS B 1 329 ? -3.643 -34.969 11.422 1 96.69 329 LYS B O 1
ATOM 5519 N N . VAL B 1 330 ? -1.63 -34.25 12.008 1 96.75 330 VAL B N 1
ATOM 5520 C CA . VAL B 1 330 ? -2.162 -33.531 13.156 1 96.75 330 VAL B CA 1
ATOM 5521 C C . VAL B 1 330 ? -3.057 -32.375 12.664 1 96.75 330 VAL B C 1
ATOM 5523 O O . VAL B 1 330 ? -4.152 -32.188 13.195 1 96.75 330 VAL B O 1
ATOM 5526 N N . LEU B 1 331 ? -2.586 -31.75 11.672 1 96.44 331 LEU B N 1
ATOM 5527 C CA . LEU B 1 331 ? -3.383 -30.703 11.062 1 96.44 331 LEU B CA 1
ATOM 5528 C C . LEU B 1 331 ? -4.672 -31.266 10.469 1 96.44 331 LEU B C 1
ATOM 5530 O O . LEU B 1 331 ? -5.738 -30.656 10.609 1 96.44 331 LEU B O 1
ATOM 5534 N N . GLU B 1 332 ? -4.574 -32.375 9.836 1 96.69 332 GLU B N 1
ATOM 5535 C CA . GLU B 1 332 ? -5.742 -33 9.242 1 96.69 332 GLU B CA 1
ATOM 5536 C C . GLU B 1 332 ? -6.793 -33.344 10.305 1 96.69 332 GLU B C 1
ATOM 5538 O O . GLU B 1 332 ? -7.977 -33.062 10.117 1 96.69 332 GLU B O 1
ATOM 5543 N N . GLU B 1 333 ? -6.418 -33.938 11.398 1 97.06 333 GLU B N 1
ATOM 5544 C CA . GLU B 1 333 ? -7.328 -34.281 12.484 1 97.06 333 GLU B CA 1
ATOM 5545 C C . GLU B 1 333 ? -7.988 -33.031 13.07 1 97.06 333 GLU B C 1
ATOM 5547 O O . GLU B 1 333 ? -9.195 -33.031 13.336 1 97.06 333 GLU B O 1
ATOM 5552 N N . PHE B 1 334 ? -7.184 -32.094 13.258 1 96.25 334 PHE B N 1
ATOM 5553 C CA . PHE B 1 334 ? -7.707 -30.828 13.781 1 96.25 334 PHE B CA 1
ATOM 5554 C C . PHE B 1 334 ? -8.781 -30.266 12.859 1 96.25 334 PHE B C 1
ATOM 5556 O O . PHE B 1 334 ? -9.844 -29.844 13.328 1 96.25 334 PHE B O 1
ATOM 5563 N N . CYS B 1 335 ? -8.516 -30.219 11.57 1 95.62 335 CYS B N 1
ATOM 5564 C CA . CYS B 1 335 ? -9.453 -29.656 10.602 1 95.62 335 CYS B CA 1
ATOM 5565 C C . CYS B 1 335 ? -10.727 -30.5 10.539 1 95.62 335 CYS B C 1
ATOM 5567 O O . CYS B 1 335 ? -11.82 -29.953 10.375 1 95.62 335 CYS B O 1
ATOM 5569 N N . LEU B 1 336 ? -10.578 -31.812 10.688 1 95.62 336 LEU B N 1
ATOM 5570 C CA . LEU B 1 336 ? -11.742 -32.688 10.719 1 95.62 336 LEU B CA 1
ATOM 5571 C C . LEU B 1 336 ? -12.609 -32.375 11.938 1 95.62 336 LEU B C 1
ATOM 5573 O O . LEU B 1 336 ? -13.836 -32.25 11.82 1 95.62 336 LEU B O 1
ATOM 5577 N N . GLU B 1 337 ? -11.992 -32.156 13.039 1 94.88 337 GLU B N 1
ATOM 5578 C CA . GLU B 1 337 ? -12.695 -31.938 14.297 1 94.88 337 GLU B CA 1
ATOM 5579 C C . GLU B 1 337 ? -13.406 -30.578 14.289 1 94.88 337 GLU B C 1
ATOM 5581 O O . GLU B 1 337 ? -14.43 -30.406 14.961 1 94.88 337 GLU B O 1
ATOM 5586 N N . ASN B 1 338 ? -12.891 -29.688 13.508 1 93.31 338 ASN B N 1
ATOM 5587 C CA . ASN B 1 338 ? -13.453 -28.344 13.492 1 93.31 338 ASN B CA 1
ATOM 5588 C C . ASN B 1 338 ? -14.266 -28.094 12.227 1 93.31 338 ASN B C 1
ATOM 5590 O O . ASN B 1 338 ? -14.617 -26.953 11.93 1 93.31 338 ASN B O 1
ATOM 5594 N N . ASN B 1 339 ? -14.461 -29.109 11.414 1 90.38 339 ASN B N 1
ATOM 5595 C CA . ASN B 1 339 ? -15.32 -29.094 10.234 1 90.38 339 ASN B CA 1
ATOM 5596 C C . ASN B 1 339 ? -14.797 -28.125 9.18 1 90.38 339 ASN B C 1
ATOM 5598 O O . ASN B 1 339 ? -15.578 -27.375 8.586 1 90.38 339 ASN B O 1
ATOM 5602 N N . ILE B 1 340 ? -13.484 -28.094 8.984 1 91.56 340 ILE B N 1
ATOM 5603 C CA . ILE B 1 340 ? -12.906 -27.203 7.977 1 91.56 340 ILE B CA 1
ATOM 5604 C C . ILE B 1 340 ? -12.148 -28.031 6.941 1 91.56 340 ILE B C 1
ATOM 5606 O O . ILE B 1 340 ? -11.445 -27.484 6.094 1 91.56 340 ILE B O 1
ATOM 5610 N N . PHE B 1 341 ? -12.102 -29.422 7.082 1 86.56 341 PHE B N 1
ATOM 5611 C CA . PHE B 1 341 ? -11.492 -30.312 6.094 1 86.56 341 PHE B CA 1
ATOM 5612 C C . PHE B 1 341 ? -12.422 -30.5 4.898 1 86.56 341 PHE B C 1
ATOM 5614 O O . PHE B 1 341 ? -12.008 -30.344 3.75 1 86.56 341 PHE B O 1
ATOM 5621 N N . ASP B 1 342 ? -13.516 -30.578 4.73 1 83.62 342 ASP B N 1
ATOM 5622 C CA . ASP B 1 342 ? -14.68 -31.016 3.963 1 83.62 342 ASP B CA 1
ATOM 5623 C C . ASP B 1 342 ? -15.359 -32.219 4.633 1 83.62 342 ASP B C 1
ATOM 5625 O O . ASP B 1 342 ? -14.695 -33.031 5.266 1 83.62 342 ASP B O 1
#

Secondary structure (DSSP, 8-state):
--SSPPTTHHHHHHHHHHHHHHHHHHHHHHHHSS--PEEEEEE-TTSEEEEEEEEES-SSEEEEEEEEEEEEES---HHHHHH-GGGTTS-EEEEEEEEEEEESSTTSPEEEEEEEEEEETTEEEEEEEEEEE-SS--HHHHHHHHHHHHHHHHTT-TTHHHHHHHHHHHHTEETTTTEESSSEEEEEEEE-SSS-S--SS-TTSHHHHHHHHH------HHHHHHHHHHHHHHHHHHHHHHHHHHTT----HHHHHHHHHHHHHHHHHHHHT-HHHHHHHHTT--HHHHHTTS-SEEE--TT--PPTTSHHHHHHHHTTS---TTT-HHHHHHHHHTT---/--SSPPTTHHHHHHHHHHHHHHHHHHHHHHHHSS--PEEEEEE-TTSEEEEEEEEES-SSEEEEEEEEEEEEES---HHHHHH-GGGTTS-EEEEEEEEEEEESSTTSPEEEEEEEEEEETTEEEEEEEEEEE-SS--HHHHHHHHHHHHHHHHTT-TTHHHHHHHHHHHHTEETTTTEESSSEEEEEEEE-SSS-S--SS-TTSHHHHHHHHH------HHHHHHHHHHHHHHHHHHHHHHHHHHTT----HHHHHHHHHHHHHHHHHHHHT-HHHHHHHHTT--HHHHHTTS-SEEE--TT--PPTTSHHHHIIIIITS---TTT-HHHHHHHHHTT---

pLDDT: mean 95.4, std 5.78, range [43.22, 98.88]

InterPro domains:
  IPR001260 Coproporphyrinogen III oxidase, aerobic [MF_00333] (7-301)
  IPR001260 Coproporphyrinogen III oxidase, aerobic [PF01218] (13-325)
  IPR001260 Coproporphyrinogen III oxidase, aerobic [PIRSF000166] (4-325)
  IPR001260 Coproporphyrinogen III oxidase, aerobic [PR00073] (35-51)
  IPR001260 Coproporphyrinogen III oxidase, aerobic [PR00073] (52-73)
  IPR001260 Coproporphyrinogen III oxidase, aerobic [PR00073] (94-118)
  IPR001260 Coproporphyrinogen III oxidase, aerobic [PR00073] (124-146)
  IPR001260 Coproporphyrinogen III oxidase, aerobic [PR00073] (161-190)
  IPR001260 Coproporphyrinogen III oxidase, aerobic [PR00073] (258-285)
  IPR001260 Coproporphyrinogen III oxidase, aerobic [PR00073] (286-312)
  IPR001260 Coproporphyrinogen III oxidase, aerobic [PTHR10755] (4-325)
  IPR018375 Coproporphyrinogen III oxidase, conserved site [PS01021] (165-189)
  IPR036406 Oxygen-dependent coproporphyrinogen III oxidase superfamily [G3DSA:3.40.1500.10] (2-326)
  IPR036406 Oxygen-dependent coproporphyrinogen III oxidase superfamily [SSF102886] (4-325)

Organism: Prochlorococcus marinus (strain MIT 9515) (NCBI:txid167542)